Protein AF-A0A7S4KWH0-F1 (afdb_monomer)

Mean predicted aligned error: 17.03 Å

Secondary structure (DSSP, 8-state):
--PPPPPPPPPPPPP--------------PPPPPPPPPPPPPP--------PPPPPP----TT--B--HHHHHHHHHHHHHHHHHSTTSSSSS-----------------------------SSSHHHHHHHHHTT-HHHHHHHHHHHHHHHHHHHHHHHHHH---SSHHHHHHHHHHHHHHHTTSS-HHHHHTT-TT--HHHHHHHHHHHHHHHHHHHHHHTT-TT-TTSS----HHHHHHHHHHHHHHHHHHHHHHHHTHHHHHHHHHHTT----THHHHHHHHHHHHHHHHHHHHHHHHHHHHHHTTT-S-HHHHHHHHHHHHHHHHHHHHHHHHHTSB-HHHHHHHHHHHHHHHHHHHHGGG--

Nearest PDB structures (foldseek):
  8waf-assembly1_A  TM=8.361E-01  e=4.671E-09  Arabidopsis thaliana
  8wag-assembly1_B  TM=8.229E-01  e=4.543E-08  Arabidopsis thaliana
  4h3h-assembly1_A  TM=3.584E-01  e=2.644E+00  Homo sapiens

Sequence (368 aa):
LHSFPPPPPPPPLLLSASSPHNKGTPHPASPLPPPPPPPPPQGLSGEASKVSPAGRAATSSSSGIAKSWEVIKKYQDLTRNIERVDKPLQKVVRKKVSSSQSEANTEEGNKENESSSGSADVGNAQKGVKEELEGRSSYMKQVMSDRSIFEPMILDLIPQIQSFAPQDLTQVEIFVAEVDRRLALLSDERMVLKGFAAWPEKKLEVLREVTGRKQELERLVASMDPEDDRWIAKSAIHEELQQAVDKFESVKPTVEWYIRSEEEIMRNYKTHSIPFDFKLVKNVQIATVGLAKYAMQMSLTAFGRLEEAGGGESLFARQQVQNLLNSALKFSFRVHQFAGGFDAEATGLFDQVHDALSQFLSQDKLTD

Structure (mmCIF, N/CA/C/O backbone):
data_AF-A0A7S4KWH0-F1
#
_entry.id   AF-A0A7S4KWH0-F1
#
loop_
_atom_site.group_PDB
_atom_site.id
_atom_site.type_symbol
_atom_site.label_atom_id
_atom_site.label_alt_id
_atom_site.label_comp_id
_atom_site.label_asym_id
_atom_site.label_entity_id
_atom_site.label_seq_id
_atom_site.pdbx_PDB_ins_code
_atom_site.Cartn_x
_atom_site.Cartn_y
_atom_site.Cartn_z
_atom_site.occupancy
_atom_site.B_iso_or_equiv
_atom_site.auth_seq_id
_atom_site.auth_comp_id
_atom_site.auth_asym_id
_atom_site.auth_atom_id
_atom_site.pdbx_PDB_model_num
ATOM 1 N N . LEU A 1 1 ? 46.710 18.390 -0.881 1.00 40.06 1 LEU A N 1
ATOM 2 C CA . LEU A 1 1 ? 45.276 18.171 -1.168 1.00 40.06 1 LEU A CA 1
ATOM 3 C C . LEU A 1 1 ? 44.560 19.455 -0.786 1.00 40.06 1 LEU A C 1
ATOM 5 O O . LEU A 1 1 ? 44.300 19.663 0.388 1.00 40.0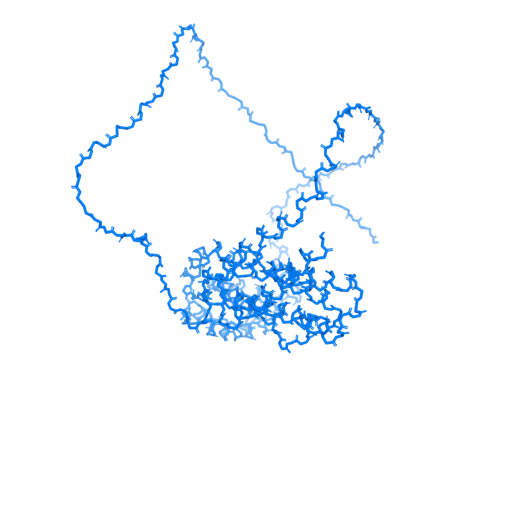6 1 LEU A O 1
ATOM 9 N N . HIS A 1 2 ? 44.407 20.368 -1.743 1.00 39.50 2 HIS A N 1
ATOM 10 C CA . HIS A 1 2 ? 43.858 21.705 -1.510 1.00 39.50 2 HIS A CA 1
ATOM 11 C C . HIS A 1 2 ? 42.482 21.770 -2.180 1.00 39.50 2 HIS A C 1
ATOM 13 O O . HIS A 1 2 ? 42.395 21.693 -3.403 1.00 39.50 2 HIS A O 1
ATOM 19 N N . SER A 1 3 ? 41.427 21.816 -1.362 1.00 43.97 3 SER A N 1
ATOM 20 C CA . SER A 1 3 ? 40.026 21.896 -1.791 1.00 43.97 3 SER A CA 1
ATOM 21 C C . SER A 1 3 ? 39.615 23.341 -2.061 1.00 43.97 3 SER A C 1
ATOM 23 O O . SER A 1 3 ? 39.825 24.208 -1.216 1.00 43.97 3 SER A O 1
ATOM 25 N N . PHE A 1 4 ? 38.978 23.566 -3.210 1.00 39.75 4 PHE A N 1
ATOM 26 C CA . PHE A 1 4 ? 38.274 24.801 -3.559 1.00 39.75 4 PHE A CA 1
ATOM 27 C C . PHE A 1 4 ? 36.777 24.721 -3.171 1.00 39.75 4 PHE A C 1
ATOM 29 O O . PHE A 1 4 ? 36.162 23.677 -3.399 1.00 39.75 4 PHE A O 1
ATOM 36 N N . PRO A 1 5 ? 36.186 25.802 -2.625 1.00 50.97 5 PRO A N 1
ATOM 37 C CA . PRO A 1 5 ? 34.740 25.984 -2.416 1.00 50.97 5 PRO A CA 1
ATOM 38 C C . PRO A 1 5 ? 34.016 26.691 -3.608 1.00 50.97 5 PRO A C 1
ATOM 40 O O . PRO A 1 5 ? 34.684 27.120 -4.550 1.00 50.97 5 PRO A O 1
ATOM 43 N N . PRO A 1 6 ? 32.658 26.766 -3.604 1.00 49.81 6 PRO A N 1
ATOM 44 C CA . PRO A 1 6 ? 31.790 26.969 -4.788 1.00 49.81 6 PRO A CA 1
ATOM 45 C C . PRO A 1 6 ? 31.425 28.442 -5.140 1.00 49.81 6 PRO A C 1
ATOM 47 O O . PRO A 1 6 ? 31.660 29.333 -4.325 1.00 49.81 6 PRO A O 1
ATOM 50 N N . PRO A 1 7 ? 30.814 28.709 -6.327 1.00 46.38 7 PRO A N 1
ATOM 51 C CA . PRO A 1 7 ? 30.488 30.062 -6.824 1.00 46.38 7 PRO A CA 1
ATOM 52 C C . PRO A 1 7 ? 29.063 30.605 -6.483 1.00 46.38 7 PRO A C 1
ATOM 54 O O . PRO A 1 7 ? 28.164 29.812 -6.196 1.00 46.38 7 PRO A O 1
ATOM 57 N N . PRO A 1 8 ? 28.836 31.945 -6.559 1.00 52.31 8 PRO A N 1
ATOM 58 C CA . PRO A 1 8 ? 27.580 32.648 -6.208 1.00 52.31 8 PRO A CA 1
ATOM 59 C C . PRO A 1 8 ? 26.556 32.886 -7.363 1.00 52.31 8 PRO A C 1
ATOM 61 O O . PRO A 1 8 ? 26.895 32.714 -8.535 1.00 52.31 8 PRO A O 1
ATOM 64 N N . PRO A 1 9 ? 25.303 33.307 -7.038 1.00 52.12 9 PRO A N 1
ATOM 65 C CA . PRO A 1 9 ? 24.169 33.487 -7.973 1.00 52.12 9 PRO A CA 1
ATOM 66 C C . PRO A 1 9 ? 24.097 34.849 -8.727 1.00 52.12 9 PRO A C 1
ATOM 68 O O . PRO A 1 9 ? 24.739 35.815 -8.315 1.00 52.12 9 PRO A O 1
ATOM 71 N N . PRO A 1 10 ? 23.286 34.950 -9.813 1.00 46.75 10 PRO A N 1
ATOM 72 C CA . PRO A 1 10 ? 23.178 36.133 -10.690 1.00 46.75 10 PRO A CA 1
ATOM 73 C C . PRO A 1 10 ? 22.150 37.219 -10.253 1.00 46.75 10 PRO A C 1
ATOM 75 O O . PRO A 1 10 ? 21.227 36.917 -9.494 1.00 46.75 10 PRO A O 1
ATOM 78 N N . PRO A 1 11 ? 22.264 38.474 -10.761 1.00 49.94 11 PRO A N 1
ATOM 79 C CA . PRO A 1 11 ? 21.408 39.623 -10.407 1.00 49.94 11 PRO A CA 1
ATOM 80 C C . PRO A 1 11 ? 20.103 39.776 -11.240 1.00 49.94 11 PRO A C 1
ATOM 82 O O . PRO A 1 11 ? 19.994 39.207 -12.328 1.00 49.94 11 PRO A O 1
ATOM 85 N N . PRO A 1 12 ? 19.120 40.581 -10.764 1.00 43.25 12 PRO A N 1
ATOM 86 C CA . PRO A 1 12 ? 17.806 40.774 -11.397 1.00 43.25 12 PRO A CA 1
ATOM 87 C C . PRO A 1 12 ? 17.789 41.826 -12.528 1.00 43.25 12 PRO A C 1
ATOM 89 O O . PRO A 1 12 ? 18.501 42.828 -12.486 1.00 43.25 12 PRO A O 1
ATOM 92 N N . LEU A 1 13 ? 16.916 41.616 -13.523 1.00 39.78 13 LEU A N 1
ATOM 93 C CA . LEU A 1 13 ? 16.704 42.500 -14.678 1.00 39.78 13 LEU A CA 1
ATOM 94 C C . LEU A 1 13 ? 15.703 43.630 -14.365 1.00 39.78 13 LEU A C 1
ATOM 96 O O . LEU A 1 13 ? 14.577 43.373 -13.943 1.00 39.78 13 LEU A O 1
ATOM 100 N N . LEU A 1 14 ? 16.104 44.877 -14.635 1.00 34.94 14 LEU A N 1
ATOM 101 C CA . LEU A 1 14 ? 15.257 46.076 -14.615 1.00 34.94 14 LEU A CA 1
ATOM 102 C C . LEU A 1 14 ? 14.649 46.324 -16.009 1.00 34.94 14 LEU A C 1
ATOM 104 O O . LEU A 1 14 ? 15.379 46.393 -16.998 1.00 34.94 14 LEU A O 1
ATOM 108 N N . LEU A 1 15 ? 13.324 46.504 -16.086 1.00 34.25 15 LEU A N 1
ATOM 109 C CA . LEU A 1 15 ? 12.634 47.012 -17.279 1.00 34.25 15 LEU A CA 1
ATOM 110 C C . LEU A 1 15 ? 12.815 48.533 -17.389 1.00 34.25 15 LEU A C 1
ATOM 112 O O . LEU A 1 15 ? 12.552 49.261 -16.433 1.00 34.25 15 LEU A O 1
ATOM 116 N N . SER A 1 16 ? 13.195 49.004 -18.580 1.00 30.25 16 SER A N 1
ATOM 117 C CA . SER A 1 16 ? 13.245 50.426 -18.935 1.00 30.25 16 SER A CA 1
ATOM 118 C C . SER A 1 16 ? 12.117 50.802 -19.904 1.00 30.25 16 SER A C 1
ATOM 120 O O . SER A 1 16 ? 11.654 49.985 -20.699 1.00 30.25 16 SER A O 1
ATOM 122 N N . ALA A 1 17 ? 11.663 52.047 -19.773 1.00 31.53 17 ALA A N 1
ATOM 123 C CA . ALA A 1 17 ? 10.404 52.617 -20.250 1.00 31.53 17 ALA A CA 1
ATOM 124 C C . ALA A 1 17 ? 10.458 53.229 -21.665 1.00 31.53 17 ALA A C 1
ATOM 126 O O . ALA A 1 17 ? 11.536 53.520 -22.176 1.00 31.53 17 ALA A O 1
ATOM 127 N N . SER A 1 18 ? 9.285 53.544 -22.241 1.00 30.53 18 SER A N 1
ATOM 128 C CA . SER A 1 18 ? 9.084 54.665 -23.187 1.00 30.53 18 SER A CA 1
ATOM 129 C C . SER A 1 18 ? 7.605 55.121 -23.251 1.00 30.53 18 SER A C 1
ATOM 131 O O . SER A 1 18 ? 6.702 54.301 -23.380 1.00 30.53 18 SER A O 1
ATOM 133 N N . SER A 1 19 ? 7.407 56.440 -23.107 1.00 31.94 19 SER A N 1
ATOM 134 C CA . SER A 1 19 ? 6.182 57.273 -22.932 1.00 31.94 19 SER A CA 1
ATOM 135 C C . SER A 1 19 ? 5.476 57.651 -24.279 1.00 31.94 19 SER A C 1
ATOM 137 O O . SER A 1 19 ? 5.867 57.043 -25.274 1.00 31.94 19 SER A O 1
ATOM 139 N N . PRO A 1 20 ? 4.569 58.677 -24.439 1.00 45.12 20 PRO A N 1
ATOM 140 C CA . PRO A 1 20 ? 3.926 59.628 -23.487 1.00 45.12 20 PRO A CA 1
ATOM 141 C C . PRO A 1 20 ? 2.439 60.083 -23.767 1.00 45.12 20 PRO A C 1
ATOM 143 O O . PRO A 1 20 ? 1.849 59.742 -24.783 1.00 45.12 20 PRO A O 1
ATOM 146 N N . HIS A 1 21 ? 1.920 60.985 -22.893 1.00 30.39 21 HIS A N 1
ATOM 147 C CA . HIS A 1 21 ? 0.803 61.975 -23.059 1.00 30.39 21 HIS A CA 1
ATOM 148 C C . HIS A 1 21 ? -0.660 61.457 -22.968 1.00 30.39 21 HIS A C 1
ATOM 150 O O . HIS A 1 21 ? -0.962 60.391 -23.469 1.00 30.39 21 HIS A O 1
ATOM 156 N N . ASN A 1 22 ? -1.671 62.122 -22.381 1.00 31.97 22 ASN A N 1
ATOM 157 C CA . ASN A 1 22 ? -1.855 63.437 -21.744 1.00 31.97 22 ASN A CA 1
ATOM 158 C C . ASN A 1 22 ? -3.081 63.368 -20.785 1.00 31.97 22 ASN A C 1
ATOM 160 O O . ASN A 1 22 ? -3.942 62.504 -20.937 1.00 31.97 22 ASN A O 1
ATOM 164 N N . LYS A 1 23 ? -3.155 64.276 -19.805 1.00 32.62 23 LYS A N 1
ATOM 165 C CA . LYS A 1 23 ? -4.167 64.351 -18.733 1.00 32.62 23 LYS A CA 1
ATOM 166 C C . LYS A 1 23 ? -5.503 64.944 -19.201 1.00 32.62 23 LYS A C 1
ATOM 168 O O . LYS A 1 23 ? -5.517 65.925 -19.936 1.00 32.62 23 LYS A O 1
ATOM 173 N N . GLY A 1 24 ? -6.600 64.446 -18.630 1.00 30.30 24 GLY A N 1
ATOM 174 C CA . GLY A 1 24 ? -7.895 65.126 -18.597 1.00 30.30 24 GLY A CA 1
ATOM 175 C C . GLY A 1 24 ? -8.853 64.462 -17.605 1.00 30.30 24 GLY A C 1
ATOM 176 O O . GLY A 1 24 ? -9.355 63.377 -17.866 1.00 30.30 24 GLY A O 1
ATOM 177 N N . THR A 1 25 ? -9.104 65.110 -16.468 1.00 36.56 25 THR A N 1
ATOM 178 C CA . THR A 1 25 ? -10.304 64.904 -15.637 1.00 36.56 25 THR A CA 1
ATOM 179 C C . THR A 1 25 ? -11.093 66.216 -15.641 1.00 36.56 25 THR A C 1
ATOM 181 O O . THR A 1 25 ? -10.485 67.287 -15.729 1.00 36.56 25 THR A O 1
ATOM 184 N N . PRO A 1 26 ? -12.437 66.155 -15.613 1.00 38.50 26 PRO A N 1
ATOM 185 C CA . PRO A 1 26 ? -13.120 66.312 -14.325 1.00 38.50 26 PRO A CA 1
ATOM 186 C C . PRO A 1 26 ? -14.346 65.383 -14.106 1.00 38.50 26 PRO A C 1
ATOM 188 O O . PRO A 1 26 ? -14.925 64.852 -15.043 1.00 38.50 26 PRO A O 1
ATOM 191 N N . HIS A 1 27 ? -14.664 65.216 -12.813 1.00 38.59 27 HIS A N 1
ATOM 192 C CA . HIS A 1 27 ? -15.779 64.585 -12.056 1.00 38.59 27 HIS A CA 1
ATOM 193 C C . HIS A 1 27 ? -17.209 64.500 -12.677 1.00 38.59 27 HIS A C 1
ATOM 195 O O . HIS A 1 27 ? -17.472 65.158 -13.675 1.00 38.59 27 HIS A O 1
ATOM 201 N N . PRO A 1 28 ? -18.238 63.970 -11.958 1.00 44.41 28 PRO A N 1
ATOM 202 C CA . PRO A 1 28 ? -18.407 62.676 -11.266 1.00 44.41 28 PRO A CA 1
ATOM 203 C C . PRO A 1 28 ? -19.749 61.985 -11.663 1.00 44.41 28 PRO A C 1
ATOM 205 O O . PRO A 1 28 ? -20.712 62.658 -12.021 1.00 44.41 28 PRO A O 1
ATOM 208 N N . ALA A 1 29 ? -19.891 60.660 -11.534 1.00 35.78 29 ALA A N 1
ATOM 209 C CA . ALA A 1 29 ? -21.213 60.016 -11.609 1.00 35.78 29 ALA A CA 1
ATOM 210 C C . ALA A 1 29 ? -21.330 58.828 -10.643 1.00 35.78 29 ALA A C 1
ATOM 212 O O . ALA A 1 29 ? -20.452 57.973 -10.561 1.00 35.78 29 ALA A O 1
ATOM 213 N N . SER A 1 30 ? -22.420 58.855 -9.884 1.00 46.53 30 SER A N 1
ATOM 214 C CA . SER A 1 30 ? -22.798 58.003 -8.757 1.00 46.53 30 SER A CA 1
ATOM 215 C C . SER A 1 30 ? -22.919 56.503 -9.088 1.00 46.53 30 SER A C 1
ATOM 217 O O . SER A 1 30 ? -23.175 56.146 -10.239 1.00 46.53 30 SER A O 1
ATOM 219 N N . PRO A 1 31 ? -22.793 55.610 -8.085 1.00 40.94 31 PRO A N 1
ATOM 220 C CA . PRO A 1 31 ? -22.869 54.163 -8.282 1.00 40.94 31 PRO A CA 1
ATOM 221 C C . PRO A 1 31 ? -24.299 53.688 -8.596 1.00 40.94 31 PRO A C 1
ATOM 223 O O . PRO A 1 31 ? -25.254 54.056 -7.913 1.00 40.94 31 PRO A O 1
ATOM 226 N N . LEU A 1 32 ? -24.431 52.844 -9.625 1.00 44.00 32 LEU A N 1
ATOM 227 C CA . LEU A 1 32 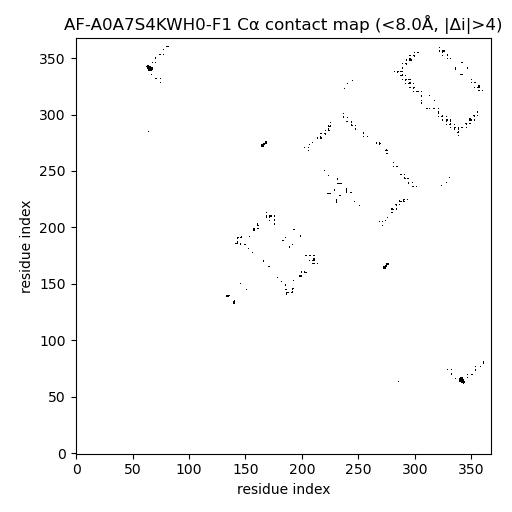? -25.671 52.151 -9.992 1.00 44.00 32 LEU A CA 1
ATOM 228 C C . LEU A 1 32 ? -25.996 51.015 -8.991 1.00 44.00 32 LEU A C 1
ATOM 230 O O . LEU A 1 32 ? -25.074 50.340 -8.526 1.00 44.00 32 LEU A O 1
ATOM 234 N N . PRO A 1 33 ? -27.282 50.781 -8.662 1.00 54.34 33 PRO A N 1
ATOM 235 C CA . PRO A 1 33 ? -27.711 49.764 -7.697 1.00 54.34 33 PRO A CA 1
ATOM 236 C C . PRO A 1 33 ? -27.705 48.326 -8.267 1.00 54.34 33 PRO A C 1
ATOM 238 O O . PRO A 1 33 ? -27.802 48.145 -9.483 1.00 54.34 33 PRO A O 1
ATOM 241 N N . PRO A 1 34 ? -27.624 47.292 -7.402 1.00 57.84 34 PRO A N 1
ATOM 242 C CA . PRO A 1 34 ? -27.636 45.883 -7.809 1.00 57.84 34 PRO A CA 1
ATOM 243 C C . PRO A 1 34 ? -29.015 45.414 -8.328 1.00 57.84 34 PRO A C 1
ATOM 245 O O . PRO A 1 34 ? -30.042 45.974 -7.935 1.00 57.84 34 PRO A O 1
ATOM 248 N N . PRO A 1 35 ? -29.062 44.379 -9.193 1.00 51.69 35 PRO A N 1
ATOM 249 C CA . PRO A 1 35 ? -30.296 43.902 -9.826 1.00 51.69 35 PRO A CA 1
ATOM 250 C C . PRO A 1 35 ? -31.258 43.194 -8.844 1.00 51.69 35 PRO A C 1
ATOM 252 O O . PRO A 1 35 ? -30.804 42.602 -7.861 1.00 51.69 35 PRO A O 1
ATOM 255 N N . PRO A 1 36 ? -32.584 43.227 -9.103 1.00 54.44 36 PRO A N 1
ATOM 256 C CA . PRO A 1 36 ? -33.603 42.704 -8.191 1.00 54.44 36 PRO A CA 1
ATOM 257 C C . PRO A 1 36 ? -33.724 41.164 -8.200 1.00 54.44 36 PRO A C 1
ATOM 259 O O . PRO A 1 36 ? -33.418 40.523 -9.208 1.00 54.44 36 PRO A O 1
ATOM 262 N N . PRO A 1 37 ? -34.213 40.561 -7.096 1.00 51.56 37 PRO A N 1
ATOM 263 C CA . PRO A 1 37 ? -34.447 39.121 -6.986 1.00 51.56 37 PRO A CA 1
ATOM 264 C C . PRO A 1 37 ? -35.678 38.649 -7.793 1.00 51.56 37 PRO A C 1
ATOM 266 O O . PRO A 1 37 ? -36.615 39.425 -7.995 1.00 51.56 37 PRO A O 1
ATOM 269 N N . PRO A 1 38 ? -35.712 37.374 -8.234 1.00 54.78 38 PRO A N 1
ATOM 270 C CA . PRO A 1 38 ? -36.833 36.812 -8.990 1.00 54.78 38 PRO A CA 1
ATOM 271 C C . PRO A 1 38 ? -38.108 36.627 -8.133 1.00 54.78 38 PRO A C 1
ATOM 273 O O . PRO A 1 38 ? -38.009 36.428 -6.919 1.00 54.78 38 PRO A O 1
ATOM 276 N N . PRO A 1 39 ? -39.309 36.683 -8.748 1.00 49.34 39 PRO A N 1
ATOM 277 C CA . PRO A 1 39 ? -40.592 36.700 -8.039 1.00 49.34 39 PRO A CA 1
ATOM 278 C C . PRO A 1 39 ? -41.012 35.328 -7.467 1.00 49.34 39 PRO A C 1
ATOM 280 O O . PRO A 1 39 ? -40.590 34.288 -7.979 1.00 49.34 39 PRO A O 1
ATOM 283 N N . PRO A 1 40 ? -41.881 35.304 -6.433 1.00 42.72 40 PRO A N 1
ATOM 284 C CA . PRO A 1 40 ? -42.375 34.074 -5.815 1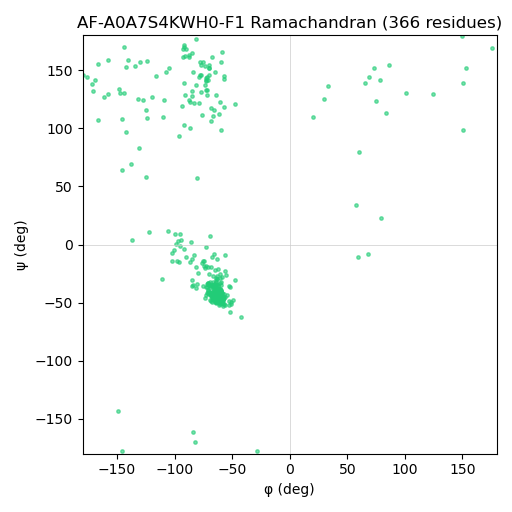.00 42.72 40 PRO A CA 1
ATOM 285 C C . PRO A 1 40 ? -43.498 33.422 -6.648 1.00 42.72 40 PRO A C 1
ATOM 287 O O . PRO A 1 40 ? -44.345 34.135 -7.191 1.00 42.72 40 PRO A O 1
ATOM 290 N N . PRO A 1 41 ? -43.581 32.081 -6.719 1.00 44.53 41 PRO A N 1
ATOM 291 C CA . PRO A 1 41 ? -44.697 31.411 -7.377 1.00 44.53 41 PRO A CA 1
ATOM 292 C C . PRO A 1 41 ? -45.945 31.388 -6.476 1.00 44.53 41 PRO A C 1
ATOM 294 O O . PRO A 1 41 ? -45.925 30.845 -5.371 1.00 44.53 41 PRO A O 1
ATOM 297 N N . GLN A 1 42 ? -47.048 31.960 -6.969 1.00 34.56 42 GLN A N 1
ATOM 298 C CA . GLN A 1 42 ? -48.401 31.714 -6.458 1.00 34.56 42 GLN A CA 1
ATOM 299 C C . GLN A 1 42 ? -48.860 30.312 -6.888 1.00 34.56 42 GLN A C 1
ATOM 301 O O . GLN A 1 42 ? -48.667 29.913 -8.035 1.00 34.56 42 GLN A O 1
ATOM 306 N N . GLY A 1 43 ? -49.418 29.551 -5.945 1.00 29.86 43 GLY A N 1
ATOM 307 C CA . GLY A 1 43 ? -49.718 28.129 -6.108 1.00 29.86 43 GLY A CA 1
ATOM 308 C C . GLY A 1 43 ? -51.110 27.806 -6.642 1.00 29.86 43 GLY A C 1
ATOM 309 O O . GLY A 1 43 ? -52.027 28.609 -6.519 1.00 29.86 43 GLY A O 1
ATOM 310 N N . LEU A 1 44 ? -51.259 26.571 -7.130 1.00 29.50 44 LEU A N 1
ATOM 311 C CA . LEU A 1 44 ? -52.507 25.806 -7.161 1.00 29.50 44 LEU A CA 1
ATOM 312 C C . LEU A 1 44 ? -52.180 24.311 -6.957 1.00 29.50 44 LEU A C 1
ATOM 314 O O . LEU A 1 44 ? -51.572 23.677 -7.809 1.00 29.50 44 LEU A O 1
ATOM 318 N N . SER A 1 45 ? -52.538 23.818 -5.766 1.00 28.72 45 SER A N 1
ATOM 319 C CA . SER A 1 45 ? -53.123 22.501 -5.439 1.00 28.72 45 SER A CA 1
ATOM 320 C C . SER A 1 45 ? -52.808 21.263 -6.299 1.00 28.72 45 SER A C 1
ATOM 322 O O . SER A 1 45 ? -53.201 21.204 -7.459 1.00 28.72 45 SER A O 1
ATOM 324 N N . GLY A 1 46 ? -52.324 20.196 -5.642 1.00 28.34 46 GLY A N 1
ATOM 325 C CA . GLY A 1 46 ? -52.616 18.817 -6.060 1.00 28.34 46 GLY A CA 1
ATOM 326 C C . GLY A 1 46 ? -51.545 17.769 -5.745 1.00 28.34 46 GLY A C 1
ATOM 327 O O . GLY A 1 46 ? -50.623 17.596 -6.525 1.00 28.34 46 GLY A O 1
ATOM 328 N N . GLU A 1 47 ? -51.765 17.035 -4.654 1.00 27.39 47 GLU A N 1
ATOM 329 C CA . GLU A 1 47 ? -51.367 15.637 -4.408 1.00 27.39 47 GLU A CA 1
ATOM 330 C C . GLU A 1 47 ? -49.879 15.222 -4.303 1.00 27.39 47 GLU A C 1
ATOM 332 O O . GLU A 1 47 ? -48.979 15.638 -5.024 1.00 27.39 47 GLU A O 1
ATOM 337 N N . ALA A 1 48 ? -49.635 14.334 -3.340 1.00 37.53 48 ALA A N 1
ATOM 338 C CA . ALA A 1 48 ? -48.337 13.861 -2.886 1.00 37.53 48 ALA A CA 1
ATOM 339 C C . ALA A 1 48 ? -47.627 12.915 -3.870 1.00 37.53 48 ALA A C 1
ATOM 341 O O . ALA A 1 48 ? -48.227 11.968 -4.371 1.00 37.53 48 ALA A O 1
ATOM 342 N N . SER A 1 49 ? -46.305 13.064 -4.014 1.00 30.14 49 SER A N 1
ATOM 343 C CA . SER A 1 49 ? -45.377 11.947 -4.257 1.00 30.14 49 SER A CA 1
ATOM 344 C C . SER A 1 49 ? -43.936 12.334 -3.917 1.00 30.14 49 SER A C 1
ATOM 346 O O . SER A 1 49 ? -43.408 13.344 -4.374 1.00 30.14 49 SER A O 1
ATOM 348 N N . LYS A 1 50 ? -43.307 11.511 -3.070 1.00 33.41 50 LYS A N 1
ATOM 349 C CA . LYS A 1 50 ? -41.889 11.575 -2.694 1.00 33.41 50 LYS A CA 1
ATOM 350 C C . LYS A 1 50 ? -41.019 11.308 -3.927 1.00 33.41 50 LYS A C 1
ATOM 352 O O . LYS A 1 50 ? -41.177 10.264 -4.552 1.00 33.41 50 LYS A O 1
ATOM 357 N N . VAL A 1 51 ? -40.055 12.183 -4.211 1.00 30.61 51 VAL A N 1
ATOM 358 C CA . VAL A 1 51 ? -38.984 11.927 -5.187 1.00 30.61 51 VAL A CA 1
ATOM 359 C C . VAL A 1 51 ? -37.635 12.129 -4.499 1.00 30.61 51 VAL A C 1
ATOM 361 O O . VAL A 1 51 ? -37.311 13.219 -4.031 1.00 30.61 51 VAL A O 1
ATOM 364 N N . SER A 1 52 ? -36.879 11.037 -4.398 1.00 35.19 52 SER A N 1
ATOM 365 C CA . SER A 1 52 ? -35.478 10.984 -3.967 1.00 35.19 52 SER A CA 1
ATOM 366 C C . SER A 1 52 ? -34.566 11.728 -4.956 1.00 35.19 52 SER A C 1
ATOM 368 O O . SER A 1 52 ? -34.835 11.681 -6.157 1.00 35.19 52 SER A O 1
ATOM 370 N N . PRO A 1 53 ? -33.454 12.351 -4.523 1.00 32.84 53 PRO A N 1
ATOM 371 C CA . PRO A 1 53 ? -32.480 12.891 -5.461 1.00 32.84 53 PRO A CA 1
ATOM 372 C C . PRO A 1 53 ? -31.672 11.769 -6.128 1.00 32.84 53 PRO A C 1
ATOM 374 O O . PRO A 1 53 ? -31.261 10.795 -5.495 1.00 32.84 53 PRO A O 1
ATOM 377 N N . ALA A 1 54 ? -31.496 11.940 -7.436 1.00 30.72 54 ALA A N 1
ATOM 378 C CA . ALA A 1 54 ? -30.960 10.992 -8.396 1.00 30.72 54 ALA A CA 1
ATOM 379 C C . ALA A 1 54 ? -29.549 10.474 -8.070 1.00 30.72 54 ALA A C 1
ATOM 381 O O . ALA A 1 54 ? -28.671 11.190 -7.588 1.00 30.72 54 ALA A O 1
ATOM 382 N N . GLY A 1 55 ? -29.373 9.187 -8.373 1.00 26.88 55 GL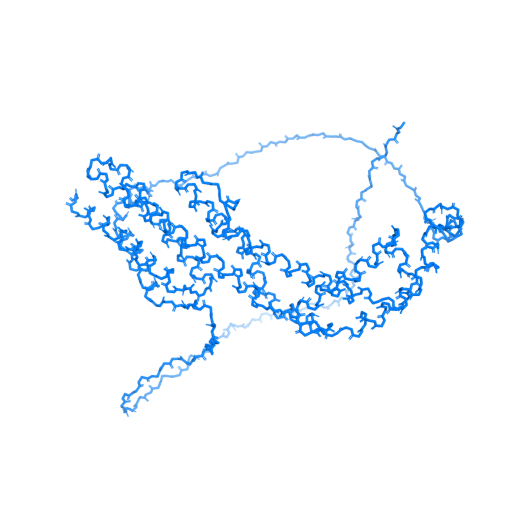Y A N 1
ATOM 383 C CA . GLY A 1 55 ? -28.209 8.378 -8.063 1.00 26.88 55 GLY A CA 1
ATOM 384 C C . GLY A 1 55 ? -26.970 8.699 -8.893 1.00 26.88 55 GLY A C 1
ATOM 385 O O . GLY A 1 55 ? -27.016 8.880 -10.108 1.00 26.88 55 GLY A O 1
ATOM 386 N N . ARG A 1 56 ? -25.830 8.651 -8.206 1.00 34.22 56 ARG A N 1
ATOM 387 C CA . ARG A 1 56 ? -24.538 8.323 -8.801 1.00 34.22 56 ARG A CA 1
ATOM 388 C C . ARG A 1 56 ? -24.435 6.797 -8.772 1.00 34.22 56 ARG A C 1
ATOM 390 O O . ARG A 1 56 ? -24.619 6.200 -7.714 1.00 34.22 56 ARG A O 1
ATOM 397 N N . ALA A 1 57 ? -24.243 6.191 -9.940 1.00 29.81 57 ALA A N 1
ATOM 398 C CA . ALA A 1 57 ? -24.271 4.749 -10.152 1.00 29.81 57 ALA A CA 1
ATOM 399 C C . ALA A 1 57 ? -23.428 3.994 -9.110 1.00 29.81 57 ALA A C 1
ATOM 401 O O . ALA A 1 57 ? -22.223 4.218 -8.988 1.00 29.81 57 ALA A O 1
ATOM 402 N N . ALA A 1 58 ? -24.082 3.102 -8.365 1.00 39.22 58 ALA A N 1
ATOM 403 C CA . ALA A 1 58 ? -23.417 2.095 -7.562 1.00 39.22 58 ALA A CA 1
ATOM 404 C C . ALA A 1 58 ? -22.767 1.098 -8.524 1.00 39.22 58 ALA A C 1
ATOM 406 O O . ALA A 1 58 ? -23.450 0.305 -9.170 1.00 39.22 58 ALA A O 1
ATOM 407 N N . THR A 1 59 ? -21.445 1.154 -8.643 1.00 35.38 59 THR A N 1
ATOM 408 C CA . THR A 1 59 ? -20.692 0.018 -9.156 1.00 35.38 59 THR A CA 1
ATOM 409 C C . THR A 1 59 ? -20.792 -1.077 -8.099 1.00 35.38 59 THR A C 1
ATOM 411 O O . THR A 1 59 ? -20.399 -0.897 -6.947 1.00 35.38 59 THR A O 1
ATOM 414 N N . SER A 1 60 ? -21.403 -2.201 -8.463 1.00 36.72 60 SER A N 1
ATOM 415 C CA . SER A 1 60 ? -21.433 -3.407 -7.644 1.00 36.72 60 SER A CA 1
ATOM 416 C C . SER A 1 60 ? -19.993 -3.859 -7.397 1.00 36.72 60 SER A C 1
ATOM 418 O O . SER A 1 60 ? -19.366 -4.454 -8.274 1.00 36.72 60 SER A O 1
ATOM 420 N N . SER A 1 61 ? -19.443 -3.520 -6.231 1.00 38.50 61 SER A N 1
ATOM 421 C CA . SER A 1 61 ? -18.122 -3.984 -5.818 1.00 38.50 61 SER A CA 1
ATOM 422 C C . SER A 1 61 ? -18.271 -5.331 -5.118 1.00 38.50 61 SER A C 1
ATOM 424 O O . SER A 1 61 ? -19.020 -5.465 -4.153 1.00 38.50 61 SER A O 1
ATOM 426 N N . SER A 1 62 ? -17.552 -6.338 -5.604 1.00 47.31 62 SER A N 1
ATOM 427 C CA . SER A 1 62 ? -17.451 -7.673 -5.003 1.00 47.31 62 SER A CA 1
ATOM 428 C C . SER A 1 62 ? -16.675 -7.684 -3.676 1.00 47.31 62 SER A C 1
ATOM 430 O O . SER A 1 62 ? -16.376 -8.748 -3.152 1.00 47.31 62 SER A O 1
ATOM 432 N N . SER A 1 63 ? -16.321 -6.511 -3.143 1.00 57.19 63 SER A N 1
ATOM 433 C CA . SER A 1 63 ? -15.447 -6.333 -1.980 1.00 57.19 63 SER A CA 1
ATOM 434 C C . SER A 1 63 ? -16.206 -6.131 -0.664 1.00 57.19 63 SER A C 1
ATOM 436 O O . SER A 1 63 ? -15.581 -5.858 0.352 1.00 57.19 63 SER A O 1
ATOM 438 N N . GLY A 1 64 ? -17.544 -6.193 -0.668 1.00 71.31 64 GLY A N 1
ATOM 439 C CA . GLY A 1 64 ? -18.380 -6.134 0.543 1.00 71.31 64 GLY A CA 1
ATOM 440 C C . GLY A 1 64 ? -18.401 -4.795 1.298 1.00 71.31 64 GLY A C 1
ATOM 441 O O . GLY A 1 64 ? -19.215 -4.637 2.200 1.00 71.31 64 GLY A O 1
ATOM 442 N N . ILE A 1 65 ? -17.555 -3.826 0.932 1.00 81.94 65 ILE A N 1
ATOM 443 C CA . ILE A 1 65 ? -17.460 -2.516 1.587 1.00 81.94 65 ILE A CA 1
ATOM 444 C C . ILE A 1 65 ? -18.523 -1.556 1.055 1.00 81.94 65 ILE A C 1
ATOM 446 O O . ILE A 1 65 ? -18.551 -1.237 -0.136 1.00 81.94 65 ILE A O 1
ATOM 450 N N . ALA A 1 66 ? -19.365 -1.043 1.952 1.00 82.00 66 ALA A N 1
ATOM 451 C CA . ALA A 1 66 ? -20.423 -0.095 1.623 1.00 82.00 66 ALA A CA 1
ATOM 452 C C . ALA A 1 66 ? -20.597 0.976 2.707 1.00 82.00 66 ALA A C 1
ATOM 454 O O . ALA A 1 66 ? -20.315 0.757 3.887 1.00 82.00 66 ALA A O 1
ATOM 455 N N . LYS A 1 67 ? -21.084 2.159 2.308 1.00 84.75 67 LYS A N 1
ATOM 456 C CA . LYS A 1 67 ? -21.466 3.204 3.266 1.00 84.75 67 LYS A CA 1
ATOM 457 C C . LYS A 1 67 ? -22.662 2.719 4.076 1.00 84.75 67 LYS A C 1
ATOM 459 O O . LYS A 1 67 ? -23.748 2.562 3.520 1.00 84.75 67 LYS A O 1
ATOM 464 N N . SER A 1 68 ? -22.479 2.555 5.382 1.00 85.56 68 SER A N 1
ATOM 465 C CA . SER A 1 68 ? -23.578 2.234 6.290 1.00 85.56 68 SER A CA 1
ATOM 466 C C . SER A 1 68 ? -24.146 3.513 6.900 1.00 85.56 68 SER A C 1
ATOM 468 O O . SER A 1 68 ? -23.453 4.263 7.592 1.00 85.56 68 SER A O 1
ATOM 470 N N . TRP A 1 69 ? -25.431 3.777 6.648 1.00 81.25 69 TRP A N 1
ATOM 471 C CA . TRP A 1 69 ? -26.140 4.885 7.295 1.00 81.25 69 TRP A CA 1
ATOM 472 C C . TRP A 1 69 ? -26.251 4.679 8.811 1.00 81.25 69 TRP A C 1
ATOM 474 O O . TRP A 1 69 ? -26.260 5.645 9.574 1.00 81.25 69 TRP A O 1
ATOM 484 N N . GLU A 1 70 ? -26.280 3.423 9.254 1.00 82.31 70 GLU A N 1
ATOM 485 C CA . GLU A 1 70 ? -26.347 3.054 10.666 1.00 82.31 70 GLU A CA 1
ATOM 486 C C . GLU A 1 70 ? -25.058 3.428 11.397 1.00 82.31 70 GLU A C 1
ATOM 488 O O . GLU A 1 70 ? -25.130 4.085 12.434 1.00 82.31 70 GLU A O 1
ATOM 493 N N . VAL A 1 71 ? -23.893 3.131 10.807 1.00 85.44 71 VAL A N 1
ATOM 494 C CA . VAL A 1 71 ? -22.578 3.542 11.336 1.00 85.44 71 VAL A CA 1
ATOM 495 C C . VAL A 1 71 ? -22.512 5.063 11.494 1.00 85.44 71 VAL A C 1
ATOM 497 O O . VAL A 1 71 ? -22.118 5.571 12.544 1.00 85.44 71 VAL A O 1
ATOM 500 N N . ILE A 1 72 ? -22.962 5.811 10.478 1.00 88.88 72 ILE A N 1
ATOM 501 C CA . ILE A 1 72 ? -22.986 7.282 10.513 1.00 88.88 72 ILE A CA 1
ATOM 502 C C . ILE A 1 72 ? -23.897 7.790 11.635 1.00 88.88 72 ILE A C 1
ATOM 504 O O . ILE A 1 72 ? -23.502 8.679 12.394 1.00 88.88 72 ILE A O 1
ATOM 508 N N . LYS A 1 73 ? -25.107 7.235 11.752 1.00 87.00 73 LYS A N 1
ATOM 509 C CA . LYS A 1 73 ? -26.082 7.643 12.765 1.00 87.00 73 LYS A CA 1
ATOM 510 C C . LYS A 1 73 ? -25.570 7.361 14.180 1.00 87.00 73 LYS A C 1
ATOM 512 O O . LYS A 1 73 ? -25.564 8.273 15.004 1.00 87.00 73 LYS A O 1
ATOM 517 N N . LYS A 1 74 ? -25.087 6.141 14.436 1.00 85.06 74 LYS A N 1
ATOM 518 C CA . LYS A 1 74 ? -24.533 5.723 15.734 1.00 85.06 74 LYS A CA 1
ATOM 519 C C . LYS A 1 74 ? -23.361 6.607 16.156 1.00 85.06 74 LYS A C 1
ATOM 521 O O . LYS A 1 74 ? -23.344 7.115 17.274 1.00 85.06 74 LYS A O 1
ATOM 526 N N . TYR A 1 75 ? -22.433 6.890 15.239 1.00 87.44 75 TYR A N 1
ATOM 527 C CA . TYR A 1 75 ? -21.312 7.788 15.524 1.00 87.44 75 TYR A CA 1
ATOM 528 C C . TYR A 1 75 ? -21.770 9.197 15.937 1.00 87.44 75 TYR A C 1
ATOM 530 O O . TYR A 1 75 ? -21.282 9.755 16.923 1.00 87.44 75 TYR A O 1
ATOM 538 N N . GLN A 1 76 ? -22.724 9.780 15.202 1.00 86.75 76 GLN A N 1
ATOM 539 C CA . GLN A 1 76 ? -23.245 11.118 15.499 1.00 86.75 76 GLN A CA 1
ATOM 540 C C . GLN A 1 76 ? -24.002 11.171 16.829 1.00 86.75 76 GLN A C 1
ATOM 542 O O . GLN A 1 76 ? -23.823 12.120 17.597 1.00 86.75 76 GLN A O 1
ATOM 547 N N . ASP A 1 77 ? -24.846 10.178 17.103 1.00 83.50 77 ASP A N 1
ATOM 548 C CA . ASP A 1 77 ? -25.634 10.119 18.333 1.00 83.50 77 ASP A CA 1
ATOM 549 C C . ASP A 1 77 ? -24.727 9.967 19.562 1.00 83.50 77 ASP A C 1
ATOM 551 O O . ASP A 1 77 ? -24.902 10.691 20.548 1.00 83.50 77 ASP A O 1
ATOM 555 N N . LEU A 1 78 ? -23.693 9.126 19.474 1.00 82.00 78 LEU A N 1
ATOM 556 C CA . LEU A 1 78 ? -22.738 8.940 20.561 1.00 82.00 78 LEU A CA 1
ATOM 557 C C . LEU A 1 78 ? -21.857 10.173 20.786 1.00 82.00 78 LEU A C 1
ATOM 559 O O . LEU A 1 78 ? -21.679 10.594 21.928 1.00 82.00 78 LEU A O 1
ATOM 563 N N . THR A 1 79 ? -21.383 10.815 19.713 1.00 83.12 79 THR A N 1
ATOM 564 C CA . THR A 1 79 ? -20.610 12.065 19.812 1.00 83.12 79 THR A CA 1
ATOM 565 C C . THR A 1 79 ? -21.422 13.153 20.521 1.00 83.12 79 THR A C 1
ATOM 567 O O . THR A 1 79 ? -20.916 13.802 21.435 1.00 83.12 79 THR A O 1
ATOM 570 N N . ARG A 1 80 ? -22.720 13.291 20.201 1.00 81.69 80 ARG A N 1
ATOM 571 C CA . ARG A 1 80 ? -23.610 14.221 20.919 1.00 81.69 80 ARG A CA 1
ATOM 572 C C . ARG A 1 80 ? -23.794 13.858 22.395 1.00 81.69 80 ARG A C 1
ATOM 574 O O . ARG A 1 80 ? -24.002 14.763 23.198 1.00 81.69 80 ARG A O 1
ATOM 581 N N . ASN A 1 81 ? -23.793 12.575 22.760 1.00 75.75 81 ASN A N 1
ATOM 582 C CA . ASN A 1 81 ? -23.943 12.146 24.155 1.00 75.75 81 ASN A CA 1
ATOM 583 C C . ASN A 1 81 ? -22.667 12.436 24.962 1.00 75.75 81 ASN A C 1
ATOM 585 O O . ASN A 1 81 ? -22.762 13.010 26.043 1.00 75.75 81 ASN A O 1
ATOM 589 N N . ILE A 1 82 ? -21.488 12.152 24.397 1.00 76.19 82 ILE A N 1
ATOM 590 C CA . ILE A 1 82 ? -20.185 12.487 24.995 1.00 76.19 82 ILE A CA 1
ATOM 591 C C . ILE A 1 82 ? -20.075 14.004 25.215 1.00 76.19 82 ILE A C 1
ATOM 593 O O . ILE A 1 82 ? -19.823 14.449 26.330 1.00 76.19 82 ILE A O 1
ATOM 597 N N . GLU A 1 83 ? -20.386 14.819 24.201 1.00 72.81 83 GLU A N 1
ATOM 598 C CA . GLU A 1 83 ? -20.372 16.289 24.314 1.00 72.81 83 GLU A CA 1
ATOM 599 C C . GLU A 1 83 ? -21.376 16.856 25.334 1.00 72.81 83 GLU A C 1
ATOM 601 O O . GLU A 1 83 ? -21.244 18.004 25.763 1.00 72.81 83 GLU A O 1
ATOM 606 N N . ARG A 1 84 ? -22.427 16.109 25.692 1.00 64.88 84 ARG A N 1
ATOM 607 C CA . ARG A 1 84 ? -23.380 16.513 26.739 1.00 64.88 84 ARG A CA 1
ATOM 608 C C . ARG A 1 84 ? -22.852 16.202 28.136 1.00 64.88 84 ARG A C 1
ATOM 610 O O . ARG A 1 84 ? -23.079 17.017 29.024 1.00 64.88 84 ARG A O 1
ATOM 617 N N . VAL A 1 85 ? -22.159 15.077 28.306 1.00 58.53 85 VAL A N 1
ATOM 618 C CA . VAL A 1 85 ? -21.530 14.676 29.575 1.00 58.53 85 VAL A CA 1
ATOM 619 C C . VAL A 1 85 ? -20.334 15.581 29.907 1.00 58.53 85 VAL A C 1
ATOM 621 O O . VAL A 1 85 ? -20.163 15.953 31.057 1.00 58.53 85 VAL A O 1
ATOM 624 N N . ASP A 1 86 ? -19.585 16.051 28.903 1.00 54.38 86 ASP A N 1
ATOM 625 C CA . ASP A 1 86 ? -18.374 16.879 29.090 1.00 54.38 86 ASP A CA 1
ATOM 626 C C . ASP A 1 86 ? -18.650 18.392 29.305 1.00 54.38 86 ASP A C 1
ATOM 628 O O . ASP A 1 86 ? -17.765 19.194 29.624 1.00 54.38 86 ASP A O 1
ATOM 632 N N . LYS A 1 87 ? -19.904 18.838 29.124 1.00 50.38 87 LYS A N 1
ATOM 633 C CA . LYS A 1 87 ? -20.293 20.260 29.223 1.00 50.38 87 LYS A CA 1
ATOM 634 C C . LYS A 1 87 ? -20.238 20.904 30.622 1.00 50.38 87 LYS A C 1
ATOM 636 O O . LYS A 1 87 ? -20.160 22.140 30.637 1.00 50.38 87 LYS A O 1
ATOM 641 N N . PRO A 1 88 ? -20.233 20.201 31.775 1.00 47.53 88 PRO A N 1
ATOM 642 C CA . PRO A 1 88 ? -20.085 20.875 33.065 1.00 47.53 88 PRO A CA 1
ATOM 643 C C . PRO A 1 88 ? -18.667 21.407 33.342 1.00 47.53 88 PRO A C 1
ATOM 645 O O . PRO A 1 88 ? -18.531 22.309 34.164 1.00 47.53 88 PRO A O 1
ATOM 648 N N . LEU A 1 89 ? -17.612 20.940 32.654 1.00 48.22 89 LEU A N 1
ATOM 649 C CA . LEU A 1 89 ? -16.222 21.220 33.067 1.00 48.22 89 LEU A CA 1
ATOM 650 C C . LEU A 1 89 ? -15.472 22.307 32.272 1.00 48.22 89 LEU A C 1
ATOM 652 O O . LEU A 1 89 ? -14.404 22.741 32.697 1.00 48.22 89 LEU A O 1
ATOM 656 N N . GLN A 1 90 ? -16.022 22.848 31.177 1.00 43.38 90 GLN A N 1
ATOM 657 C CA . GLN A 1 90 ? -15.326 23.871 30.363 1.00 43.38 90 GLN A CA 1
ATOM 658 C C . GLN A 1 90 ? -15.845 25.314 30.504 1.00 43.38 90 GLN A C 1
ATOM 660 O O . GLN A 1 90 ? -15.454 26.194 29.733 1.00 43.38 90 GLN A O 1
ATOM 665 N N . LYS A 1 91 ? -16.698 25.611 31.494 1.00 37.81 91 LYS A N 1
ATOM 666 C CA . LYS A 1 91 ? -17.224 26.978 31.708 1.00 37.81 91 LYS A CA 1
ATOM 667 C C . LYS A 1 91 ? -16.474 27.835 32.735 1.00 37.81 91 LYS A C 1
ATOM 669 O O . LYS A 1 91 ? -16.831 29.000 32.885 1.00 37.81 91 LYS A O 1
ATOM 674 N N . VAL A 1 92 ? -15.424 27.328 33.390 1.00 42.75 92 VAL A N 1
ATOM 675 C CA . VAL A 1 92 ? -14.728 28.074 34.466 1.00 42.75 92 VAL A CA 1
ATOM 676 C C . VAL A 1 92 ? -13.393 28.712 34.044 1.00 42.75 92 VAL A C 1
ATOM 678 O O . VAL A 1 92 ? -12.943 29.640 34.706 1.00 42.75 92 VAL A O 1
ATOM 681 N N . VAL A 1 93 ? -12.788 28.360 32.902 1.00 42.91 93 VAL A N 1
ATOM 682 C CA . VAL A 1 93 ? -11.467 28.912 32.510 1.00 42.91 93 VAL A CA 1
ATOM 683 C C . VAL A 1 93 ? -11.495 29.569 31.128 1.00 42.91 93 VAL A C 1
ATOM 685 O O . VAL A 1 93 ? -10.767 29.188 30.223 1.00 42.91 93 VAL A O 1
ATOM 688 N N . ARG A 1 94 ? -12.351 30.579 30.937 1.00 37.53 94 ARG A N 1
ATOM 689 C CA . ARG A 1 94 ? -12.194 31.578 29.856 1.00 37.53 94 ARG A CA 1
ATOM 690 C C . ARG A 1 94 ? -12.689 32.949 30.309 1.00 37.53 94 ARG A C 1
ATOM 692 O O . ARG A 1 94 ? -13.658 33.493 29.786 1.00 37.53 94 ARG A O 1
ATOM 699 N N . LYS A 1 95 ? -12.024 33.528 31.306 1.00 36.44 95 LYS A N 1
ATOM 700 C CA . LYS A 1 95 ? -12.086 34.973 31.552 1.00 36.44 95 LYS A CA 1
ATOM 701 C C . LYS A 1 95 ? -10.743 35.421 32.122 1.00 36.44 95 LYS A C 1
ATOM 703 O O . LYS A 1 95 ? -10.293 34.814 33.084 1.00 36.44 95 LYS A O 1
ATOM 708 N N . LYS A 1 96 ? -10.178 36.491 31.538 1.00 35.25 96 LYS A N 1
ATOM 709 C CA . LYS A 1 96 ? -8.802 37.032 31.691 1.00 35.25 96 LYS A CA 1
ATOM 710 C C . LYS A 1 96 ? -7.755 36.180 30.955 1.00 35.25 96 LYS A C 1
ATOM 712 O O . LYS A 1 96 ? -7.684 34.990 31.184 1.00 35.25 96 LYS A O 1
ATOM 717 N N . VAL A 1 97 ? -6.946 36.693 30.029 1.00 31.39 97 VAL A N 1
ATOM 718 C CA . VAL A 1 97 ? -6.299 38.011 29.936 1.00 31.39 97 VAL A CA 1
ATOM 719 C C . VAL A 1 97 ? -6.154 38.404 28.459 1.00 31.39 97 VAL A C 1
ATOM 721 O O . VAL A 1 97 ? -5.703 37.605 27.648 1.00 31.39 97 VAL A O 1
ATOM 724 N N . SER A 1 98 ? -6.506 39.645 28.127 1.00 34.41 98 SER A N 1
ATOM 725 C CA . SER A 1 98 ? -6.043 40.347 26.928 1.00 34.41 98 SER A CA 1
ATOM 726 C C . SER A 1 98 ? -5.402 41.633 27.422 1.00 34.41 98 SER A C 1
ATOM 728 O O . SER A 1 98 ? -6.127 42.489 27.922 1.00 34.41 98 SER A O 1
ATOM 730 N N . SER A 1 99 ? -4.075 41.743 27.346 1.00 28.25 99 SER A N 1
ATOM 731 C CA . SER A 1 99 ? -3.374 43.029 27.380 1.00 28.25 99 SER A CA 1
ATOM 732 C C . SER A 1 99 ? -1.887 42.872 27.055 1.00 28.25 99 SER A C 1
ATOM 734 O O . SER A 1 99 ? -1.197 42.088 27.699 1.00 28.25 99 SER A O 1
ATOM 736 N N . SER A 1 100 ? -1.439 43.743 26.148 1.00 31.77 100 SER A N 1
ATOM 737 C CA . SER A 1 100 ? -0.102 44.344 26.047 1.00 31.77 100 SER A CA 1
ATOM 738 C C . SER A 1 100 ? 1.010 43.566 25.337 1.00 31.77 100 SER A C 1
ATOM 740 O O . SER A 1 100 ? 1.550 42.593 25.849 1.00 31.77 100 SER A O 1
ATOM 742 N N . GLN A 1 101 ? 1.430 44.120 24.197 1.00 29.70 101 GLN A N 1
ATOM 743 C CA . GLN A 1 101 ? 2.720 43.879 23.559 1.00 29.70 101 GLN A CA 1
ATOM 744 C C . GLN A 1 101 ? 3.451 45.230 23.481 1.00 29.70 101 GLN A C 1
ATOM 746 O O . GLN A 1 101 ? 2.877 46.210 23.007 1.00 29.70 101 GLN A O 1
ATOM 751 N N . SER A 1 102 ? 4.685 45.278 23.982 1.00 31.78 102 SER A N 1
ATOM 752 C CA . SER A 1 102 ? 5.626 46.394 23.848 1.00 31.78 102 SER A CA 1
ATOM 753 C C . SER A 1 102 ? 7.010 45.865 23.464 1.00 31.78 102 SER A C 1
ATOM 755 O O . SER A 1 102 ? 7.346 44.714 23.736 1.00 31.78 102 SER A O 1
ATOM 757 N N . GLU A 1 103 ? 7.746 46.741 22.793 1.00 30.30 103 GLU A N 1
ATOM 758 C CA . GLU A 1 103 ? 8.974 46.587 22.010 1.00 30.30 103 GLU A CA 1
ATOM 759 C C . GLU A 1 103 ? 10.232 46.211 22.817 1.00 30.30 103 GLU A C 1
ATOM 761 O O . GLU A 1 103 ? 10.295 46.493 24.012 1.00 30.30 103 GLU A O 1
ATOM 766 N N . ALA A 1 104 ? 11.266 45.686 22.135 1.00 28.88 104 ALA A N 1
ATOM 767 C CA . ALA A 1 104 ? 12.671 46.101 22.305 1.00 28.88 104 ALA A CA 1
ATOM 768 C C . ALA A 1 104 ? 13.620 45.470 21.255 1.00 28.88 104 ALA A C 1
ATOM 770 O O . ALA A 1 104 ? 13.535 44.283 20.949 1.00 28.88 104 ALA A O 1
ATOM 771 N N . ASN A 1 105 ? 14.530 46.317 20.756 1.00 28.56 105 ASN A N 1
ATOM 772 C CA . ASN A 1 105 ? 15.706 46.089 19.897 1.00 28.56 105 ASN A CA 1
ATOM 773 C C . ASN A 1 105 ? 16.751 45.117 20.479 1.00 28.56 105 ASN A C 1
ATOM 775 O O . ASN A 1 105 ? 16.792 44.944 21.693 1.00 28.56 105 ASN A O 1
ATOM 779 N N . THR A 1 106 ? 17.688 44.636 19.640 1.00 28.66 106 THR A N 1
ATOM 780 C CA . THR A 1 106 ? 19.162 44.789 19.814 1.00 28.66 106 THR A CA 1
ATOM 781 C C . THR A 1 106 ? 19.920 44.352 18.541 1.00 28.66 106 THR A C 1
ATOM 783 O O . THR A 1 106 ? 19.514 43.417 17.856 1.00 28.66 106 THR A O 1
ATOM 786 N N . GLU A 1 107 ? 20.982 45.106 18.238 1.00 31.22 107 GLU A N 1
ATOM 787 C CA . GLU A 1 107 ? 21.943 45.046 17.122 1.00 31.22 107 GLU A CA 1
ATOM 788 C C . GLU A 1 107 ? 23.095 44.023 17.317 1.00 31.22 107 GLU A C 1
ATOM 790 O O . GLU A 1 107 ? 23.113 43.271 18.283 1.00 31.22 107 GLU A O 1
ATOM 795 N N . GLU A 1 108 ? 24.081 44.123 16.407 1.00 30.34 108 GLU A N 1
ATOM 796 C CA . GLU A 1 108 ? 25.426 43.515 16.292 1.00 30.34 108 GLU A CA 1
ATOM 797 C C . GLU A 1 108 ? 25.514 42.329 15.314 1.00 30.34 108 GLU A C 1
ATOM 799 O O . GLU A 1 108 ? 24.716 41.405 15.358 1.00 30.34 108 GLU A O 1
ATOM 804 N N . GLY A 1 109 ? 26.461 42.253 14.374 1.00 27.28 109 GLY A N 1
ATOM 805 C CA . GLY A 1 109 ? 27.636 43.073 14.064 1.00 27.28 109 GLY A CA 1
ATOM 806 C C . GLY A 1 109 ? 28.696 42.204 13.350 1.00 27.28 109 GLY A C 1
ATOM 807 O O . GLY A 1 109 ? 28.781 41.014 13.630 1.00 27.28 109 GLY A O 1
ATOM 808 N N . ASN A 1 110 ? 29.533 42.824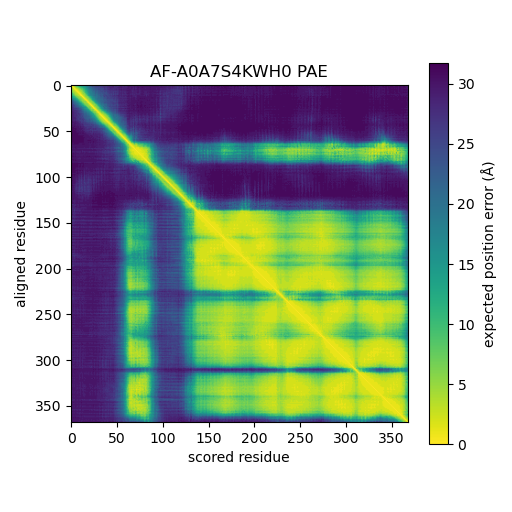 12.496 1.00 28.95 110 ASN A N 1
ATOM 809 C CA . ASN A 1 110 ? 30.801 42.318 11.900 1.00 28.95 110 ASN A CA 1
ATOM 810 C C . ASN A 1 110 ? 30.759 41.243 10.779 1.00 28.95 110 ASN A C 1
ATOM 812 O O . ASN A 1 110 ? 29.953 40.330 10.834 1.00 28.95 110 ASN A O 1
ATOM 816 N N . LYS A 1 111 ? 31.720 41.124 9.841 1.00 31.30 111 LYS A N 1
ATOM 817 C CA . LYS A 1 111 ? 32.592 42.007 9.017 1.00 31.30 111 LYS A CA 1
ATOM 818 C C . LYS A 1 111 ? 33.459 41.078 8.125 1.00 31.30 111 LYS A C 1
ATOM 820 O O . LYS A 1 111 ? 33.901 40.057 8.635 1.00 31.30 111 LYS A O 1
ATOM 825 N N . GLU A 1 112 ? 33.766 41.529 6.894 1.00 28.52 112 GLU A N 1
ATOM 826 C CA . GLU A 1 112 ? 34.991 41.244 6.077 1.00 28.52 112 GLU A CA 1
ATOM 827 C C . GLU A 1 112 ? 35.166 39.783 5.526 1.00 28.52 112 GLU A C 1
ATOM 829 O O . GLU A 1 112 ? 34.780 38.832 6.186 1.00 28.52 112 GLU A O 1
ATOM 834 N N . ASN A 1 113 ? 35.708 39.441 4.336 1.00 29.84 113 ASN A N 1
ATOM 835 C CA . ASN A 1 113 ? 36.515 40.126 3.310 1.00 29.84 113 ASN A CA 1
ATOM 836 C C . ASN A 1 113 ? 36.579 39.320 1.958 1.00 29.84 113 ASN A C 1
ATOM 838 O O . ASN A 1 113 ? 36.440 38.102 1.979 1.00 29.84 113 ASN A O 1
ATOM 842 N N . GLU A 1 114 ? 36.823 40.029 0.835 1.00 31.31 114 GLU A N 1
ATOM 843 C CA . GLU A 1 114 ? 37.535 39.729 -0.457 1.00 31.31 114 GLU A CA 1
ATOM 844 C C . GLU A 1 114 ? 37.541 38.309 -1.114 1.00 31.31 114 GLU A C 1
ATOM 846 O O . GLU A 1 114 ? 37.831 37.304 -0.483 1.00 31.31 114 GLU A O 1
ATOM 851 N N . SER A 1 115 ? 37.362 38.109 -2.436 1.00 30.53 115 SER A N 1
ATOM 852 C CA . SER A 1 115 ? 38.251 38.534 -3.545 1.00 30.53 115 SER A CA 1
ATOM 853 C C . SER A 1 115 ? 37.750 38.027 -4.928 1.00 30.53 115 SER A C 1
ATOM 855 O O . SER A 1 115 ? 36.829 37.222 -5.031 1.00 30.53 115 SER A O 1
ATOM 857 N N . SER A 1 116 ? 38.365 38.549 -5.995 1.00 35.22 116 SER A N 1
ATOM 858 C CA . SER A 1 116 ? 37.946 38.609 -7.407 1.00 35.22 116 SER A CA 1
ATOM 859 C C . SER A 1 116 ? 38.674 37.621 -8.346 1.00 35.22 116 SER A C 1
ATOM 861 O O . SER A 1 116 ? 39.835 37.296 -8.115 1.00 35.22 116 SER A O 1
ATOM 863 N N . SER A 1 117 ? 37.999 37.211 -9.434 1.00 32.38 117 SER A N 1
ATOM 864 C CA . SER A 1 117 ? 38.473 36.916 -10.820 1.00 32.38 117 SER A CA 1
ATOM 865 C C . SER A 1 117 ? 37.561 35.833 -11.437 1.00 32.38 117 SER A C 1
ATOM 867 O O . SER A 1 117 ? 37.137 34.929 -10.734 1.00 32.38 117 SER A O 1
ATOM 869 N N . GLY A 1 118 ? 37.113 35.829 -12.693 1.00 36.62 118 GLY A N 1
ATOM 870 C CA . GLY A 1 118 ? 37.522 36.514 -13.915 1.00 36.62 118 GLY A CA 1
ATOM 871 C C . GLY A 1 118 ? 37.792 35.455 -15.001 1.00 36.62 118 GLY A C 1
ATOM 872 O O . GLY A 1 118 ? 38.583 34.553 -14.755 1.00 36.62 118 GLY A O 1
ATOM 873 N N . SER A 1 119 ? 37.206 35.624 -16.199 1.00 33.28 119 SER A N 1
ATOM 874 C CA . SER A 1 119 ? 37.447 34.858 -17.451 1.00 33.28 119 SER A CA 1
ATOM 875 C C . SER A 1 119 ? 36.645 33.557 -17.647 1.00 33.28 119 SER A C 1
ATOM 877 O O . SER A 1 119 ? 36.371 32.853 -16.687 1.00 33.28 119 SER A O 1
ATOM 879 N N . ALA A 1 120 ? 36.362 33.045 -18.845 1.00 40.09 120 ALA A N 1
ATOM 880 C CA . ALA A 1 120 ? 35.908 33.528 -20.156 1.00 40.09 120 ALA A CA 1
ATOM 881 C C . ALA A 1 120 ? 35.734 32.248 -21.011 1.00 40.09 120 ALA A C 1
ATOM 883 O O . ALA A 1 120 ? 36.483 31.290 -20.840 1.00 40.09 120 ALA A O 1
ATOM 884 N N . ASP A 1 121 ? 34.725 32.250 -21.882 1.00 47.09 121 ASP A N 1
ATOM 885 C CA . ASP A 1 121 ? 34.602 31.526 -23.160 1.00 47.09 121 ASP A CA 1
ATOM 886 C C . ASP A 1 121 ? 35.501 30.287 -23.429 1.00 47.09 121 ASP A C 1
ATOM 888 O O . ASP A 1 121 ? 36.690 30.408 -23.715 1.00 47.09 121 ASP A O 1
ATOM 892 N N . VAL A 1 122 ? 34.904 29.084 -23.454 1.00 44.25 122 VAL A N 1
ATOM 893 C CA . VAL A 1 122 ? 35.499 27.868 -24.056 1.00 44.25 122 VAL A CA 1
ATOM 894 C C . VAL A 1 122 ? 34.421 27.112 -24.842 1.00 44.25 122 VAL A C 1
ATOM 896 O O . VAL A 1 122 ? 33.970 26.035 -24.460 1.00 44.25 122 VAL A O 1
ATOM 899 N N . GLY A 1 123 ? 33.971 27.694 -25.955 1.00 49.53 123 GLY A N 1
ATOM 900 C CA . GLY A 1 123 ? 32.935 27.100 -26.808 1.00 49.53 123 GLY A CA 1
ATOM 901 C C . GLY A 1 123 ? 33.416 26.083 -27.853 1.00 49.53 123 GLY A C 1
ATOM 902 O O . GLY A 1 123 ? 32.583 25.396 -28.434 1.00 49.53 123 GLY A O 1
ATOM 903 N N . ASN A 1 124 ? 34.724 25.950 -28.126 1.00 48.22 124 ASN A N 1
ATOM 904 C CA . ASN A 1 124 ? 35.166 25.213 -29.327 1.00 48.22 124 ASN A CA 1
ATOM 905 C C . ASN A 1 124 ? 36.366 24.254 -29.158 1.00 48.22 124 ASN A C 1
ATOM 907 O O . ASN A 1 124 ? 36.781 23.628 -30.128 1.00 48.22 124 ASN A O 1
ATOM 911 N N . ALA A 1 125 ? 36.897 24.069 -27.942 1.00 47.56 125 ALA A N 1
ATOM 912 C CA . ALA A 1 125 ? 37.984 23.111 -27.663 1.00 47.56 125 ALA A CA 1
ATOM 913 C C . ALA A 1 125 ? 37.498 21.757 -27.095 1.00 47.56 125 ALA A C 1
ATOM 915 O O . ALA A 1 125 ? 38.239 20.777 -27.095 1.00 47.56 125 ALA A O 1
ATOM 916 N N . GLN A 1 126 ? 36.240 21.659 -26.646 1.00 54.16 126 GLN A N 1
ATOM 917 C CA . GLN A 1 126 ? 35.713 20.432 -26.031 1.00 54.16 126 GLN A CA 1
ATOM 918 C C . GLN A 1 126 ? 35.437 19.298 -27.028 1.00 54.16 126 GLN A C 1
ATOM 920 O O . GLN A 1 126 ? 35.377 18.147 -26.609 1.00 54.16 126 GLN A O 1
ATOM 925 N N . LYS A 1 127 ? 35.277 19.578 -28.329 1.00 53.91 127 LYS A N 1
ATOM 926 C CA . LYS A 1 127 ? 34.909 18.543 -29.309 1.00 53.91 127 LYS A CA 1
ATOM 927 C C . LYS A 1 127 ? 36.082 17.604 -29.628 1.00 53.91 127 LYS A C 1
ATOM 929 O O . LYS A 1 127 ? 35.914 16.397 -29.536 1.00 53.91 127 LYS A O 1
ATOM 934 N N . GLY A 1 128 ? 37.275 18.155 -29.876 1.00 53.97 128 GLY A N 1
ATOM 935 C CA . GLY A 1 128 ? 38.488 17.368 -30.151 1.00 53.97 128 GLY A CA 1
ATOM 936 C C . GLY A 1 128 ? 39.056 16.653 -28.920 1.00 53.97 128 GLY A C 1
ATOM 937 O O . GLY A 1 128 ? 39.483 15.509 -29.017 1.00 53.97 128 GLY A O 1
ATOM 938 N N . VAL A 1 129 ? 38.981 17.278 -27.738 1.00 59.34 129 VAL A N 1
ATOM 939 C CA . VAL A 1 129 ? 39.413 16.651 -26.474 1.00 59.34 129 VAL A CA 1
ATOM 940 C C . VAL A 1 129 ? 38.472 15.513 -26.069 1.00 59.34 129 VAL A C 1
ATOM 942 O O . VAL A 1 129 ? 38.929 14.485 -25.576 1.00 59.34 129 VAL A O 1
ATOM 945 N N . LYS A 1 130 ? 37.160 15.654 -26.304 1.00 56.75 130 LYS A N 1
ATOM 946 C CA . LYS A 1 130 ? 36.188 14.593 -26.025 1.00 56.75 130 LYS A CA 1
ATOM 947 C C . LYS A 1 130 ? 36.416 13.377 -26.917 1.00 56.75 130 LYS A C 1
ATOM 949 O O . LYS A 1 130 ? 36.447 12.279 -26.386 1.00 56.75 130 LYS A O 1
ATOM 954 N N . GLU A 1 131 ? 36.663 13.585 -28.206 1.00 58.78 131 GLU A N 1
ATOM 955 C CA . GLU A 1 131 ? 36.942 12.522 -29.181 1.00 58.78 131 GLU A CA 1
ATOM 956 C C . GLU A 1 131 ? 38.287 11.815 -28.883 1.00 58.78 131 GLU A C 1
ATOM 958 O O . GLU A 1 131 ? 38.377 10.586 -28.939 1.00 58.78 131 GLU A O 1
ATOM 963 N N . GLU A 1 132 ? 39.312 12.556 -28.427 1.00 54.03 132 GLU A N 1
ATOM 964 C CA . GLU A 1 132 ? 40.585 11.985 -27.947 1.00 54.03 132 GLU A CA 1
ATOM 965 C C . GLU A 1 132 ? 40.476 11.215 -26.618 1.00 54.03 132 GLU A C 1
ATOM 967 O O . GLU A 1 132 ? 41.231 10.257 -26.412 1.00 54.03 132 GLU A O 1
ATOM 972 N N . LEU A 1 133 ? 39.582 11.618 -25.705 1.00 55.88 133 LEU A N 1
ATOM 973 C CA . LEU A 1 133 ? 39.313 10.906 -24.448 1.00 55.88 133 LEU A CA 1
ATOM 974 C C . LEU A 1 133 ? 38.370 9.708 -24.645 1.00 55.88 133 LEU A C 1
ATOM 976 O O . LEU A 1 133 ? 38.559 8.682 -23.985 1.00 55.88 133 LEU A O 1
ATOM 980 N N . GLU A 1 134 ? 37.409 9.800 -25.571 1.00 54.56 134 GLU A N 1
ATOM 981 C CA . GLU A 1 134 ? 36.501 8.712 -25.964 1.00 54.56 134 GLU A CA 1
ATOM 982 C C . GLU A 1 134 ? 37.294 7.518 -26.527 1.00 54.56 134 GLU A C 1
ATOM 984 O O . GLU A 1 134 ? 37.013 6.370 -26.191 1.00 54.56 134 GLU A O 1
ATOM 989 N N . GLY A 1 135 ? 38.362 7.772 -27.291 1.00 55.62 135 GLY A N 1
ATOM 990 C CA . GLY A 1 135 ? 39.255 6.723 -27.800 1.00 55.62 135 GLY A CA 1
ATOM 991 C C . GLY A 1 135 ? 40.242 6.137 -26.774 1.00 55.62 135 GLY A C 1
ATOM 992 O O . GLY A 1 135 ? 40.827 5.075 -27.016 1.00 55.62 135 GLY A O 1
ATOM 993 N N . ARG A 1 136 ? 40.459 6.795 -25.624 1.00 59.22 136 ARG A N 1
ATOM 994 C CA . ARG A 1 136 ? 41.515 6.422 -24.658 1.00 59.22 136 ARG A CA 1
ATOM 995 C C . ARG A 1 136 ? 41.008 5.859 -23.335 1.00 59.22 136 ARG A C 1
ATOM 997 O O . ARG A 1 136 ? 41.704 5.031 -22.748 1.00 59.22 136 ARG A O 1
ATOM 1004 N N . SER A 1 137 ? 39.824 6.251 -22.872 1.00 77.25 137 SER A N 1
ATOM 1005 C CA . SER A 1 137 ? 39.292 5.763 -21.598 1.00 77.25 137 SER A CA 1
ATOM 1006 C C . SER A 1 137 ? 38.856 4.300 -21.695 1.00 77.25 137 SER A C 1
ATOM 1008 O O . SER A 1 137 ? 38.067 3.935 -22.567 1.00 77.25 137 SER A O 1
ATOM 1010 N N . SER A 1 138 ? 39.332 3.463 -20.767 1.00 83.75 138 SER A N 1
ATOM 1011 C CA . SER A 1 138 ? 38.894 2.064 -20.637 1.00 83.75 138 SER A CA 1
ATOM 1012 C C . SER A 1 138 ? 37.371 1.952 -20.538 1.00 83.75 138 SER A C 1
ATOM 1014 O O . SER A 1 138 ? 36.787 1.034 -21.101 1.00 83.75 138 SER A O 1
ATOM 1016 N N . TYR A 1 139 ? 36.730 2.917 -19.873 1.00 89.25 139 TYR A N 1
ATOM 1017 C CA . TYR A 1 139 ? 35.276 2.988 -19.754 1.00 89.25 139 TYR A CA 1
ATOM 1018 C C . TYR A 1 139 ? 34.594 3.176 -21.114 1.00 89.25 139 TYR A C 1
ATOM 1020 O O . TYR A 1 139 ? 33.676 2.439 -21.452 1.00 89.25 139 TYR A O 1
ATOM 1028 N N . MET A 1 140 ? 35.070 4.113 -21.936 1.00 87.88 140 MET A N 1
ATOM 1029 C CA . MET A 1 140 ? 34.446 4.355 -23.236 1.00 87.88 140 MET A CA 1
ATOM 1030 C C . MET A 1 140 ? 34.698 3.211 -24.221 1.00 87.88 140 MET A C 1
ATOM 1032 O O . MET A 1 140 ? 33.821 2.872 -25.008 1.00 87.88 140 MET A O 1
ATOM 1036 N N . LYS A 1 141 ? 35.864 2.560 -24.140 1.00 87.69 141 LYS A N 1
ATOM 1037 C CA . LYS A 1 141 ? 36.119 1.317 -24.880 1.00 87.69 141 LYS A CA 1
ATOM 1038 C C . LYS A 1 141 ? 35.150 0.210 -24.468 1.00 87.69 141 LYS A C 1
ATOM 1040 O O . LYS A 1 141 ? 34.685 -0.513 -25.342 1.00 87.69 141 LYS A O 1
ATOM 1045 N N . GLN A 1 142 ? 34.810 0.115 -23.180 1.00 91.81 142 GLN A N 1
ATOM 1046 C CA . GLN A 1 142 ? 33.810 -0.834 -22.692 1.00 91.81 142 GLN A CA 1
ATOM 1047 C C . GLN A 1 142 ? 32.415 -0.516 -23.243 1.00 91.81 142 GLN A C 1
ATOM 1049 O O . GLN A 1 142 ? 31.786 -1.399 -23.804 1.00 91.81 142 GLN A O 1
ATOM 1054 N N . VAL A 1 143 ? 31.964 0.743 -23.187 1.00 91.88 143 VAL A N 1
ATOM 1055 C CA . VAL A 1 143 ? 30.687 1.174 -23.800 1.00 91.88 143 VAL A CA 1
ATOM 1056 C C . VAL A 1 143 ? 30.675 0.899 -25.313 1.00 91.88 143 VAL A C 1
ATOM 1058 O O . VAL A 1 143 ? 29.689 0.406 -25.859 1.00 91.88 143 VAL A O 1
ATOM 1061 N N . MET A 1 144 ? 31.807 1.180 -25.966 1.00 90.25 144 MET A N 1
ATOM 1062 C CA . MET A 1 144 ? 32.204 0.776 -27.320 1.00 90.25 144 MET A CA 1
ATOM 1063 C C . MET A 1 144 ? 31.866 -0.678 -27.639 1.00 90.25 144 MET A C 1
ATOM 1065 O O . MET A 1 144 ? 31.102 -1.016 -28.546 1.00 90.25 144 MET A O 1
ATOM 1069 N N . SER A 1 145 ? 32.502 -1.534 -26.849 1.00 92.88 145 SER A N 1
ATOM 1070 C CA . SER A 1 145 ? 32.430 -2.980 -26.948 1.00 92.88 145 SER A CA 1
ATOM 1071 C C . SER A 1 145 ? 31.015 -3.482 -26.687 1.00 92.88 145 SER A C 1
ATOM 1073 O O . SER A 1 145 ? 30.495 -4.250 -27.489 1.00 92.88 145 SER A O 1
ATOM 1075 N N . ASP A 1 146 ? 30.369 -3.009 -25.622 1.00 93.81 146 ASP A N 1
ATOM 1076 C CA . ASP A 1 146 ? 29.007 -3.392 -25.260 1.00 93.81 146 ASP A CA 1
ATOM 1077 C C . ASP A 1 146 ? 28.023 -3.022 -26.375 1.00 93.81 146 ASP A C 1
ATOM 1079 O O . ASP A 1 146 ? 27.181 -3.843 -26.733 1.00 93.81 146 ASP A O 1
ATOM 1083 N N . ARG A 1 147 ? 28.161 -1.843 -27.006 1.00 94.25 147 ARG A N 1
ATOM 1084 C CA . ARG A 1 147 ? 27.326 -1.490 -28.165 1.00 94.25 147 ARG A CA 1
ATOM 1085 C C . ARG A 1 147 ? 27.471 -2.513 -29.288 1.00 94.25 147 ARG A C 1
ATOM 1087 O O . ARG A 1 147 ? 26.457 -2.931 -29.823 1.00 94.25 147 ARG A O 1
ATOM 1094 N N . SER A 1 148 ? 28.694 -2.908 -29.633 1.00 93.06 148 SER A N 1
ATOM 1095 C CA . SER A 1 148 ? 28.945 -3.864 -30.720 1.00 93.06 148 SER A CA 1
ATOM 1096 C C . SER A 1 148 ? 28.451 -5.278 -30.383 1.00 93.06 148 SER A C 1
ATOM 1098 O O . SER A 1 148 ? 27.786 -5.924 -31.187 1.00 93.06 148 SER A O 1
ATOM 1100 N N . ILE A 1 149 ? 28.728 -5.756 -29.166 1.00 95.62 149 ILE A N 1
ATOM 1101 C CA . ILE A 1 149 ? 28.369 -7.111 -28.719 1.00 95.62 149 ILE A CA 1
ATOM 1102 C C . ILE A 1 149 ? 26.850 -7.261 -28.576 1.00 95.62 149 ILE A C 1
ATOM 1104 O O . ILE A 1 149 ? 26.285 -8.279 -28.977 1.00 95.62 149 ILE A O 1
ATOM 1108 N N . PHE A 1 150 ? 26.187 -6.259 -27.997 1.00 95.88 150 PHE A N 1
ATOM 1109 C CA . PHE A 1 150 ? 24.771 -6.324 -27.644 1.00 95.88 150 PHE A CA 1
ATOM 1110 C C . PHE A 1 150 ? 23.842 -5.654 -28.664 1.00 95.88 150 PHE A C 1
ATOM 1112 O O . PHE A 1 150 ? 22.626 -5.691 -28.474 1.00 95.88 150 PHE A O 1
ATOM 1119 N N . GLU A 1 151 ? 24.365 -5.099 -29.763 1.00 95.12 151 GLU A N 1
ATOM 1120 C CA . GLU A 1 151 ? 23.565 -4.503 -30.843 1.00 95.12 151 GLU A CA 1
ATOM 1121 C C . GLU A 1 151 ? 22.423 -5.415 -31.323 1.00 95.12 151 GLU A C 1
ATOM 1123 O O . GLU A 1 151 ? 21.289 -4.936 -31.350 1.00 95.12 151 GLU A O 1
ATOM 1128 N N . PRO A 1 152 ? 22.627 -6.720 -31.604 1.00 96.00 152 PRO A N 1
ATOM 1129 C CA . PRO A 1 152 ? 21.530 -7.590 -32.030 1.00 96.00 152 PRO A CA 1
ATOM 1130 C C . PRO A 1 152 ? 20.403 -7.695 -30.994 1.00 96.00 152 PRO A C 1
ATOM 1132 O O . PRO A 1 152 ? 19.229 -7.680 -31.353 1.00 96.00 152 PRO A O 1
ATOM 1135 N N . MET A 1 153 ? 20.752 -7.760 -29.704 1.00 96.94 153 MET A N 1
ATOM 1136 C CA . MET A 1 153 ? 19.783 -7.819 -28.605 1.00 96.94 153 MET A CA 1
ATOM 1137 C C . MET A 1 153 ? 19.016 -6.498 -28.462 1.00 96.94 153 MET A C 1
ATOM 1139 O O . MET A 1 153 ? 17.801 -6.505 -28.279 1.00 96.94 153 MET A O 1
ATOM 1143 N N . ILE A 1 154 ? 19.704 -5.361 -28.590 1.00 96.62 154 ILE A N 1
ATOM 1144 C CA . ILE A 1 154 ? 19.086 -4.033 -28.488 1.00 96.62 154 ILE A CA 1
ATOM 1145 C C . ILE A 1 154 ? 18.163 -3.777 -29.688 1.00 96.62 154 ILE A C 1
ATOM 1147 O O . ILE A 1 154 ? 17.040 -3.306 -29.504 1.00 96.62 154 ILE A O 1
ATOM 1151 N N . LEU A 1 155 ? 18.593 -4.127 -30.904 1.00 96.19 155 LEU A N 1
ATOM 1152 C CA . LEU A 1 155 ? 17.777 -4.011 -32.116 1.00 96.19 155 LEU A CA 1
ATOM 1153 C C . LEU A 1 155 ? 16.537 -4.918 -32.076 1.00 96.19 155 LEU A C 1
ATOM 1155 O O . LEU A 1 155 ? 15.498 -4.521 -32.598 1.00 96.19 155 LEU A O 1
ATOM 1159 N N . ASP A 1 156 ? 16.617 -6.083 -31.424 1.00 96.56 156 ASP A N 1
ATOM 1160 C CA . ASP A 1 156 ? 15.470 -6.963 -31.149 1.00 96.56 156 ASP A CA 1
ATOM 1161 C C . ASP A 1 156 ? 14.483 -6.334 -30.144 1.00 96.56 156 ASP A C 1
ATOM 1163 O O . ASP A 1 156 ? 13.265 -6.395 -30.334 1.00 96.56 156 ASP A O 1
ATOM 1167 N N . LEU A 1 157 ? 14.987 -5.674 -29.094 1.00 97.31 157 LEU A N 1
ATOM 1168 C CA . LEU A 1 157 ? 14.159 -5.053 -28.053 1.00 97.31 157 LEU A CA 1
ATOM 1169 C C . LEU A 1 157 ? 13.387 -3.813 -28.522 1.00 97.31 157 LEU A C 1
ATOM 1171 O O . LEU A 1 157 ? 12.266 -3.589 -28.062 1.00 97.31 157 LEU A O 1
ATOM 1175 N N . ILE A 1 158 ? 13.947 -3.003 -29.424 1.00 96.94 158 ILE A N 1
ATOM 1176 C CA . ILE A 1 158 ? 13.312 -1.764 -29.913 1.00 96.94 158 ILE A CA 1
ATOM 1177 C C . ILE A 1 158 ? 11.871 -1.991 -30.414 1.00 96.94 158 ILE A C 1
ATOM 1179 O O . ILE A 1 158 ? 10.956 -1.367 -29.863 1.00 96.94 158 ILE A O 1
ATOM 1183 N N . PRO A 1 159 ? 11.614 -2.863 -31.411 1.00 96.50 159 PRO A N 1
ATOM 1184 C CA . PRO A 1 159 ? 10.263 -3.083 -31.919 1.00 96.50 159 PRO A CA 1
ATOM 1185 C C . PRO A 1 159 ? 9.353 -3.744 -30.880 1.00 96.50 159 PRO A C 1
ATOM 1187 O O . PRO A 1 159 ? 8.159 -3.438 -30.846 1.00 96.50 159 PRO A O 1
ATOM 1190 N N . GLN A 1 160 ? 9.893 -4.596 -30.001 1.00 96.50 160 GLN A N 1
ATOM 1191 C CA . GLN A 1 160 ? 9.129 -5.202 -28.907 1.00 96.50 160 GLN A CA 1
ATOM 1192 C C . GLN A 1 160 ? 8.601 -4.128 -27.958 1.00 96.50 160 GLN A C 1
ATOM 1194 O O . GLN A 1 160 ? 7.395 -4.045 -27.747 1.00 96.50 160 GLN A O 1
ATOM 1199 N N . ILE A 1 161 ? 9.465 -3.239 -27.460 1.00 96.50 161 ILE A N 1
ATOM 1200 C CA . ILE A 1 161 ? 9.051 -2.154 -26.562 1.00 96.50 161 ILE A CA 1
ATOM 1201 C C . ILE A 1 161 ? 8.081 -1.211 -27.286 1.00 96.50 161 ILE A C 1
ATOM 1203 O O . ILE A 1 161 ? 7.035 -0.872 -26.733 1.00 96.50 161 ILE A O 1
ATOM 1207 N N . GLN A 1 162 ? 8.362 -0.813 -28.532 1.00 94.69 162 GLN A N 1
ATOM 1208 C CA . GLN A 1 162 ? 7.506 0.103 -29.302 1.00 94.69 162 GLN A CA 1
ATOM 1209 C C . GLN A 1 162 ? 6.095 -0.446 -29.549 1.00 94.69 162 GLN A C 1
ATOM 1211 O O . GLN A 1 162 ? 5.125 0.299 -29.398 1.00 94.69 162 GLN A O 1
ATOM 1216 N N . SER A 1 163 ? 5.966 -1.736 -29.863 1.00 93.81 163 SER A N 1
ATOM 1217 C CA . SER A 1 163 ? 4.680 -2.381 -30.169 1.00 93.81 163 SER A CA 1
ATOM 1218 C C . SER A 1 163 ? 3.965 -2.971 -28.951 1.00 93.81 163 SER A C 1
ATOM 1220 O O . SER A 1 163 ? 2.787 -3.306 -29.052 1.00 93.81 163 SER A O 1
ATOM 1222 N N . PHE A 1 164 ? 4.632 -3.057 -27.794 1.00 95.31 164 PHE A N 1
ATOM 1223 C CA . PHE A 1 164 ? 4.051 -3.634 -26.583 1.00 95.31 164 PHE A CA 1
ATOM 1224 C C . PHE A 1 164 ? 2.749 -2.926 -26.175 1.00 95.31 164 PHE A C 1
ATOM 1226 O O . PHE A 1 164 ? 2.752 -1.724 -25.892 1.00 95.31 164 PHE A O 1
ATOM 1233 N N . ALA A 1 165 ? 1.647 -3.672 -26.159 1.00 92.19 165 ALA A N 1
ATOM 1234 C CA . ALA A 1 165 ? 0.307 -3.207 -25.811 1.00 92.19 165 ALA A CA 1
ATOM 1235 C C . ALA A 1 165 ? -0.304 -4.189 -24.789 1.00 92.19 165 ALA A C 1
ATOM 1237 O O . ALA A 1 165 ? -0.995 -5.134 -25.178 1.00 92.19 165 ALA A O 1
ATOM 1238 N N . PRO A 1 166 ? 0.020 -4.027 -23.496 1.00 92.44 166 PRO A N 1
ATOM 1239 C CA . PRO A 1 166 ? -0.387 -4.950 -22.440 1.00 92.44 166 PRO A CA 1
ATOM 1240 C C . PRO A 1 166 ? -1.893 -4.881 -22.166 1.00 92.44 166 PRO A C 1
ATOM 1242 O O . PRO A 1 166 ? -2.498 -3.810 -22.218 1.00 92.44 166 PRO A O 1
ATOM 1245 N N . GLN A 1 167 ? -2.494 -6.021 -21.821 1.00 89.69 167 GLN A N 1
ATOM 1246 C CA . GLN A 1 167 ? -3.902 -6.088 -21.397 1.00 89.69 167 GLN A CA 1
ATOM 1247 C C . GLN A 1 167 ? -4.083 -5.793 -19.905 1.00 89.69 167 GLN A C 1
ATOM 1249 O O . GLN A 1 167 ? -5.111 -5.253 -19.497 1.00 89.69 167 GLN A O 1
ATOM 1254 N N . ASP A 1 168 ? -3.081 -6.133 -19.097 1.00 89.56 168 ASP A N 1
ATOM 1255 C CA . ASP A 1 168 ? -3.074 -5.948 -17.652 1.00 89.56 168 ASP A CA 1
ATOM 1256 C C . ASP A 1 168 ? -1.670 -5.580 -17.145 1.00 89.56 168 ASP A C 1
ATOM 1258 O O . ASP A 1 168 ? -0.677 -5.625 -17.877 1.00 89.56 168 ASP A O 1
ATOM 1262 N N . LEU A 1 169 ? -1.593 -5.194 -15.871 1.00 91.69 169 LEU A N 1
ATOM 1263 C CA . LEU A 1 169 ? -0.338 -4.799 -15.231 1.00 91.69 169 LEU A CA 1
ATOM 1264 C C . LEU A 1 169 ? 0.617 -5.977 -14.977 1.00 91.69 169 LEU A C 1
ATOM 1266 O O . LEU A 1 169 ? 1.813 -5.756 -14.819 1.00 91.69 169 LEU A O 1
ATOM 1270 N N . THR A 1 170 ? 0.128 -7.216 -14.962 1.00 91.75 170 THR A N 1
ATOM 1271 C CA . THR A 1 170 ? 0.969 -8.411 -14.793 1.00 91.75 170 THR A CA 1
ATOM 1272 C C . THR A 1 170 ? 1.825 -8.641 -16.036 1.00 91.75 170 THR A C 1
ATOM 1274 O O . THR A 1 170 ? 3.016 -8.926 -15.932 1.00 91.75 170 THR A O 1
ATOM 1277 N N . GLN A 1 171 ? 1.257 -8.440 -17.228 1.00 94.19 171 GLN A N 1
ATOM 1278 C CA . GLN A 1 171 ? 2.019 -8.466 -18.476 1.00 94.19 171 GLN A CA 1
ATOM 1279 C C . GLN A 1 171 ? 3.095 -7.377 -18.502 1.00 94.19 171 GLN A C 1
ATOM 1281 O O . GLN A 1 171 ? 4.207 -7.643 -18.957 1.00 94.19 171 GLN A O 1
ATOM 1286 N N . VAL A 1 172 ? 2.788 -6.173 -17.996 1.00 94.94 172 VAL A N 1
ATOM 1287 C CA . VAL A 1 172 ? 3.767 -5.077 -17.883 1.00 94.94 172 VAL A CA 1
ATOM 1288 C C . VAL A 1 172 ? 4.949 -5.503 -17.023 1.00 94.94 172 VAL A C 1
ATOM 1290 O O . VAL A 1 172 ? 6.085 -5.363 -17.457 1.00 94.94 172 VAL A O 1
ATOM 1293 N N . GLU A 1 173 ? 4.699 -6.064 -15.841 1.00 94.81 173 GLU A N 1
ATOM 1294 C CA . GLU A 1 173 ? 5.757 -6.516 -14.933 1.00 94.81 173 GLU A CA 1
ATOM 1295 C C . GLU A 1 173 ? 6.649 -7.592 -15.536 1.00 94.81 173 GLU A C 1
ATOM 1297 O O . GLU A 1 173 ? 7.870 -7.472 -15.470 1.00 94.81 173 GLU A O 1
ATOM 1302 N N . ILE A 1 174 ? 6.056 -8.623 -16.144 1.00 96.06 174 ILE A N 1
ATOM 1303 C CA . ILE A 1 174 ? 6.815 -9.707 -16.780 1.00 96.06 174 ILE A CA 1
ATOM 1304 C C . ILE A 1 174 ? 7.683 -9.144 -17.909 1.00 96.06 174 ILE A C 1
ATOM 1306 O O . ILE A 1 174 ? 8.858 -9.493 -18.026 1.00 96.06 174 ILE A O 1
ATOM 1310 N N . PHE A 1 175 ? 7.117 -8.252 -18.726 1.00 97.12 175 PHE A N 1
ATOM 1311 C CA . PHE A 1 175 ? 7.833 -7.634 -19.833 1.00 97.12 175 PHE A CA 1
ATOM 1312 C C . PHE A 1 175 ? 8.977 -6.736 -19.350 1.00 97.12 175 PHE A C 1
ATOM 1314 O O . PHE A 1 175 ? 10.099 -6.873 -19.830 1.00 97.12 175 PHE A O 1
ATOM 1321 N N . VAL A 1 176 ? 8.721 -5.858 -18.375 1.00 96.88 176 VAL A N 1
ATOM 1322 C CA . VAL A 1 176 ? 9.743 -4.982 -17.780 1.00 96.88 176 VAL A CA 1
ATOM 1323 C C . VAL A 1 176 ? 10.858 -5.809 -17.149 1.00 96.88 176 VAL A C 1
ATOM 1325 O O . VAL A 1 176 ? 12.021 -5.537 -17.420 1.00 96.88 176 VAL A O 1
ATOM 1328 N N . ALA A 1 177 ? 10.529 -6.860 -16.394 1.00 97.12 177 ALA A N 1
ATOM 1329 C CA . ALA A 1 177 ? 11.526 -7.734 -15.783 1.00 97.12 177 ALA A CA 1
ATOM 1330 C C . ALA A 1 177 ? 12.425 -8.412 -16.829 1.00 97.12 177 ALA A C 1
ATOM 1332 O O . ALA A 1 177 ? 13.637 -8.495 -16.635 1.00 97.12 177 ALA A O 1
ATOM 1333 N N . GLU A 1 178 ? 11.865 -8.869 -17.952 1.00 97.44 178 GLU A N 1
ATOM 1334 C CA . GLU A 1 178 ? 12.652 -9.473 -19.031 1.00 97.44 178 GLU A CA 1
ATOM 1335 C C . GLU A 1 178 ? 13.532 -8.445 -19.758 1.00 97.44 178 GLU A C 1
ATOM 1337 O O . GLU A 1 178 ? 14.699 -8.729 -20.040 1.00 97.44 178 GLU A O 1
ATOM 1342 N N . VAL A 1 179 ? 13.010 -7.243 -20.029 1.00 97.50 179 VAL A N 1
ATOM 1343 C CA . VAL A 1 179 ? 13.795 -6.144 -20.614 1.00 97.50 179 VAL A CA 1
ATOM 1344 C C . VAL A 1 179 ? 14.942 -5.759 -19.681 1.00 97.50 179 VAL A C 1
ATOM 1346 O O . VAL A 1 179 ? 16.093 -5.736 -20.112 1.00 97.50 179 VAL A O 1
ATOM 1349 N N . ASP A 1 180 ? 14.659 -5.537 -18.399 1.00 97.25 180 ASP A N 1
ATOM 1350 C CA . ASP A 1 180 ? 15.653 -5.155 -17.394 1.00 97.25 180 ASP A CA 1
ATOM 1351 C C . ASP A 1 180 ? 16.708 -6.248 -17.207 1.00 97.25 180 ASP A C 1
ATOM 1353 O O . ASP A 1 180 ? 17.898 -5.951 -17.131 1.00 97.25 180 ASP A O 1
ATOM 1357 N N . ARG A 1 181 ? 16.314 -7.527 -17.233 1.00 97.12 181 ARG A N 1
ATOM 1358 C CA . ARG A 1 181 ? 17.247 -8.661 -17.181 1.00 97.12 181 ARG A CA 1
ATOM 1359 C C . ARG A 1 181 ? 18.204 -8.680 -18.375 1.00 97.12 181 ARG A C 1
ATOM 1361 O O . ARG A 1 181 ? 19.374 -9.020 -18.208 1.00 97.12 181 ARG A O 1
ATOM 1368 N N . ARG A 1 182 ? 17.730 -8.348 -19.581 1.00 95.88 182 ARG A N 1
ATOM 1369 C CA . ARG A 1 182 ? 18.585 -8.256 -20.779 1.00 95.88 182 ARG A CA 1
ATOM 1370 C C . ARG A 1 182 ? 19.492 -7.028 -20.733 1.00 95.88 182 ARG A C 1
ATOM 1372 O O . ARG A 1 182 ? 20.668 -7.140 -21.071 1.00 95.88 182 ARG A O 1
ATOM 1379 N N . LEU A 1 183 ? 18.970 -5.883 -20.296 1.00 96.19 183 LEU A N 1
ATOM 1380 C CA . LEU A 1 183 ? 19.733 -4.636 -20.179 1.00 96.19 183 LEU A CA 1
ATOM 1381 C C . LEU A 1 183 ? 20.767 -4.676 -19.046 1.00 96.19 183 LEU A C 1
ATOM 1383 O O . LEU A 1 183 ? 21.805 -4.034 -19.164 1.00 96.19 183 LEU A O 1
ATOM 1387 N N . ALA A 1 184 ? 20.558 -5.496 -18.013 1.00 95.19 184 ALA A N 1
ATOM 1388 C CA . ALA A 1 184 ? 21.524 -5.726 -16.937 1.00 95.19 184 ALA A CA 1
ATOM 1389 C C . ALA A 1 184 ? 22.849 -6.365 -17.406 1.00 95.19 184 ALA A C 1
ATOM 1391 O O . ALA A 1 184 ? 23.811 -6.400 -16.643 1.00 95.19 184 ALA A O 1
ATOM 1392 N N . LEU A 1 185 ? 22.915 -6.872 -18.644 1.00 93.56 185 LEU A N 1
ATOM 1393 C CA . LEU A 1 185 ? 24.159 -7.345 -19.262 1.00 93.56 185 LEU A CA 1
ATOM 1394 C C . LEU A 1 185 ? 25.082 -6.195 -19.697 1.00 93.56 185 LEU A C 1
ATOM 1396 O O . LEU A 1 185 ? 26.265 -6.425 -19.938 1.00 93.56 185 LEU A O 1
ATOM 1400 N N . LEU A 1 186 ? 24.544 -4.979 -19.829 1.00 94.62 186 LEU A N 1
ATOM 1401 C CA . LEU A 1 186 ? 25.289 -3.793 -20.235 1.00 94.62 186 LEU A CA 1
ATOM 1402 C C . LEU A 1 186 ? 26.039 -3.209 -19.035 1.00 94.62 186 LEU A C 1
ATOM 1404 O O . LEU A 1 186 ? 25.474 -3.054 -17.955 1.00 94.62 186 LEU A O 1
ATOM 1408 N N . SER A 1 187 ? 27.291 -2.801 -19.240 1.00 90.12 187 SER A N 1
ATOM 1409 C CA . SER A 1 187 ? 28.095 -2.162 -18.189 1.00 90.12 187 SER A CA 1
ATOM 1410 C C . SER A 1 187 ? 27.550 -0.779 -17.812 1.00 90.12 187 SER A C 1
ATOM 1412 O O . SER A 1 187 ? 27.616 -0.370 -16.656 1.00 90.12 187 SER A O 1
ATOM 1414 N N . ASP A 1 188 ? 27.018 -0.052 -18.799 1.00 92.50 188 ASP A N 1
ATOM 1415 C CA . ASP A 1 188 ? 26.333 1.229 -18.620 1.00 92.50 188 ASP A CA 1
ATOM 1416 C C . ASP A 1 188 ? 25.143 1.311 -19.583 1.00 92.50 188 ASP A C 1
ATOM 1418 O O . ASP A 1 188 ? 25.294 1.651 -20.760 1.00 92.50 188 ASP A O 1
ATOM 1422 N N . GLU A 1 189 ? 23.951 0.987 -19.072 1.00 93.88 189 GLU A N 1
ATOM 1423 C CA . GLU A 1 189 ? 22.698 1.000 -19.836 1.00 93.88 189 GLU A CA 1
ATOM 1424 C C . GLU A 1 189 ? 22.510 2.335 -20.579 1.00 93.88 189 GLU A C 1
ATOM 1426 O O . GLU A 1 189 ? 22.273 2.360 -21.787 1.00 93.88 189 GLU A O 1
ATOM 1431 N N . ARG A 1 190 ? 22.676 3.467 -19.886 1.00 93.00 190 ARG A N 1
ATOM 1432 C CA . ARG A 1 190 ? 22.365 4.790 -20.445 1.00 93.00 190 ARG A CA 1
ATOM 1433 C C . ARG A 1 190 ? 23.305 5.159 -21.586 1.00 93.00 190 ARG A C 1
ATOM 1435 O O . ARG A 1 190 ? 22.851 5.652 -22.619 1.00 93.00 190 ARG A O 1
ATOM 1442 N N . MET A 1 191 ? 24.609 4.938 -21.422 1.00 94.19 191 MET A N 1
ATOM 1443 C CA . MET A 1 191 ? 25.585 5.323 -22.448 1.00 94.19 191 MET A CA 1
ATOM 1444 C C . MET A 1 191 ? 25.580 4.390 -23.655 1.00 94.19 191 MET A C 1
ATOM 1446 O O . MET A 1 191 ? 25.720 4.864 -24.788 1.00 94.19 191 MET A O 1
ATOM 1450 N N . VAL A 1 192 ? 25.363 3.089 -23.445 1.00 94.56 192 VAL A N 1
ATOM 1451 C CA . VAL A 1 192 ? 25.256 2.128 -24.549 1.00 94.56 192 VAL A CA 1
ATOM 1452 C C . VAL A 1 192 ? 24.026 2.445 -25.402 1.00 94.56 192 VAL A C 1
ATOM 1454 O O . VAL A 1 192 ? 24.162 2.620 -26.621 1.00 94.56 192 VAL A O 1
ATOM 1457 N N . LEU A 1 193 ? 22.860 2.623 -24.768 1.00 95.31 193 LEU A N 1
ATOM 1458 C CA . LEU A 1 193 ? 21.588 2.871 -25.454 1.00 95.31 193 LEU A CA 1
ATOM 1459 C C . LEU A 1 193 ? 21.538 4.225 -26.178 1.00 95.31 193 LEU A C 1
ATOM 1461 O O . LEU A 1 193 ? 20.891 4.336 -27.216 1.00 95.31 193 LEU A O 1
ATOM 1465 N N . LYS A 1 194 ? 22.293 5.233 -25.721 1.00 93.38 194 LYS A N 1
ATOM 1466 C CA . LYS A 1 194 ? 22.310 6.588 -26.308 1.00 93.38 194 LYS A CA 1
ATOM 1467 C C . LYS A 1 194 ? 22.636 6.655 -27.807 1.00 93.38 194 LYS A C 1
ATOM 1469 O O . LYS A 1 194 ? 22.267 7.620 -28.468 1.00 93.38 194 LYS A O 1
ATOM 1474 N N . GLY A 1 195 ? 23.358 5.685 -28.361 1.00 89.81 195 GLY A N 1
ATOM 1475 C CA . GLY A 1 195 ? 23.671 5.673 -29.801 1.00 89.81 195 GLY A CA 1
ATOM 1476 C C . GLY A 1 195 ? 22.709 4.861 -30.648 1.00 89.81 195 GLY A C 1
ATOM 1477 O O . GLY A 1 195 ? 22.917 4.772 -31.852 1.00 89.81 195 GLY A O 1
ATOM 1478 N N . PHE A 1 196 ? 21.653 4.317 -30.051 1.00 94.12 196 PHE A N 1
ATOM 1479 C CA . PHE A 1 196 ? 20.526 3.760 -30.778 1.00 94.12 196 PHE A CA 1
ATOM 1480 C C . PHE A 1 196 ? 19.434 4.831 -30.851 1.00 94.12 196 PHE A C 1
ATOM 1482 O O . PHE A 1 196 ? 18.611 4.960 -29.953 1.00 94.12 196 PHE A O 1
ATOM 1489 N N . ALA A 1 197 ? 19.416 5.620 -31.929 1.00 90.88 197 ALA A N 1
ATOM 1490 C CA . ALA A 1 197 ? 18.479 6.744 -32.076 1.00 90.88 197 ALA A CA 1
ATOM 1491 C C . ALA A 1 197 ? 16.993 6.326 -32.050 1.00 90.88 197 ALA A C 1
ATOM 1493 O O . ALA A 1 197 ? 16.132 7.126 -31.699 1.00 90.88 197 ALA A O 1
ATOM 1494 N N . ALA A 1 198 ? 16.693 5.076 -32.414 1.00 94.00 198 ALA A N 1
ATOM 1495 C CA . ALA A 1 198 ? 15.345 4.510 -32.379 1.00 94.00 198 ALA A CA 1
ATOM 1496 C C . ALA A 1 198 ? 14.957 3.919 -31.008 1.00 94.00 198 ALA A C 1
ATOM 1498 O O . ALA A 1 198 ? 13.866 3.357 -30.881 1.00 94.00 198 ALA A O 1
ATOM 1499 N N . TRP A 1 199 ? 15.828 4.015 -29.995 1.00 96.94 199 TRP A N 1
ATOM 1500 C CA . TRP A 1 199 ? 15.563 3.468 -28.670 1.00 96.94 199 TRP A CA 1
ATOM 1501 C C . TRP A 1 199 ? 14.320 4.121 -28.039 1.00 96.94 199 TRP A C 1
ATOM 1503 O O . TRP A 1 199 ? 14.281 5.344 -27.879 1.00 96.94 199 TRP A O 1
ATOM 1513 N N . PRO A 1 200 ? 13.289 3.343 -27.661 1.00 95.06 200 PRO A N 1
ATOM 1514 C CA . PRO A 1 200 ? 12.035 3.869 -27.127 1.00 95.06 200 PRO A CA 1
ATOM 1515 C C . PRO A 1 200 ? 12.146 4.238 -25.637 1.00 95.06 200 PRO A C 1
ATOM 1517 O O . PRO A 1 200 ? 11.369 3.758 -24.811 1.00 95.06 200 PRO A O 1
ATOM 1520 N N . GLU A 1 201 ? 13.089 5.124 -25.302 1.00 94.44 201 GLU A N 1
ATOM 1521 C CA . GLU A 1 201 ? 13.430 5.526 -23.929 1.00 94.44 201 GLU A CA 1
ATOM 1522 C C . GLU A 1 201 ? 12.194 5.941 -23.129 1.00 94.44 201 GLU A C 1
ATOM 1524 O O . GLU A 1 201 ? 11.925 5.392 -22.062 1.00 94.44 201 GLU A O 1
ATOM 1529 N N . LYS A 1 202 ? 11.377 6.840 -23.693 1.00 93.00 202 LYS A N 1
ATOM 1530 C CA . LYS A 1 202 ? 10.192 7.357 -23.004 1.00 93.00 202 LYS A CA 1
ATOM 1531 C C . LYS A 1 202 ? 9.165 6.268 -22.705 1.00 93.00 202 LYS A C 1
ATOM 1533 O O . LYS A 1 202 ? 8.550 6.282 -21.646 1.00 93.00 202 LYS A O 1
ATOM 1538 N 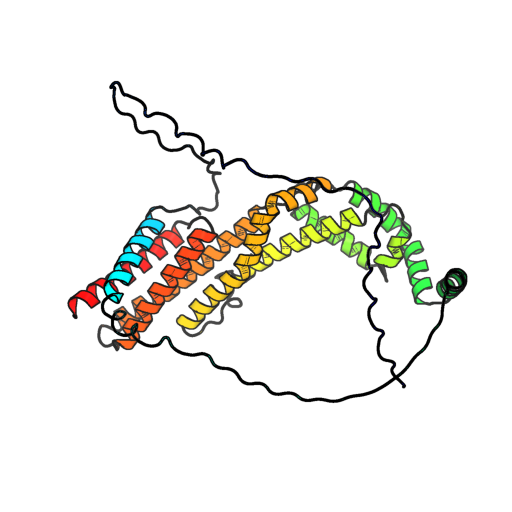N . LYS A 1 203 ? 8.963 5.323 -23.627 1.00 94.00 203 LYS A N 1
ATOM 1539 C CA . LYS A 1 203 ? 7.988 4.247 -23.421 1.00 94.00 203 LYS A CA 1
ATOM 1540 C C . LYS A 1 203 ? 8.483 3.259 -22.368 1.00 94.00 203 LYS A C 1
ATOM 1542 O O . LYS A 1 203 ? 7.695 2.857 -21.519 1.00 94.00 203 LYS A O 1
ATOM 1547 N N . LEU A 1 204 ? 9.770 2.906 -22.393 1.00 95.88 204 LEU A N 1
ATOM 1548 C CA . LEU A 1 204 ? 10.359 2.041 -21.372 1.00 95.88 204 LEU A CA 1
ATOM 1549 C C . LEU A 1 204 ? 10.326 2.690 -19.982 1.00 95.88 204 LEU A C 1
ATOM 1551 O O . LEU A 1 204 ? 10.001 2.016 -19.009 1.00 95.88 204 LEU A O 1
ATOM 1555 N N . GLU A 1 205 ? 10.597 3.994 -19.889 1.00 95.31 205 GLU A N 1
ATOM 1556 C CA . GLU A 1 205 ? 10.489 4.748 -18.635 1.00 95.31 205 GLU A CA 1
ATOM 1557 C C . GLU A 1 205 ? 9.073 4.656 -18.053 1.00 95.31 205 GLU A C 1
ATOM 1559 O O . GLU A 1 205 ? 8.919 4.321 -16.882 1.00 95.31 205 GLU A O 1
ATOM 1564 N N . VAL A 1 206 ? 8.039 4.857 -18.877 1.00 94.81 206 VAL A N 1
ATOM 1565 C CA . VAL A 1 206 ? 6.641 4.752 -18.428 1.00 94.81 206 VAL A CA 1
ATOM 1566 C C . VAL A 1 206 ? 6.282 3.319 -18.019 1.00 94.81 206 VAL A C 1
ATOM 1568 O O . VAL A 1 206 ? 5.577 3.133 -17.031 1.00 94.81 206 VAL A O 1
ATOM 1571 N N . LEU A 1 207 ? 6.774 2.295 -18.724 1.00 95.44 207 LEU A N 1
ATOM 1572 C CA . LEU A 1 207 ? 6.560 0.895 -18.332 1.00 95.44 207 LEU A CA 1
ATOM 1573 C C . LEU A 1 207 ? 7.173 0.599 -16.953 1.00 95.44 207 LEU A C 1
ATOM 1575 O O . LEU A 1 207 ? 6.487 0.060 -16.084 1.00 95.44 207 LEU A O 1
ATOM 1579 N N . ARG A 1 208 ? 8.425 1.016 -16.726 1.00 96.38 208 ARG A N 1
ATOM 1580 C CA . ARG A 1 208 ? 9.107 0.888 -15.427 1.00 96.38 208 ARG A CA 1
ATOM 1581 C C . ARG A 1 208 ? 8.384 1.671 -14.328 1.00 96.38 208 ARG A C 1
ATOM 1583 O O . ARG A 1 208 ? 8.198 1.158 -13.227 1.00 96.38 208 ARG A O 1
ATOM 1590 N N . GLU A 1 209 ? 7.937 2.889 -14.626 1.00 95.00 209 GLU A N 1
ATOM 1591 C CA . GLU A 1 209 ? 7.184 3.742 -13.702 1.00 95.00 209 GLU A CA 1
ATOM 1592 C C . GLU A 1 209 ? 5.863 3.084 -13.274 1.00 95.00 209 GLU A C 1
ATOM 1594 O O . GLU A 1 209 ? 5.538 3.051 -12.087 1.00 95.00 209 GLU A O 1
ATOM 1599 N N . VAL A 1 210 ? 5.119 2.509 -14.221 1.00 94.00 210 VAL A N 1
ATOM 1600 C CA . VAL A 1 210 ? 3.862 1.798 -13.957 1.00 94.00 210 VAL A CA 1
ATOM 1601 C C . VAL A 1 210 ? 4.091 0.576 -13.066 1.00 94.00 210 VAL A C 1
ATOM 1603 O O . VAL A 1 210 ? 3.366 0.402 -12.083 1.00 94.00 210 VAL A O 1
ATOM 1606 N N . THR A 1 211 ? 5.112 -0.234 -13.361 1.00 94.81 211 THR A N 1
ATOM 1607 C CA . THR A 1 211 ? 5.508 -1.369 -12.514 1.00 94.81 211 THR A CA 1
ATOM 1608 C C . THR A 1 211 ? 5.879 -0.913 -11.105 1.00 94.81 211 THR A C 1
ATOM 1610 O O . THR A 1 211 ? 5.373 -1.467 -10.131 1.00 94.81 211 THR A O 1
ATOM 1613 N N . GLY A 1 212 ? 6.689 0.142 -10.978 1.00 94.44 212 GLY A N 1
ATOM 1614 C CA . GLY A 1 212 ? 7.069 0.698 -9.679 1.00 94.44 212 GLY A CA 1
ATOM 1615 C C . GLY A 1 212 ? 5.865 1.176 -8.864 1.00 94.44 212 GLY A C 1
ATOM 1616 O O . GLY A 1 212 ? 5.773 0.882 -7.674 1.00 94.44 212 GLY A O 1
ATOM 1617 N N . ARG A 1 213 ? 4.894 1.844 -9.502 1.00 93.38 213 ARG A N 1
ATOM 1618 C CA . ARG A 1 213 ? 3.656 2.281 -8.832 1.00 93.38 213 ARG A CA 1
ATOM 1619 C C . ARG A 1 213 ? 2.780 1.120 -8.379 1.00 93.38 213 ARG A C 1
ATOM 1621 O O . ARG A 1 213 ? 2.215 1.180 -7.290 1.00 93.38 213 ARG A O 1
ATOM 1628 N N . LYS A 1 214 ? 2.662 0.060 -9.184 1.00 94.00 214 LYS A N 1
ATOM 1629 C CA . LYS A 1 214 ? 1.941 -1.149 -8.767 1.00 94.00 214 LYS A CA 1
ATOM 1630 C C . LYS A 1 214 ? 2.595 -1.763 -7.524 1.00 94.00 214 LYS A C 1
ATOM 1632 O O . LYS A 1 214 ? 1.909 -1.960 -6.523 1.00 94.00 214 LYS A O 1
ATOM 1637 N N . GLN A 1 215 ? 3.910 -1.971 -7.562 1.00 94.88 215 GLN A N 1
ATOM 1638 C CA . GLN A 1 215 ? 4.670 -2.529 -6.439 1.00 94.88 215 GLN A CA 1
ATOM 1639 C C . GLN A 1 215 ? 4.584 -1.655 -5.184 1.00 94.88 215 GLN A C 1
ATOM 1641 O O . GLN A 1 215 ? 4.484 -2.173 -4.075 1.00 94.88 215 GLN A O 1
ATOM 1646 N N . GLU A 1 216 ? 4.591 -0.327 -5.334 1.00 95.00 216 GLU A N 1
ATOM 1647 C CA . GLU A 1 216 ? 4.387 0.602 -4.222 1.00 95.00 216 GLU A CA 1
ATOM 1648 C C . GLU A 1 216 ? 3.030 0.368 -3.542 1.00 95.00 216 GLU A C 1
ATOM 1650 O O . GLU A 1 216 ? 2.979 0.207 -2.322 1.00 95.00 216 GLU A O 1
ATOM 1655 N N . LEU A 1 217 ? 1.943 0.309 -4.318 1.00 95.69 217 LEU A N 1
ATOM 1656 C CA . LEU A 1 217 ? 0.591 0.089 -3.796 1.00 95.69 217 LEU A CA 1
ATOM 1657 C C . LEU A 1 217 ? 0.451 -1.286 -3.128 1.00 95.69 217 LEU A C 1
ATOM 1659 O O . LEU A 1 217 ? -0.118 -1.385 -2.041 1.00 95.69 217 LEU A O 1
ATOM 1663 N N . GLU A 1 218 ? 1.009 -2.337 -3.729 1.00 94.56 218 GLU A N 1
ATOM 1664 C CA . GLU A 1 218 ? 1.024 -3.684 -3.143 1.00 94.56 218 GLU A CA 1
ATOM 1665 C C . GLU A 1 218 ? 1.829 -3.729 -1.841 1.00 94.56 218 GLU A C 1
ATOM 1667 O O . GLU A 1 218 ? 1.381 -4.309 -0.851 1.00 94.56 218 GLU A O 1
ATOM 1672 N N . ARG A 1 219 ? 2.975 -3.040 -1.792 1.00 94.19 219 ARG A N 1
ATOM 1673 C CA . ARG A 1 219 ? 3.774 -2.913 -0.569 1.00 94.19 219 ARG A CA 1
ATOM 1674 C C . ARG A 1 219 ? 3.007 -2.187 0.533 1.00 94.19 219 ARG A C 1
ATOM 1676 O O . ARG A 1 219 ? 3.132 -2.563 1.695 1.00 94.19 219 ARG A O 1
ATOM 1683 N N . LEU A 1 220 ? 2.221 -1.160 0.199 1.00 94.69 220 LEU A N 1
ATOM 1684 C CA . LEU A 1 220 ? 1.377 -0.475 1.182 1.00 94.69 220 LEU A CA 1
ATOM 1685 C C . LEU A 1 220 ? 0.343 -1.431 1.780 1.00 94.69 220 LEU A C 1
ATOM 1687 O O . LEU A 1 220 ? 0.226 -1.467 3.005 1.00 94.69 220 LEU A O 1
ATOM 1691 N N . VAL A 1 221 ? -0.343 -2.224 0.946 1.00 94.38 221 VAL A N 1
ATOM 1692 C CA . VAL A 1 221 ? -1.290 -3.259 1.399 1.00 94.38 221 VAL A CA 1
ATOM 1693 C C . VAL A 1 221 ? -0.601 -4.259 2.323 1.00 94.38 221 VAL A C 1
ATOM 1695 O O . VAL A 1 221 ? -1.049 -4.437 3.451 1.00 94.38 221 VAL A O 1
ATOM 1698 N N . ALA A 1 222 ? 0.517 -4.847 1.889 1.00 92.12 222 ALA A N 1
ATOM 1699 C CA . ALA A 1 222 ? 1.265 -5.821 2.686 1.00 92.12 222 ALA A CA 1
ATOM 1700 C C . ALA A 1 222 ? 1.747 -5.236 4.024 1.00 92.12 222 ALA A C 1
ATOM 1702 O O . ALA A 1 222 ? 1.787 -5.920 5.038 1.00 92.12 222 ALA A O 1
ATOM 1703 N N . SER A 1 223 ? 2.063 -3.938 4.065 1.00 90.69 223 SER A N 1
ATOM 1704 C CA . SER A 1 223 ? 2.491 -3.263 5.294 1.00 90.69 223 SER A CA 1
ATOM 1705 C C . SER A 1 223 ? 1.372 -3.016 6.318 1.00 90.69 223 SER A C 1
ATOM 1707 O O . SER A 1 223 ? 1.647 -2.407 7.352 1.00 90.69 223 SER A O 1
ATOM 1709 N N . MET A 1 224 ? 0.131 -3.391 6.003 1.00 91.75 224 MET A N 1
ATOM 1710 C CA . MET A 1 224 ? -1.051 -3.302 6.869 1.00 91.75 224 MET A CA 1
ATOM 1711 C C . MET A 1 224 ? -1.709 -4.675 7.069 1.00 91.75 224 MET A C 1
ATOM 1713 O O . MET A 1 224 ? -2.845 -4.733 7.535 1.00 91.75 224 MET A O 1
ATOM 1717 N N . ASP A 1 225 ? -1.040 -5.756 6.658 1.00 84.25 225 ASP A N 1
ATOM 1718 C CA . ASP A 1 225 ? -1.579 -7.112 6.718 1.00 84.25 225 ASP A CA 1
ATOM 1719 C C . ASP A 1 225 ? -1.762 -7.561 8.175 1.00 84.25 225 ASP A C 1
ATOM 1721 O O . ASP A 1 225 ? -0.760 -7.805 8.840 1.00 84.25 225 ASP A O 1
ATOM 1725 N N . PRO A 1 226 ? -2.998 -7.724 8.681 1.00 68.50 226 PRO A N 1
ATOM 1726 C CA . PRO A 1 226 ? -3.252 -8.079 10.076 1.00 68.50 226 PRO A CA 1
ATOM 1727 C C . PRO A 1 226 ? -2.559 -9.367 10.543 1.00 68.50 226 PRO A C 1
ATOM 1729 O O . PRO A 1 226 ? -2.356 -9.523 11.744 1.00 68.50 226 PRO A O 1
ATOM 1732 N N . GLU A 1 227 ? -2.204 -10.271 9.624 1.00 71.31 227 GLU A N 1
ATOM 1733 C CA . GLU A 1 227 ? -1.527 -11.537 9.929 1.00 71.31 227 GLU A CA 1
ATOM 1734 C C . GLU A 1 227 ? 0.005 -11.407 10.005 1.00 71.31 227 GLU A C 1
ATOM 1736 O O . GLU A 1 227 ? 0.679 -12.294 10.536 1.00 71.31 227 GLU A O 1
ATOM 1741 N N . ASP A 1 228 ? 0.579 -10.310 9.502 1.00 75.12 228 ASP A N 1
ATOM 1742 C CA . ASP A 1 228 ? 2.019 -10.072 9.552 1.00 75.12 228 ASP A CA 1
ATOM 1743 C C . ASP A 1 228 ? 2.420 -9.404 10.874 1.00 75.12 228 ASP A C 1
ATOM 1745 O O . ASP A 1 228 ? 2.362 -8.189 11.038 1.00 75.12 228 ASP A O 1
ATOM 1749 N N . ASP A 1 229 ? 2.941 -10.188 11.814 1.00 67.00 229 ASP A N 1
ATOM 1750 C CA . ASP A 1 229 ? 3.454 -9.686 13.097 1.00 67.00 229 ASP A CA 1
ATOM 1751 C C . ASP A 1 229 ? 4.557 -8.604 12.966 1.00 67.00 229 ASP A C 1
ATOM 1753 O O . ASP A 1 229 ? 4.952 -8.004 13.965 1.00 67.00 229 ASP A O 1
ATOM 1757 N N . ARG A 1 230 ? 5.088 -8.332 11.762 1.00 71.38 230 ARG A N 1
ATOM 1758 C CA . ARG A 1 230 ? 6.086 -7.275 11.528 1.00 71.38 230 ARG A CA 1
ATOM 1759 C C . ARG A 1 230 ? 5.515 -5.865 11.424 1.00 71.38 230 ARG A C 1
ATOM 1761 O O . ARG A 1 230 ? 6.285 -4.922 11.613 1.00 71.38 230 ARG A O 1
ATOM 1768 N N . TRP A 1 231 ? 4.241 -5.672 11.063 1.00 76.94 231 TRP A N 1
ATOM 1769 C CA . TRP A 1 231 ? 3.726 -4.303 10.882 1.00 76.94 231 TRP A CA 1
ATOM 1770 C C . TRP A 1 231 ? 3.339 -3.627 12.199 1.00 76.94 231 TRP A C 1
ATOM 1772 O O . TRP A 1 231 ? 3.271 -2.396 12.229 1.00 76.94 231 TRP A O 1
ATOM 1782 N N . ILE A 1 232 ? 3.124 -4.407 13.263 1.00 77.94 232 ILE A N 1
ATOM 1783 C CA . ILE A 1 232 ? 2.756 -3.918 14.589 1.00 77.94 232 ILE A CA 1
ATOM 1784 C C . ILE A 1 232 ? 3.628 -4.548 15.674 1.00 77.94 232 ILE A C 1
ATOM 1786 O O . ILE A 1 232 ? 3.724 -5.766 15.806 1.00 77.94 232 ILE A O 1
ATOM 1790 N N . ALA A 1 233 ? 4.263 -3.710 16.489 1.00 79.62 233 ALA A N 1
ATOM 1791 C CA . ALA A 1 233 ? 4.949 -4.185 17.679 1.00 79.62 233 ALA A CA 1
ATOM 1792 C C . ALA A 1 233 ? 3.902 -4.507 18.751 1.00 79.62 233 ALA A C 1
ATOM 1794 O O . ALA A 1 233 ? 3.263 -3.593 19.273 1.00 79.62 233 ALA A O 1
ATOM 1795 N N . LYS A 1 234 ? 3.739 -5.800 19.069 1.00 79.56 234 LYS A N 1
ATOM 1796 C CA . LYS A 1 234 ? 2.865 -6.278 20.152 1.00 79.56 234 LYS A CA 1
ATOM 1797 C C . LYS A 1 234 ? 3.364 -5.720 21.486 1.00 79.56 234 LYS A C 1
ATOM 1799 O O . LYS A 1 234 ? 4.460 -6.068 21.931 1.00 79.56 234 LYS A O 1
ATOM 1804 N N . SER A 1 235 ? 2.589 -4.834 22.098 1.00 82.81 235 SER A N 1
ATOM 1805 C CA . SER A 1 235 ? 2.969 -4.099 23.303 1.00 82.81 235 SER A CA 1
ATOM 1806 C C . SER A 1 235 ? 1.735 -3.784 24.158 1.00 82.81 235 SER A C 1
ATOM 1808 O O . SER A 1 235 ? 0.849 -4.623 24.321 1.00 82.81 235 SER A O 1
ATOM 1810 N N . ALA A 1 236 ? 1.679 -2.618 24.802 1.00 86.69 236 ALA A N 1
ATOM 1811 C CA . ALA A 1 236 ? 0.472 -2.215 25.502 1.00 86.69 236 ALA A CA 1
ATOM 1812 C C . ALA A 1 236 ? -0.632 -1.868 24.488 1.00 86.69 236 ALA A C 1
ATOM 1814 O O . ALA A 1 236 ? -0.385 -1.200 23.489 1.00 86.69 236 ALA A O 1
ATOM 1815 N N . ILE A 1 237 ? -1.880 -2.236 24.792 1.00 87.00 237 ILE A N 1
ATOM 1816 C CA . ILE A 1 237 ? -3.030 -2.070 23.881 1.00 87.00 237 ILE A CA 1
ATOM 1817 C C . ILE A 1 237 ? -3.161 -0.632 23.336 1.00 87.00 237 ILE A C 1
ATOM 1819 O O . ILE A 1 237 ? -3.527 -0.423 22.181 1.00 87.00 237 ILE A O 1
ATOM 1823 N N . HIS A 1 238 ? -2.852 0.373 24.157 1.00 86.88 238 HIS A N 1
ATOM 1824 C CA . HIS A 1 238 ? -2.906 1.775 23.742 1.00 86.88 238 HIS A CA 1
ATOM 1825 C C . HIS A 1 238 ? -1.811 2.150 22.726 1.00 86.88 238 HIS A C 1
ATOM 1827 O O . HIS A 1 238 ? -2.072 2.943 21.825 1.00 86.88 238 HIS A O 1
ATOM 1833 N N . GLU A 1 239 ? -0.610 1.578 22.842 1.00 89.38 239 GLU A N 1
ATOM 1834 C CA . GLU A 1 239 ? 0.487 1.783 21.890 1.00 89.38 239 GLU A CA 1
ATOM 1835 C C . GLU A 1 239 ? 0.188 1.080 20.569 1.00 89.38 239 GLU A C 1
ATOM 1837 O O . GLU A 1 239 ? 0.425 1.641 19.504 1.00 89.38 239 GLU A O 1
ATOM 1842 N N . GLU A 1 240 ? -0.381 -0.122 20.625 1.00 89.50 240 GLU A N 1
ATOM 1843 C CA . GLU A 1 240 ? -0.832 -0.853 19.441 1.00 89.50 240 GLU A CA 1
ATOM 1844 C C . GLU A 1 240 ? -1.922 -0.088 18.677 1.00 89.50 240 GLU A C 1
ATOM 1846 O O . GLU A 1 240 ? -1.861 0.044 17.452 1.00 89.50 240 GLU A O 1
ATOM 1851 N N . LEU A 1 241 ? -2.890 0.491 19.397 1.00 90.00 241 LEU A N 1
ATOM 1852 C CA . LEU A 1 241 ? -3.893 1.366 18.793 1.00 90.00 241 LEU A CA 1
ATOM 1853 C C . LEU A 1 241 ? -3.239 2.588 18.133 1.00 90.00 241 LEU A C 1
ATOM 1855 O O . LEU A 1 241 ? -3.609 2.950 17.015 1.00 90.00 241 LEU A O 1
ATOM 1859 N N . GLN A 1 242 ? -2.267 3.215 18.801 1.00 91.25 242 GLN A N 1
ATOM 1860 C CA . GLN A 1 242 ? -1.562 4.371 18.252 1.00 91.25 242 GLN A CA 1
ATOM 1861 C C . GLN A 1 242 ? -0.767 4.006 16.991 1.00 91.25 242 GLN A C 1
ATOM 1863 O O . GLN A 1 242 ? -0.849 4.727 16.002 1.00 91.25 242 GLN A O 1
ATOM 1868 N N . GLN A 1 243 ? -0.095 2.852 16.965 1.00 91.50 243 GLN A N 1
ATOM 1869 C CA . GLN A 1 243 ? 0.607 2.353 15.777 1.00 91.50 243 GLN A CA 1
ATOM 1870 C C . GLN A 1 243 ? -0.344 2.149 14.585 1.00 91.50 243 GLN A C 1
ATOM 1872 O O . GLN A 1 243 ? -0.002 2.508 13.456 1.00 91.50 243 GLN A O 1
ATOM 1877 N N . ALA A 1 244 ? -1.556 1.630 14.817 1.00 92.62 244 ALA A N 1
ATOM 1878 C CA . ALA A 1 244 ? -2.569 1.494 13.767 1.00 92.62 244 ALA A CA 1
ATOM 1879 C C . ALA A 1 244 ? -3.031 2.861 13.222 1.00 92.62 244 ALA A C 1
ATOM 1881 O O . ALA A 1 244 ? -3.202 3.024 12.009 1.00 92.62 244 ALA A O 1
ATOM 1882 N N . VAL A 1 245 ? -3.188 3.857 14.101 1.00 93.69 245 VAL A N 1
ATOM 1883 C CA . VAL A 1 245 ? -3.504 5.241 13.713 1.00 93.69 245 VAL A CA 1
ATOM 1884 C C . VAL A 1 245 ? -2.364 5.848 12.894 1.00 93.69 245 VAL A C 1
ATOM 1886 O O . VAL A 1 245 ? -2.607 6.366 11.806 1.00 93.69 245 VAL A O 1
ATOM 1889 N N . ASP A 1 246 ? -1.126 5.743 13.368 1.00 94.06 246 ASP A N 1
ATOM 1890 C CA . ASP A 1 246 ? 0.051 6.310 12.703 1.00 94.06 246 ASP A CA 1
ATOM 1891 C C . ASP A 1 246 ? 0.267 5.677 11.322 1.00 94.06 246 ASP A C 1
ATOM 1893 O O . ASP A 1 246 ? 0.534 6.372 10.336 1.00 94.06 246 ASP A O 1
ATOM 1897 N N . LYS A 1 247 ? 0.063 4.357 11.213 1.00 94.56 247 LYS A N 1
ATOM 1898 C CA . LYS A 1 247 ? 0.085 3.648 9.931 1.00 94.56 247 LYS A CA 1
ATOM 1899 C C . LYS A 1 247 ? -0.966 4.212 8.977 1.00 94.56 247 LYS A C 1
ATOM 1901 O O . LYS A 1 247 ? -0.629 4.524 7.834 1.00 94.56 247 LYS A O 1
ATOM 1906 N N . PHE A 1 248 ? -2.205 4.397 9.428 1.00 95.81 248 PHE A N 1
ATOM 1907 C CA . PHE A 1 248 ? -3.253 5.003 8.607 1.00 95.81 248 PHE A CA 1
ATOM 1908 C C . PHE A 1 248 ? -2.878 6.416 8.129 1.00 95.81 248 PHE A C 1
ATOM 1910 O O . PHE A 1 248 ? -3.012 6.709 6.938 1.00 95.81 248 PHE A O 1
ATOM 1917 N N . GLU A 1 249 ? -2.360 7.273 9.014 1.00 95.75 249 GLU A N 1
ATOM 1918 C CA . GLU A 1 249 ? -1.927 8.629 8.642 1.00 95.75 249 GLU A CA 1
ATOM 1919 C C . GLU A 1 249 ? -0.758 8.619 7.648 1.00 95.75 249 GLU A C 1
ATOM 1921 O O . GLU A 1 249 ? -0.671 9.509 6.806 1.00 95.75 249 GLU A O 1
ATOM 1926 N N . SER A 1 250 ? 0.112 7.604 7.692 1.00 95.31 250 SER A N 1
ATOM 1927 C CA . SER A 1 250 ? 1.210 7.461 6.727 1.00 95.31 250 SER A CA 1
ATOM 1928 C C . SER A 1 250 ? 0.735 7.062 5.321 1.00 95.31 250 SER A C 1
ATOM 1930 O O . SER A 1 250 ? 1.304 7.505 4.326 1.00 95.31 250 SER A O 1
ATOM 1932 N N . VAL A 1 251 ? -0.326 6.251 5.223 1.00 95.50 251 VAL A N 1
ATOM 1933 C CA . VAL A 1 251 ? -0.851 5.717 3.950 1.00 95.50 251 VAL A CA 1
ATOM 1934 C C . VAL A 1 251 ? -1.802 6.704 3.272 1.00 95.50 251 VAL A C 1
ATOM 1936 O O . VAL A 1 251 ? -1.846 6.805 2.041 1.00 95.50 251 VAL A O 1
ATOM 1939 N N . LYS A 1 252 ? -2.572 7.444 4.073 1.00 94.81 252 LYS A N 1
ATOM 1940 C CA . LYS A 1 252 ? -3.632 8.340 3.607 1.00 94.81 252 LYS A CA 1
ATOM 1941 C C . LYS A 1 252 ? -3.172 9.352 2.534 1.00 94.81 252 LYS A C 1
ATOM 1943 O O . LYS A 1 252 ? -3.851 9.416 1.506 1.00 94.81 252 LYS A O 1
ATOM 1948 N N . PRO A 1 253 ? -2.056 10.099 2.684 1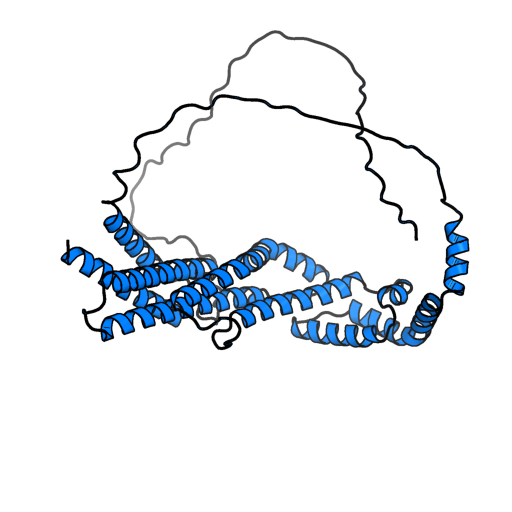.00 96.12 253 PRO A N 1
ATOM 1949 C CA . PRO A 1 253 ? -1.633 11.096 1.696 1.00 96.12 253 PRO A CA 1
ATOM 1950 C C . PRO A 1 253 ? -1.366 10.501 0.313 1.00 96.12 253 PRO A C 1
ATOM 1952 O O . PRO A 1 253 ? -1.735 11.098 -0.700 1.00 96.12 253 PRO A O 1
ATOM 1955 N N . THR A 1 254 ? -0.764 9.309 0.267 1.00 95.12 254 THR A N 1
ATOM 1956 C CA . THR A 1 254 ? -0.467 8.608 -0.986 1.00 95.12 254 THR A CA 1
ATOM 1957 C C . THR A 1 254 ? -1.756 8.253 -1.716 1.00 95.12 254 THR A C 1
ATOM 1959 O O . THR A 1 254 ? -1.916 8.578 -2.890 1.00 95.12 254 THR A O 1
ATOM 1962 N N . VAL A 1 255 ? -2.729 7.665 -1.017 1.00 95.50 255 VAL A N 1
ATOM 1963 C CA . VAL A 1 255 ? -4.033 7.320 -1.607 1.00 95.50 255 VAL A CA 1
ATOM 1964 C C . VAL A 1 255 ? -4.795 8.567 -2.065 1.00 95.50 255 VAL A C 1
ATOM 1966 O O . VAL A 1 255 ? -5.350 8.580 -3.162 1.00 95.50 255 VAL A O 1
ATOM 1969 N N . GLU A 1 256 ? -4.801 9.637 -1.266 1.00 94.56 256 GLU A N 1
ATOM 1970 C CA . GLU A 1 256 ? -5.445 10.903 -1.639 1.00 94.56 256 GLU A CA 1
ATOM 1971 C C . GLU A 1 256 ? -4.802 11.541 -2.876 1.00 94.56 256 GLU A C 1
ATOM 1973 O O . GLU A 1 256 ? -5.502 12.152 -3.685 1.00 94.56 256 GLU A O 1
ATOM 1978 N N . TRP A 1 257 ? -3.486 11.400 -3.055 1.00 95.81 257 TRP A N 1
ATOM 1979 C CA . TRP A 1 257 ? -2.812 11.812 -4.283 1.00 95.81 257 TRP A CA 1
ATOM 1980 C C . TRP A 1 257 ? -3.304 11.007 -5.490 1.00 95.81 257 TRP A C 1
ATOM 1982 O O . TRP A 1 257 ? -3.722 11.615 -6.474 1.00 95.81 257 TRP A O 1
ATOM 1992 N N . TYR A 1 258 ? -3.366 9.673 -5.393 1.00 95.06 258 TYR A N 1
ATOM 1993 C CA . TYR A 1 258 ? -3.869 8.824 -6.482 1.00 95.06 258 TYR A CA 1
ATOM 1994 C C . TYR A 1 258 ? -5.312 9.162 -6.875 1.00 95.06 258 TYR A C 1
ATOM 1996 O O . TYR A 1 258 ? -5.615 9.233 -8.062 1.00 95.06 258 TYR A O 1
ATOM 2004 N N . ILE A 1 259 ? -6.190 9.417 -5.899 1.00 91.94 259 ILE A N 1
ATOM 2005 C CA . ILE A 1 259 ? -7.587 9.802 -6.157 1.00 91.94 259 ILE A CA 1
ATOM 2006 C C . ILE A 1 259 ? -7.661 11.158 -6.872 1.00 91.94 259 ILE A C 1
ATOM 2008 O O . ILE A 1 259 ? -8.438 11.327 -7.807 1.00 91.94 259 ILE A O 1
ATOM 2012 N N . ARG A 1 260 ? -6.857 12.144 -6.454 1.00 95.00 260 ARG A N 1
ATOM 2013 C CA . ARG A 1 260 ? -6.852 13.476 -7.087 1.00 95.00 260 ARG A CA 1
ATOM 2014 C C . ARG A 1 260 ? -6.239 13.465 -8.486 1.00 95.00 260 ARG A C 1
ATOM 2016 O O . ARG A 1 260 ? -6.668 14.245 -9.330 1.00 95.00 260 ARG A O 1
ATOM 2023 N N . SER A 1 261 ? -5.248 12.611 -8.716 1.00 93.44 261 SER A N 1
ATOM 2024 C CA . SER A 1 261 ? -4.510 12.517 -9.979 1.00 93.44 261 SER A CA 1
ATOM 2025 C C . SER A 1 261 ? -5.049 11.435 -10.920 1.00 93.44 261 SER A C 1
ATOM 2027 O O . SER A 1 261 ? -4.432 11.174 -11.950 1.00 93.44 261 SER A O 1
ATOM 2029 N N . GLU A 1 262 ? -6.202 10.827 -10.621 1.00 91.62 262 GLU A N 1
ATOM 2030 C CA . GLU A 1 262 ? -6.759 9.699 -11.380 1.00 91.62 262 GLU A CA 1
ATOM 2031 C C . GLU A 1 262 ? -6.865 9.991 -12.886 1.00 91.62 262 GLU A C 1
ATOM 2033 O O . GLU A 1 262 ? -6.321 9.256 -13.713 1.00 91.62 262 GLU A O 1
ATOM 2038 N N . GLU A 1 263 ? -7.493 11.109 -13.256 1.00 90.81 263 GLU A N 1
ATOM 2039 C CA . GLU A 1 263 ? -7.679 11.492 -14.661 1.00 90.81 263 GLU A CA 1
ATOM 2040 C C . GLU A 1 263 ? -6.357 11.773 -15.388 1.00 90.81 263 GLU A C 1
ATOM 2042 O O . GLU A 1 263 ? -6.215 11.462 -16.573 1.00 90.81 263 GLU A O 1
ATOM 2047 N N . GLU A 1 264 ? -5.389 12.368 -14.690 1.00 91.12 264 GLU A N 1
ATOM 2048 C CA . GLU A 1 264 ? -4.069 12.682 -15.236 1.00 91.12 264 GLU A CA 1
ATOM 2049 C C . GLU A 1 264 ? -3.265 11.405 -15.491 1.00 91.12 264 GLU A C 1
ATOM 2051 O O . GLU A 1 264 ? -2.754 11.211 -16.596 1.00 91.12 264 GLU A O 1
ATOM 2056 N N . ILE A 1 265 ? -3.230 10.505 -14.507 1.00 89.94 265 ILE A N 1
ATOM 2057 C CA . ILE A 1 265 ? -2.555 9.206 -14.582 1.00 89.94 265 ILE A CA 1
ATOM 2058 C C . ILE A 1 265 ? -3.144 8.375 -15.727 1.00 89.94 265 ILE A C 1
ATOM 2060 O O . ILE A 1 265 ? -2.402 7.891 -16.586 1.00 89.94 265 ILE A O 1
ATOM 2064 N N . MET A 1 266 ? -4.476 8.265 -15.802 1.00 89.06 266 MET A N 1
ATOM 2065 C CA . MET A 1 266 ? -5.140 7.539 -16.888 1.00 89.06 266 MET A CA 1
ATOM 2066 C C . MET A 1 266 ? -4.810 8.130 -18.260 1.00 89.06 266 MET A C 1
ATOM 2068 O O . MET A 1 266 ? -4.543 7.386 -19.204 1.00 89.06 266 MET A O 1
ATOM 2072 N N . ARG A 1 267 ? -4.817 9.462 -18.395 1.00 90.12 267 ARG A N 1
ATOM 2073 C CA . ARG A 1 267 ? -4.507 10.135 -19.664 1.00 90.12 267 ARG A CA 1
ATOM 2074 C C . ARG A 1 267 ? -3.055 9.896 -20.084 1.00 90.12 267 ARG A C 1
ATOM 2076 O O . ARG A 1 267 ? -2.806 9.584 -21.251 1.00 90.12 267 ARG A O 1
ATOM 2083 N N . ASN A 1 268 ? -2.117 10.012 -19.147 1.00 88.88 268 ASN A N 1
ATOM 2084 C CA . ASN A 1 268 ? -0.695 9.812 -19.401 1.00 88.88 268 ASN A CA 1
ATOM 2085 C C . ASN A 1 268 ? -0.415 8.378 -19.877 1.00 88.88 268 ASN A C 1
ATOM 2087 O O . ASN A 1 268 ? 0.158 8.173 -20.944 1.00 88.88 268 ASN A O 1
ATOM 2091 N N . TYR A 1 269 ? -0.911 7.372 -19.160 1.00 90.06 269 TYR A N 1
ATOM 2092 C CA . TYR A 1 269 ? -0.655 5.973 -19.512 1.00 90.06 269 TYR A CA 1
ATOM 2093 C C . TYR A 1 269 ? -1.390 5.511 -20.766 1.00 90.06 269 TYR A C 1
ATOM 2095 O O . TYR A 1 269 ? -0.827 4.767 -21.574 1.00 90.06 269 TYR A O 1
ATOM 2103 N N . LYS A 1 270 ? -2.598 6.032 -21.009 1.00 88.38 270 LYS A N 1
ATOM 2104 C CA . LYS A 1 270 ? -3.326 5.785 -22.257 1.00 88.38 270 LYS A CA 1
ATOM 2105 C C . LYS A 1 270 ? -2.551 6.278 -23.481 1.00 88.38 270 LYS A C 1
ATOM 2107 O O . LYS A 1 270 ? -2.603 5.624 -24.518 1.00 88.38 270 LYS A O 1
ATOM 2112 N N . THR A 1 271 ? -1.789 7.367 -23.356 1.00 89.44 271 THR A N 1
ATOM 2113 C CA . THR A 1 271 ? -0.914 7.872 -24.435 1.00 89.44 271 THR A CA 1
ATOM 2114 C C . THR A 1 271 ? 0.147 6.840 -24.840 1.00 89.44 271 THR A C 1
ATOM 2116 O O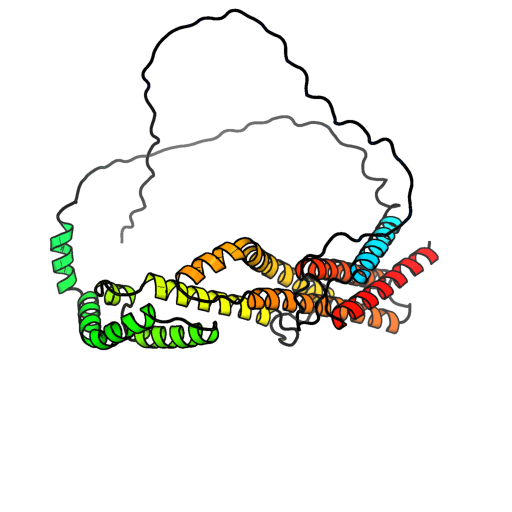 . THR A 1 271 ? 0.531 6.771 -26.004 1.00 89.44 271 THR A O 1
ATOM 2119 N N . HIS A 1 272 ? 0.558 5.975 -23.911 1.00 88.44 272 HIS A N 1
ATOM 2120 C CA . HIS A 1 272 ? 1.524 4.900 -24.143 1.00 88.44 272 HIS A CA 1
ATOM 2121 C C . HIS A 1 272 ? 0.881 3.518 -24.351 1.00 88.44 272 HIS A C 1
ATOM 2123 O O . HIS A 1 272 ? 1.603 2.527 -24.437 1.00 88.44 272 HIS A O 1
ATOM 2129 N N . SER A 1 273 ? -0.452 3.446 -24.484 1.00 89.31 273 SER A N 1
ATOM 2130 C CA . SER A 1 273 ? -1.224 2.193 -24.577 1.00 89.31 273 SER A CA 1
ATOM 2131 C C . SER A 1 273 ? -1.033 1.254 -23.379 1.00 89.31 273 SER A C 1
ATOM 2133 O O . SER A 1 273 ? -1.047 0.037 -23.538 1.00 89.31 273 SER A O 1
ATOM 2135 N N . ILE A 1 274 ? -0.846 1.815 -22.179 1.00 89.88 274 ILE A N 1
ATOM 2136 C CA . ILE A 1 274 ? -0.668 1.050 -20.940 1.00 89.88 274 ILE A CA 1
ATOM 2137 C C . ILE A 1 274 ? -1.928 1.210 -20.074 1.00 89.88 274 ILE A C 1
ATOM 2139 O O . ILE A 1 274 ? -2.320 2.345 -19.779 1.00 89.88 274 ILE A O 1
ATOM 2143 N N . PRO A 1 275 ? -2.588 0.114 -19.663 1.00 86.94 275 PRO A N 1
ATOM 2144 C CA . PRO A 1 275 ? -3.687 0.175 -18.714 1.00 86.94 275 PRO A CA 1
ATOM 2145 C C . PRO A 1 275 ? -3.141 0.377 -17.297 1.00 86.94 275 PRO A C 1
ATOM 2147 O O . PRO A 1 275 ? -2.098 -0.166 -16.944 1.00 86.94 275 PRO A O 1
ATOM 2150 N N . PHE A 1 276 ? -3.867 1.118 -16.460 1.00 88.31 276 PHE A N 1
ATOM 2151 C CA . PHE A 1 276 ? -3.592 1.193 -15.025 1.00 88.31 276 PHE A CA 1
ATOM 2152 C C . PHE A 1 276 ? -4.858 0.881 -14.242 1.00 88.31 276 PHE A C 1
ATOM 2154 O O . PHE A 1 276 ? -5.900 1.503 -14.457 1.00 88.31 276 PHE A O 1
ATOM 2161 N N . ASP A 1 277 ? -4.766 -0.106 -13.354 1.00 88.12 277 ASP A N 1
ATOM 2162 C CA . ASP A 1 277 ? -5.908 -0.591 -12.594 1.00 88.12 277 ASP A CA 1
ATOM 2163 C C . ASP A 1 277 ? -6.037 0.148 -11.254 1.00 88.12 277 ASP A C 1
ATOM 2165 O O . ASP A 1 277 ? -5.341 -0.148 -10.280 1.00 88.12 277 ASP A O 1
ATOM 2169 N N . PHE A 1 278 ? -6.980 1.093 -11.179 1.00 91.00 278 PHE A N 1
ATOM 2170 C CA . PHE A 1 278 ? -7.302 1.816 -9.941 1.00 91.00 278 PHE A CA 1
ATOM 2171 C C . PHE A 1 278 ? -7.902 0.923 -8.846 1.00 91.00 278 PHE A C 1
ATOM 2173 O O . PHE A 1 278 ? -7.989 1.350 -7.691 1.00 91.00 278 PHE A O 1
ATOM 2180 N N . LYS A 1 279 ? -8.236 -0.343 -9.142 1.00 91.69 279 LYS A N 1
ATOM 2181 C CA . LYS A 1 279 ? -8.530 -1.323 -8.090 1.00 91.69 279 LYS A CA 1
ATOM 2182 C C . LYS A 1 279 ? -7.353 -1.504 -7.134 1.00 91.69 279 LYS A C 1
ATOM 2184 O O . LYS A 1 279 ? -7.598 -1.764 -5.965 1.00 91.69 279 LYS A O 1
ATOM 2189 N N . LEU A 1 280 ? -6.107 -1.290 -7.567 1.00 93.38 280 LEU A N 1
ATOM 2190 C CA . LEU A 1 280 ? -4.943 -1.311 -6.671 1.00 93.38 280 LEU A CA 1
ATOM 2191 C C . LEU A 1 280 ? -5.056 -0.247 -5.570 1.00 93.38 280 LEU A C 1
ATOM 2193 O O . LEU A 1 280 ? -4.880 -0.546 -4.392 1.00 93.38 280 LEU A O 1
ATOM 2197 N N . VAL A 1 281 ? -5.441 0.979 -5.936 1.00 95.19 281 VAL A N 1
ATOM 2198 C CA . VAL A 1 281 ? -5.681 2.073 -4.979 1.00 95.19 281 VAL A CA 1
ATOM 2199 C C . VAL A 1 281 ? -6.847 1.718 -4.056 1.00 95.19 281 VAL A C 1
ATOM 2201 O O . VAL A 1 281 ? -6.778 1.933 -2.844 1.00 95.19 281 VAL A O 1
ATOM 2204 N N . LYS A 1 282 ? -7.903 1.107 -4.609 1.00 93.56 282 LYS A N 1
ATOM 2205 C CA . LYS A 1 282 ? -9.028 0.623 -3.808 1.00 93.56 282 LYS A CA 1
ATOM 2206 C C . LYS A 1 282 ? -8.594 -0.456 -2.814 1.00 93.56 282 LYS A C 1
ATOM 2208 O O . LYS A 1 282 ? -9.021 -0.397 -1.669 1.00 93.56 282 LYS A O 1
ATOM 2213 N N . ASN A 1 283 ? -7.719 -1.382 -3.194 1.00 94.75 283 ASN A N 1
ATOM 2214 C CA . ASN A 1 283 ? -7.202 -2.416 -2.296 1.00 94.75 283 ASN A CA 1
ATOM 2215 C C . ASN A 1 283 ? -6.442 -1.809 -1.109 1.00 94.75 283 ASN A C 1
ATOM 2217 O O . ASN A 1 283 ? -6.630 -2.265 0.015 1.00 94.75 283 ASN A O 1
ATOM 2221 N N . VAL A 1 284 ? -5.679 -0.727 -1.317 1.00 96.12 284 VAL A N 1
ATOM 2222 C CA . VAL A 1 284 ? -5.055 0.024 -0.210 1.00 96.12 284 VAL A CA 1
ATOM 2223 C C . VAL A 1 284 ? -6.121 0.600 0.728 1.00 96.12 284 VAL A C 1
ATOM 2225 O O . VAL A 1 284 ? -6.013 0.449 1.943 1.00 96.12 284 VAL A O 1
ATOM 2228 N N . GLN A 1 285 ? -7.194 1.199 0.197 1.00 94.44 285 GLN A N 1
ATOM 2229 C CA . GLN A 1 285 ? -8.310 1.675 1.026 1.00 94.44 285 GLN A CA 1
ATOM 2230 C C . GLN A 1 285 ? -8.980 0.539 1.811 1.00 94.44 285 GLN A C 1
ATOM 2232 O O . GLN A 1 285 ? -9.304 0.719 2.981 1.00 94.44 285 GLN A O 1
ATOM 2237 N N . ILE A 1 286 ? -9.179 -0.626 1.193 1.00 93.50 286 ILE A N 1
ATOM 2238 C CA . ILE A 1 286 ? -9.746 -1.810 1.851 1.00 93.50 286 ILE A CA 1
ATOM 2239 C C . ILE A 1 286 ? -8.821 -2.277 2.981 1.00 93.50 286 ILE A C 1
ATOM 2241 O O . ILE A 1 286 ? -9.293 -2.516 4.088 1.00 93.50 286 ILE A O 1
ATOM 2245 N N . ALA A 1 287 ? -7.509 -2.321 2.751 1.00 94.62 287 ALA A N 1
ATOM 2246 C CA . ALA A 1 287 ? -6.534 -2.691 3.774 1.00 94.62 287 ALA A CA 1
ATOM 2247 C C . ALA A 1 287 ? -6.569 -1.747 4.992 1.00 94.62 287 ALA A C 1
ATOM 2249 O O . ALA A 1 287 ? -6.471 -2.212 6.126 1.00 94.62 287 ALA A O 1
ATOM 2250 N N . THR A 1 288 ? -6.837 -0.445 4.806 1.00 95.62 288 THR A N 1
ATOM 2251 C CA . THR A 1 288 ? -7.031 0.462 5.958 1.00 95.62 288 THR A CA 1
ATOM 2252 C C . THR A 1 288 ? -8.237 0.095 6.828 1.00 95.62 288 THR A C 1
ATOM 2254 O O . THR A 1 288 ? -8.209 0.349 8.031 1.00 95.62 288 THR A O 1
ATOM 2257 N N . VAL A 1 289 ? -9.273 -0.550 6.272 1.00 95.69 289 VAL A N 1
ATOM 2258 C CA . VAL A 1 289 ? -10.398 -1.077 7.066 1.00 95.69 289 VAL A CA 1
ATOM 2259 C C . VAL A 1 289 ? -9.915 -2.185 8.004 1.00 95.69 289 VAL A C 1
ATOM 2261 O O . VAL A 1 289 ? -10.390 -2.259 9.134 1.00 95.69 289 VAL A O 1
ATOM 2264 N N . GLY A 1 290 ? -8.921 -2.979 7.594 1.00 93.81 290 GLY A N 1
ATOM 2265 C CA . GLY A 1 290 ? -8.243 -3.947 8.461 1.00 93.81 290 GLY A CA 1
ATOM 2266 C C . GLY A 1 290 ? -7.635 -3.299 9.709 1.00 93.81 290 GLY A C 1
ATOM 2267 O O . GLY A 1 290 ? -7.855 -3.789 10.815 1.00 93.81 290 GLY A O 1
ATOM 2268 N N . LEU A 1 291 ? -6.989 -2.135 9.565 1.00 94.06 291 LEU A N 1
ATOM 2269 C CA . LEU A 1 291 ? -6.462 -1.369 10.706 1.00 94.06 291 LEU A CA 1
ATOM 2270 C C . LEU A 1 291 ? -7.575 -0.939 11.674 1.00 94.06 291 LEU A C 1
ATOM 2272 O O . LEU A 1 291 ? -7.407 -1.013 12.890 1.00 94.06 291 LEU A O 1
ATOM 2276 N N . ALA A 1 292 ? -8.726 -0.505 11.148 1.00 95.38 292 ALA A N 1
ATOM 2277 C CA . ALA A 1 292 ? -9.880 -0.152 11.975 1.00 95.38 292 ALA A CA 1
ATOM 2278 C C . ALA A 1 292 ? -10.443 -1.371 12.720 1.00 95.38 292 ALA A C 1
ATOM 2280 O O . ALA A 1 292 ? -10.728 -1.276 13.912 1.00 95.38 292 ALA A O 1
ATOM 2281 N N . LYS A 1 293 ? -10.567 -2.525 12.051 1.00 94.94 293 LYS A N 1
ATOM 2282 C CA . LYS A 1 293 ? -10.997 -3.776 12.696 1.00 94.94 293 LYS A CA 1
ATOM 2283 C C . LYS A 1 293 ? -10.074 -4.149 13.849 1.00 94.94 293 LYS A C 1
ATOM 2285 O O . LYS A 1 293 ? -10.564 -4.373 14.952 1.00 94.94 293 LYS A O 1
ATOM 2290 N N . TYR A 1 294 ? -8.764 -4.120 13.609 1.00 93.50 294 TYR A N 1
ATOM 2291 C CA . TYR A 1 294 ? -7.753 -4.389 14.627 1.00 93.50 294 TYR A CA 1
ATOM 2292 C C . TYR A 1 294 ? -7.913 -3.461 15.838 1.00 93.50 294 TYR A C 1
ATOM 2294 O O . TYR A 1 294 ? -8.073 -3.914 16.970 1.00 93.50 294 TYR A O 1
ATOM 2302 N N . ALA A 1 295 ? -7.981 -2.149 15.598 1.00 93.81 295 ALA A N 1
ATOM 2303 C CA . ALA A 1 295 ? -8.191 -1.143 16.636 1.00 93.81 295 ALA A CA 1
ATOM 2304 C C . ALA A 1 295 ? -9.452 -1.401 17.485 1.00 93.81 295 ALA A C 1
ATOM 2306 O O . ALA A 1 295 ? -9.424 -1.275 18.715 1.00 93.81 295 ALA A O 1
ATOM 2307 N N . MET A 1 296 ? -10.563 -1.771 16.841 1.00 96.00 296 MET A N 1
ATOM 2308 C CA . MET A 1 296 ? -11.819 -2.098 17.521 1.00 96.00 296 MET A CA 1
ATOM 2309 C C . MET A 1 296 ? -11.703 -3.382 18.347 1.00 96.00 296 MET A C 1
ATOM 2311 O O . MET A 1 296 ? -12.081 -3.380 19.516 1.00 96.00 296 MET A O 1
ATOM 2315 N N . GLN A 1 297 ? -11.131 -4.450 17.785 1.00 94.50 297 GLN A N 1
ATOM 2316 C CA . GLN A 1 297 ? -10.928 -5.731 18.472 1.00 94.50 297 GLN A CA 1
ATOM 2317 C C . GLN A 1 297 ? -10.045 -5.584 19.714 1.00 94.50 297 GLN A C 1
ATOM 2319 O O . GLN A 1 297 ? -10.380 -6.094 20.784 1.00 94.50 297 GLN A O 1
ATOM 2324 N N . MET A 1 298 ? -8.953 -4.829 19.604 1.00 91.69 298 MET A N 1
ATOM 2325 C CA . MET A 1 298 ? -8.053 -4.561 20.723 1.00 91.69 298 MET A CA 1
ATOM 2326 C C . MET A 1 298 ? -8.748 -3.783 21.847 1.00 91.69 298 MET A C 1
ATOM 2328 O O . MET A 1 298 ? -8.576 -4.089 23.029 1.00 91.69 298 MET A O 1
ATOM 2332 N N . SER A 1 299 ? -9.608 -2.829 21.486 1.00 93.62 299 SER A N 1
ATOM 2333 C CA . SER A 1 299 ? -10.381 -2.049 22.458 1.00 93.62 299 SER A CA 1
ATOM 2334 C C . SER A 1 299 ? -11.474 -2.871 23.142 1.00 93.62 299 SER A C 1
ATOM 2336 O O . SER A 1 299 ? -11.668 -2.749 24.350 1.00 93.62 299 SER A O 1
ATOM 2338 N N . LEU A 1 300 ? -12.150 -3.749 22.397 1.00 94.31 300 LEU A N 1
ATOM 2339 C CA . LEU A 1 300 ? -13.123 -4.698 22.947 1.00 94.31 300 LEU A CA 1
ATOM 2340 C C . LEU A 1 300 ? -12.458 -5.737 23.854 1.00 94.31 300 LEU A C 1
ATOM 2342 O O . LEU A 1 300 ? -13.013 -6.097 24.886 1.00 94.31 300 LEU A O 1
ATOM 2346 N N . THR A 1 301 ? -11.242 -6.172 23.522 1.00 92.56 301 THR A N 1
ATOM 2347 C CA . THR A 1 301 ? -10.460 -7.081 24.373 1.00 92.56 301 THR A CA 1
ATOM 2348 C C . THR A 1 301 ? -10.119 -6.426 25.710 1.00 92.56 301 THR A C 1
ATOM 2350 O O . THR A 1 301 ? -10.251 -7.054 26.759 1.00 92.56 301 THR A O 1
ATOM 2353 N N . ALA A 1 302 ? -9.709 -5.152 25.699 1.00 91.38 302 ALA A N 1
ATOM 2354 C CA . ALA A 1 302 ? -9.484 -4.394 26.929 1.00 91.38 302 ALA A CA 1
ATOM 2355 C C . ALA A 1 302 ? -10.772 -4.252 27.758 1.00 91.38 302 ALA A C 1
ATOM 2357 O O . ALA A 1 302 ? -10.731 -4.380 28.979 1.00 91.38 302 ALA A O 1
ATOM 2358 N N . PHE A 1 303 ? -11.910 -4.033 27.092 1.00 91.62 303 PHE A N 1
ATOM 2359 C CA . PHE A 1 303 ? -13.220 -3.971 27.735 1.00 91.62 303 PHE A CA 1
ATOM 2360 C C . PHE A 1 303 ? -13.613 -5.288 28.411 1.00 91.62 303 PHE A C 1
ATOM 2362 O O . PHE A 1 303 ? -13.921 -5.277 29.598 1.00 91.62 303 PHE A O 1
ATOM 2369 N N . GLY A 1 304 ? -13.508 -6.420 27.710 1.00 90.88 304 GLY A N 1
ATOM 2370 C CA . GLY A 1 304 ? -13.830 -7.731 28.280 1.00 90.88 304 GLY A CA 1
ATOM 2371 C C . GLY A 1 304 ? -12.966 -8.085 29.496 1.00 90.88 304 GLY A C 1
ATOM 2372 O O . GLY A 1 304 ? -13.487 -8.559 30.499 1.00 90.88 304 GLY A O 1
ATOM 2373 N N . ARG A 1 305 ? -11.661 -7.767 29.465 1.00 89.94 305 ARG A N 1
ATOM 2374 C CA . ARG A 1 305 ? -10.759 -7.981 30.618 1.00 89.94 305 ARG A CA 1
ATOM 2375 C C . ARG A 1 305 ? -11.186 -7.190 31.856 1.00 89.94 305 ARG A C 1
ATOM 2377 O O . ARG A 1 305 ? -11.129 -7.717 32.963 1.00 89.94 305 ARG A O 1
ATOM 2384 N N . LEU A 1 306 ? -11.621 -5.945 31.665 1.00 88.88 306 LEU A N 1
ATOM 2385 C CA . LEU A 1 306 ? -12.145 -5.100 32.740 1.00 88.88 306 LEU A CA 1
ATOM 2386 C C . LEU A 1 306 ? -13.464 -5.660 33.306 1.00 88.88 306 LEU A C 1
ATOM 2388 O O . LEU A 1 306 ? -13.678 -5.609 34.517 1.00 88.88 306 LEU A O 1
ATOM 2392 N N . GLU A 1 307 ? -14.343 -6.208 32.460 1.00 86.94 307 GLU A N 1
ATOM 2393 C CA . GLU A 1 307 ? -15.583 -6.853 32.919 1.00 86.94 307 GLU A CA 1
ATOM 2394 C C . GLU A 1 307 ? -15.307 -8.135 33.719 1.00 86.94 307 GLU A C 1
ATOM 2396 O O . GLU A 1 307 ? -15.883 -8.329 34.791 1.00 86.94 307 GLU A O 1
ATOM 2401 N N . GLU A 1 308 ? -14.384 -8.978 33.248 1.00 85.06 308 GLU A N 1
ATOM 2402 C CA . GLU A 1 308 ? -13.965 -10.215 33.923 1.00 85.06 308 GLU A CA 1
ATOM 2403 C C . GLU A 1 308 ? -13.282 -9.955 35.272 1.00 85.06 308 GLU A C 1
ATOM 2405 O O . GLU A 1 308 ? -13.479 -10.713 36.224 1.00 85.06 308 GLU A O 1
ATOM 2410 N N . ALA A 1 309 ? -12.518 -8.863 35.383 1.00 79.81 309 ALA A N 1
ATOM 2411 C CA . ALA A 1 309 ? -11.887 -8.436 36.631 1.00 79.81 309 ALA A CA 1
ATOM 2412 C C . ALA A 1 309 ? -12.903 -7.979 37.702 1.00 79.81 309 ALA A C 1
ATOM 2414 O O . ALA A 1 309 ? -12.534 -7.808 38.865 1.00 79.81 309 ALA A O 1
ATOM 2415 N N . GLY A 1 310 ? -14.179 -7.815 37.328 1.00 63.66 310 GLY A N 1
ATOM 2416 C CA . GLY A 1 310 ? -15.319 -7.740 38.234 1.00 63.66 310 GLY A CA 1
ATOM 2417 C C . GLY A 1 310 ? -15.260 -6.592 39.238 1.00 63.66 310 GLY A C 1
ATOM 2418 O O . GLY A 1 310 ? -14.952 -6.819 40.399 1.00 63.66 310 GLY A O 1
ATOM 2419 N N . GLY A 1 311 ? -15.603 -5.365 38.822 1.00 60.12 311 GLY A N 1
ATOM 2420 C CA . GLY A 1 311 ? -15.950 -4.217 39.689 1.00 60.12 311 GLY A CA 1
ATOM 2421 C C . GLY A 1 311 ? -14.897 -3.715 40.698 1.00 60.12 311 GLY A C 1
ATOM 2422 O O . GLY A 1 311 ? -15.086 -2.647 41.275 1.00 60.12 311 GLY A O 1
ATOM 2423 N N . GLY A 1 312 ? -13.808 -4.453 40.916 1.00 55.47 312 GLY A N 1
ATOM 2424 C CA . GLY A 1 312 ? -12.712 -4.132 41.827 1.00 55.47 312 GLY A CA 1
ATOM 2425 C C . GLY A 1 312 ? -11.569 -3.362 41.168 1.00 55.47 312 GLY A C 1
ATOM 2426 O O . GLY A 1 312 ? -10.625 -2.972 41.855 1.00 55.47 312 GLY A O 1
ATOM 2427 N N . GLU A 1 313 ? -11.633 -3.129 39.854 1.00 65.88 313 GLU A N 1
ATOM 2428 C CA . GLU A 1 313 ? -10.669 -2.273 39.169 1.00 65.88 313 GLU A CA 1
ATOM 2429 C C . GLU A 1 313 ? -10.878 -0.793 39.511 1.00 65.88 313 GLU A C 1
ATOM 2431 O O . GLU A 1 313 ? -11.993 -0.297 39.678 1.00 65.88 313 GLU A O 1
ATOM 2436 N N . SER A 1 314 ? -9.760 -0.069 39.604 1.00 76.81 314 SER A N 1
ATOM 2437 C CA . SER A 1 314 ? -9.747 1.367 39.875 1.00 76.81 314 SER A CA 1
ATOM 2438 C C . SER A 1 314 ? -10.563 2.139 38.832 1.00 76.81 314 SER A C 1
ATOM 2440 O O . SER A 1 314 ? -10.495 1.838 37.637 1.00 76.81 314 SER A O 1
ATOM 2442 N N . LEU A 1 315 ? -11.231 3.220 39.258 1.00 81.38 315 LEU A N 1
ATOM 2443 C CA . LEU A 1 315 ? -11.845 4.208 38.356 1.00 81.38 315 LEU A CA 1
ATOM 2444 C C . LEU A 1 315 ? -10.881 4.654 37.244 1.00 81.38 315 LEU A C 1
ATOM 2446 O O . LEU A 1 315 ? -11.306 4.935 36.128 1.00 81.38 315 LEU A O 1
ATOM 2450 N N . PHE A 1 316 ? -9.577 4.661 37.527 1.00 83.75 316 PHE A N 1
ATOM 2451 C CA . PHE A 1 316 ? -8.542 4.962 36.546 1.00 83.75 316 PHE A CA 1
ATOM 2452 C C . PHE A 1 316 ? -8.463 3.932 35.406 1.00 83.75 316 PHE A C 1
ATOM 2454 O O . PHE A 1 316 ? -8.409 4.325 34.244 1.00 83.75 316 PHE A O 1
ATOM 2461 N N . ALA A 1 317 ? -8.491 2.630 35.710 1.00 84.88 317 ALA A N 1
ATOM 2462 C CA . ALA A 1 317 ? -8.458 1.569 34.697 1.00 84.88 317 ALA A CA 1
ATOM 2463 C C . ALA A 1 317 ? -9.724 1.607 33.830 1.00 84.88 317 ALA A C 1
ATOM 2465 O O . ALA A 1 317 ? -9.662 1.581 32.600 1.00 84.88 317 ALA A O 1
ATOM 2466 N N . ARG A 1 318 ? -10.871 1.822 34.480 1.00 86.56 318 ARG A N 1
ATOM 2467 C CA . ARG A 1 318 ? -12.159 2.027 33.819 1.00 86.56 318 ARG A CA 1
ATOM 2468 C C . ARG A 1 318 ? -12.130 3.216 32.846 1.00 86.56 318 ARG A C 1
ATOM 2470 O O . ARG A 1 318 ? -12.533 3.084 31.691 1.00 86.56 318 ARG A O 1
ATOM 2477 N N . GLN A 1 319 ? -11.583 4.353 33.282 1.00 87.50 319 GLN A N 1
ATOM 2478 C CA . GLN A 1 319 ? -11.413 5.544 32.445 1.00 87.50 319 GLN A CA 1
ATOM 2479 C C . GLN A 1 319 ? -10.464 5.294 31.263 1.00 87.50 319 GLN A C 1
ATOM 2481 O O . GLN A 1 319 ? -10.708 5.786 30.160 1.00 87.50 319 GLN A O 1
ATOM 2486 N N . GLN A 1 320 ? -9.386 4.528 31.462 1.00 88.56 320 GLN A N 1
ATOM 2487 C CA . GLN A 1 320 ? -8.468 4.164 30.381 1.00 88.56 320 GLN A CA 1
ATOM 2488 C C . GLN A 1 320 ? -9.165 3.338 29.295 1.00 88.56 320 GLN A C 1
ATOM 2490 O O . GLN A 1 320 ? -9.028 3.660 28.114 1.00 88.56 320 GLN A O 1
ATOM 2495 N N . VAL A 1 321 ? -9.954 2.330 29.674 1.00 90.81 321 VAL A N 1
ATOM 2496 C CA . VAL A 1 321 ? -10.723 1.510 28.722 1.00 90.81 321 VAL A CA 1
ATOM 2497 C C . VAL A 1 321 ? -11.773 2.346 27.988 1.00 90.81 321 VAL A C 1
ATOM 2499 O O . VAL A 1 321 ? -11.899 2.242 26.768 1.00 90.81 321 VAL A O 1
ATOM 2502 N N . GLN A 1 322 ? -12.477 3.241 28.688 1.00 91.38 322 GLN A N 1
ATOM 2503 C CA . GLN A 1 322 ? -13.427 4.167 28.061 1.00 91.38 322 GLN A CA 1
ATOM 2504 C C . GLN A 1 322 ? -12.736 5.071 27.023 1.00 91.38 322 GLN A C 1
ATOM 2506 O O . GLN A 1 322 ? -13.240 5.248 25.909 1.00 91.38 322 GLN A O 1
ATOM 2511 N N . ASN A 1 323 ? -11.558 5.613 27.352 1.00 91.31 323 ASN A N 1
ATOM 2512 C CA . ASN A 1 323 ? -10.765 6.433 26.434 1.00 91.31 323 ASN A CA 1
ATOM 2513 C C . ASN A 1 323 ? -10.294 5.635 25.215 1.00 91.31 323 ASN A C 1
ATOM 2515 O O . ASN A 1 323 ? -10.306 6.161 24.099 1.00 91.31 323 ASN A O 1
ATOM 2519 N N . LEU A 1 324 ? -9.912 4.375 25.416 1.00 93.31 324 LEU A N 1
ATOM 2520 C CA . LEU A 1 324 ? -9.489 3.474 24.354 1.00 93.31 324 LEU A CA 1
ATOM 2521 C C . LEU A 1 324 ? -10.640 3.185 23.379 1.00 93.31 324 LEU A C 1
ATOM 2523 O O . LEU A 1 324 ? -10.491 3.424 22.182 1.00 93.31 324 LEU A O 1
ATOM 2527 N N . LEU A 1 325 ? -11.817 2.797 23.886 1.00 94.38 325 LEU A N 1
ATOM 2528 C CA . LEU A 1 325 ? -13.024 2.579 23.077 1.00 94.38 325 LEU A CA 1
ATOM 2529 C C . LEU A 1 325 ? -13.423 3.833 22.291 1.00 94.38 325 LEU A C 1
ATOM 2531 O O . LEU A 1 325 ? -13.704 3.760 21.096 1.00 94.38 325 LEU A O 1
ATOM 2535 N N . ASN A 1 326 ? -13.402 5.003 22.935 1.00 93.50 326 ASN A N 1
ATOM 2536 C CA . ASN A 1 326 ? -13.699 6.274 22.273 1.00 93.50 326 ASN A CA 1
ATOM 2537 C C . ASN A 1 326 ? -12.689 6.590 21.159 1.00 93.50 326 ASN A C 1
ATOM 2539 O O . ASN A 1 326 ? -13.067 7.055 20.082 1.00 93.50 326 ASN A O 1
ATOM 2543 N N . SER A 1 327 ? -11.405 6.327 21.404 1.00 93.75 327 SER A N 1
ATOM 2544 C CA . SER A 1 327 ? -10.336 6.547 20.428 1.00 93.75 327 SER A CA 1
ATOM 2545 C C . SER A 1 327 ? -10.473 5.602 19.236 1.00 93.75 327 SER A C 1
ATOM 2547 O O . SER A 1 327 ? -10.454 6.063 18.094 1.00 93.75 327 SER A O 1
ATOM 2549 N N . ALA A 1 328 ? -10.716 4.312 19.480 1.00 96.00 328 ALA A N 1
ATOM 2550 C CA . ALA A 1 328 ? -10.935 3.323 18.431 1.00 96.00 328 ALA A CA 1
ATOM 2551 C C . ALA A 1 328 ? -12.197 3.606 17.612 1.00 96.00 328 ALA A C 1
ATOM 2553 O O . ALA A 1 328 ? -12.160 3.491 16.387 1.00 96.00 328 ALA A O 1
ATOM 2554 N N . LEU A 1 329 ? -13.290 4.050 18.239 1.00 95.75 329 LEU A N 1
ATOM 2555 C CA . LEU A 1 329 ? -14.512 4.423 17.527 1.00 95.75 329 LEU A CA 1
ATOM 2556 C C . LEU A 1 329 ? -14.286 5.632 16.605 1.00 95.75 329 LEU A C 1
ATOM 2558 O O . LEU A 1 329 ? -14.676 5.612 15.436 1.00 95.75 329 LEU A O 1
ATOM 2562 N N . LYS A 1 330 ? -13.624 6.684 17.109 1.00 95.31 330 LYS A N 1
ATOM 2563 C CA . LYS A 1 330 ? -13.265 7.875 16.319 1.00 95.31 330 LYS A CA 1
ATOM 2564 C C . LYS A 1 330 ? -12.349 7.520 15.158 1.00 95.31 330 LYS A C 1
ATOM 2566 O O . LYS A 1 330 ? -12.611 7.941 14.033 1.00 95.31 330 LYS A O 1
ATOM 2571 N N . PHE A 1 331 ? -11.301 6.747 15.423 1.00 97.00 331 PHE A N 1
ATOM 2572 C CA . PHE A 1 331 ? -10.381 6.271 14.400 1.00 97.00 331 PHE A CA 1
ATOM 2573 C C . PHE A 1 331 ? -11.117 5.470 13.319 1.00 97.00 331 PHE A C 1
ATOM 2575 O O . PHE A 1 331 ? -11.043 5.809 12.140 1.00 97.00 331 PHE A O 1
ATOM 2582 N N . SER A 1 332 ? -11.918 4.488 13.724 1.00 96.81 332 SER A N 1
ATOM 2583 C CA . SER A 1 332 ? -12.680 3.636 12.810 1.00 96.81 332 SER A CA 1
ATOM 2584 C C . SER A 1 332 ? -13.644 4.447 11.949 1.00 96.81 332 SER A C 1
ATOM 2586 O O . SER A 1 332 ? -13.720 4.238 10.742 1.00 96.81 332 SER A O 1
ATOM 2588 N N . PHE A 1 333 ? -14.322 5.450 12.511 1.00 96.75 333 PHE A N 1
ATOM 2589 C CA . PHE A 1 333 ? -15.188 6.319 11.718 1.00 96.75 333 PHE A CA 1
ATOM 2590 C C . PHE A 1 333 ? -14.419 7.137 10.666 1.00 96.75 333 PHE A C 1
ATOM 2592 O O . PHE A 1 333 ? -14.898 7.301 9.540 1.00 96.75 333 PHE A O 1
ATOM 2599 N N . ARG A 1 334 ? -13.207 7.613 10.987 1.00 96.88 334 ARG A N 1
ATOM 2600 C CA . ARG A 1 334 ? -12.333 8.283 10.005 1.00 96.88 334 ARG A CA 1
ATOM 2601 C C . ARG A 1 334 ? -11.953 7.334 8.868 1.00 96.88 334 ARG A C 1
ATOM 2603 O O . ARG A 1 334 ? -12.036 7.728 7.705 1.00 96.88 334 ARG A O 1
ATOM 2610 N N . VAL A 1 335 ? -11.610 6.087 9.190 1.00 97.12 335 VAL A N 1
ATOM 2611 C CA . VAL A 1 335 ? -11.328 5.044 8.193 1.00 97.12 335 VAL A CA 1
ATOM 2612 C C . VAL A 1 335 ? -12.567 4.742 7.345 1.00 97.12 335 VAL A C 1
ATOM 2614 O O . VAL A 1 335 ? -12.460 4.698 6.125 1.00 97.12 335 VAL A O 1
ATOM 2617 N N . HIS A 1 336 ? -13.757 4.628 7.942 1.00 96.19 336 HIS A N 1
ATOM 2618 C CA . HIS A 1 336 ? -15.015 4.438 7.210 1.00 96.19 336 HIS A CA 1
ATOM 2619 C C . HIS A 1 336 ? -15.254 5.560 6.186 1.00 96.19 336 HIS A C 1
ATOM 2621 O O . HIS A 1 336 ? -15.616 5.296 5.037 1.00 96.19 336 HIS A O 1
ATOM 2627 N N . GLN A 1 337 ? -15.036 6.823 6.574 1.00 94.69 337 GLN A N 1
ATOM 2628 C CA . GLN A 1 337 ? -15.158 7.958 5.654 1.00 94.69 337 GLN A CA 1
ATOM 2629 C C . GLN A 1 337 ? -14.133 7.893 4.517 1.00 94.69 337 GLN A C 1
ATOM 2631 O O . GLN A 1 337 ? -14.490 8.137 3.364 1.00 94.69 337 GLN A O 1
ATOM 2636 N N . PHE A 1 338 ? -12.889 7.537 4.838 1.00 94.94 338 PHE A N 1
ATOM 2637 C CA . PHE A 1 338 ? -11.784 7.438 3.889 1.00 94.94 338 PHE A CA 1
ATOM 2638 C C . PHE A 1 338 ? -11.947 6.281 2.891 1.00 94.94 338 PHE A C 1
ATOM 2640 O O . PHE A 1 338 ? -11.833 6.484 1.683 1.00 94.94 338 PHE A O 1
ATOM 2647 N N . ALA A 1 339 ? -12.258 5.076 3.373 1.00 94.06 339 ALA A N 1
ATOM 2648 C CA . ALA A 1 339 ? -12.444 3.884 2.548 1.00 94.06 339 ALA A CA 1
ATOM 2649 C C . ALA A 1 339 ? -13.782 3.892 1.788 1.00 94.06 339 ALA A C 1
ATOM 2651 O O . ALA A 1 339 ? -13.977 3.119 0.842 1.00 94.06 339 ALA A O 1
ATOM 2652 N N . GLY A 1 340 ? -14.700 4.782 2.176 1.00 92.56 340 GLY A N 1
ATOM 2653 C CA . GLY A 1 340 ? -16.027 4.914 1.590 1.00 92.56 340 GLY A CA 1
ATOM 2654 C C . GLY A 1 340 ? -17.019 3.864 2.086 1.00 92.56 340 GLY A C 1
ATOM 2655 O O . GLY A 1 340 ? -17.992 3.595 1.385 1.00 92.56 340 GLY A O 1
ATOM 2656 N N . GLY A 1 341 ? -16.785 3.277 3.259 1.00 93.94 341 GLY A N 1
ATOM 2657 C CA . GLY A 1 341 ? -17.644 2.257 3.842 1.00 93.94 341 GLY A CA 1
ATOM 2658 C C . GLY A 1 341 ? -16.904 1.249 4.711 1.00 93.94 341 GLY A C 1
ATOM 2659 O O . GLY A 1 341 ? -15.679 1.279 4.807 1.00 93.94 341 GLY A O 1
ATOM 2660 N N . PHE A 1 342 ? -17.672 0.319 5.267 1.00 95.88 342 PHE A N 1
ATOM 2661 C CA . PHE A 1 342 ? -17.194 -0.873 5.962 1.00 95.88 342 PHE A CA 1
ATOM 2662 C C . PHE A 1 342 ? -17.782 -2.131 5.336 1.00 95.88 342 PHE A C 1
ATOM 2664 O O . PHE A 1 342 ? -18.811 -2.071 4.663 1.00 95.88 342 PHE A O 1
ATOM 2671 N N . ASP A 1 343 ? -17.106 -3.257 5.546 1.00 94.69 343 ASP A N 1
ATOM 2672 C CA . ASP A 1 343 ? -17.689 -4.573 5.312 1.00 94.69 343 ASP A CA 1
ATOM 2673 C C . ASP A 1 343 ? -18.563 -5.003 6.504 1.00 94.69 343 ASP A C 1
ATOM 2675 O O . ASP A 1 343 ? -18.700 -4.285 7.502 1.00 94.69 343 ASP A O 1
ATOM 2679 N N . ALA A 1 344 ? -19.206 -6.167 6.384 1.00 94.69 344 ALA A N 1
ATOM 2680 C CA . ALA A 1 344 ? -20.120 -6.676 7.404 1.00 94.69 344 ALA A CA 1
ATOM 2681 C C . ALA A 1 344 ? -19.426 -6.884 8.761 1.00 94.69 344 ALA A C 1
ATOM 2683 O O . ALA A 1 344 ? -19.988 -6.542 9.800 1.00 94.69 344 ALA A O 1
ATOM 2684 N N . GLU A 1 345 ? -18.190 -7.387 8.751 1.00 94.81 345 GLU A N 1
ATOM 2685 C CA . GLU A 1 345 ? -17.409 -7.615 9.966 1.00 94.81 345 GLU A CA 1
ATOM 2686 C C . GLU A 1 345 ? -17.033 -6.296 10.653 1.00 94.81 345 GLU A C 1
ATOM 2688 O O . GLU A 1 345 ? -17.292 -6.128 11.843 1.00 94.81 345 GLU A O 1
ATOM 2693 N N . ALA A 1 346 ? -16.481 -5.328 9.912 1.00 95.69 346 ALA A N 1
ATOM 2694 C CA . ALA A 1 346 ? -16.132 -4.023 10.469 1.00 95.69 346 ALA A CA 1
ATOM 2695 C C . ALA A 1 346 ? -17.370 -3.281 10.984 1.00 95.69 346 ALA A C 1
ATOM 2697 O O . ALA A 1 346 ? -17.298 -2.613 12.013 1.00 95.69 346 ALA A O 1
ATOM 2698 N N . THR A 1 347 ? -18.517 -3.432 10.315 1.00 96.44 347 THR A N 1
ATOM 2699 C CA . THR A 1 347 ? -19.794 -2.878 10.787 1.00 96.44 347 THR A CA 1
ATOM 2700 C C . THR A 1 347 ? -20.218 -3.515 12.114 1.00 96.44 347 THR A C 1
ATOM 2702 O O . THR A 1 347 ? -20.554 -2.797 13.053 1.00 96.44 347 THR A O 1
ATOM 2705 N N . GLY A 1 348 ? -20.133 -4.844 12.238 1.00 96.44 348 GLY A N 1
ATOM 2706 C CA . GLY A 1 348 ? -20.457 -5.550 13.481 1.00 96.44 348 GLY A CA 1
ATOM 2707 C C . GLY A 1 348 ? -19.513 -5.221 14.643 1.00 96.44 348 GLY A C 1
ATOM 2708 O O . GLY A 1 348 ? -19.957 -5.109 15.784 1.00 96.44 348 GLY A O 1
ATOM 2709 N N . LEU A 1 349 ? -18.218 -5.031 14.376 1.00 96.81 349 LEU A N 1
ATOM 2710 C CA . LEU A 1 349 ? -17.252 -4.578 15.385 1.00 96.81 349 LEU A CA 1
ATOM 2711 C C . LEU A 1 349 ? -17.532 -3.141 15.832 1.00 96.81 349 LEU A C 1
ATOM 2713 O O . LEU A 1 349 ? -17.474 -2.841 17.024 1.00 96.81 349 LEU A O 1
ATOM 2717 N N . PHE A 1 350 ? -17.876 -2.262 14.889 1.00 96.88 350 PHE A N 1
ATOM 2718 C CA . PHE A 1 350 ? -18.223 -0.876 15.191 1.00 96.88 350 PHE A CA 1
ATOM 2719 C C . PHE A 1 350 ? -19.434 -0.789 16.123 1.00 96.88 350 PHE A C 1
ATOM 2721 O O . PHE A 1 350 ? -19.437 -0.002 17.070 1.00 96.88 350 PHE A O 1
ATOM 2728 N N . ASP A 1 351 ? -20.433 -1.637 15.886 1.00 95.06 351 ASP A N 1
ATOM 2729 C CA . ASP A 1 351 ? -21.623 -1.743 16.723 1.00 95.06 351 ASP A CA 1
ATOM 2730 C C . ASP A 1 351 ? -21.296 -2.203 18.147 1.00 95.06 351 ASP A C 1
ATOM 2732 O O . ASP A 1 351 ? -21.747 -1.585 19.109 1.00 95.06 351 ASP A O 1
ATOM 2736 N N . GLN A 1 352 ? -20.442 -3.216 18.294 1.00 96.12 352 GLN A N 1
ATOM 2737 C CA . GLN A 1 352 ? -20.000 -3.690 19.608 1.00 96.12 352 GLN A CA 1
ATOM 2738 C C . GLN A 1 352 ? -19.235 -2.613 20.386 1.00 96.12 352 GLN A C 1
ATOM 2740 O O . GLN A 1 352 ? -19.499 -2.403 21.569 1.00 96.12 352 GLN A O 1
ATOM 2745 N N . VAL A 1 353 ? -18.316 -1.890 19.731 1.00 95.56 353 VAL A N 1
ATOM 2746 C CA . VAL A 1 353 ? -17.576 -0.786 20.371 1.00 95.56 353 VAL A CA 1
ATOM 2747 C C . VAL A 1 353 ? -18.528 0.337 20.780 1.00 95.56 353 VAL A C 1
ATOM 2749 O O . VAL A 1 353 ? -18.398 0.891 21.873 1.00 95.56 353 VAL A O 1
ATOM 2752 N N . HIS A 1 354 ? -19.496 0.673 19.923 1.00 93.62 354 HIS A N 1
ATOM 2753 C CA . HIS A 1 354 ? -20.525 1.663 20.226 1.00 93.62 354 HIS A CA 1
ATOM 2754 C C . HIS A 1 354 ? -21.344 1.272 21.463 1.00 93.62 354 HIS A C 1
ATOM 2756 O O . HIS A 1 354 ? -21.574 2.109 22.342 1.00 93.62 354 HIS A O 1
ATOM 2762 N N . ASP A 1 355 ? -21.773 0.016 21.547 1.00 93.88 355 ASP A N 1
ATOM 2763 C CA . ASP A 1 355 ? -22.601 -0.470 22.647 1.00 93.88 355 ASP A CA 1
ATOM 2764 C C . ASP A 1 355 ? -21.802 -0.535 23.954 1.00 93.88 355 ASP A C 1
ATOM 2766 O O . ASP A 1 355 ? -22.278 -0.034 24.973 1.00 93.88 355 ASP A O 1
ATOM 2770 N N . ALA A 1 356 ? -20.554 -1.018 23.920 1.00 92.56 356 ALA A N 1
ATOM 2771 C CA . ALA A 1 356 ? -19.645 -0.993 25.069 1.00 92.56 356 ALA A CA 1
ATOM 2772 C C . ALA A 1 356 ? -19.418 0.439 25.587 1.00 92.56 356 ALA A C 1
ATOM 2774 O O . ALA A 1 356 ? -19.535 0.715 26.783 1.00 92.56 356 ALA A O 1
ATOM 2775 N N . LEU A 1 357 ? -19.175 1.399 24.688 1.00 90.69 357 LEU A N 1
ATOM 2776 C CA . LEU A 1 357 ? -18.998 2.799 25.076 1.00 90.69 357 LEU A CA 1
ATOM 2777 C C . LEU A 1 357 ? -20.297 3.415 25.626 1.00 90.69 357 LEU A C 1
ATOM 2779 O O . LEU A 1 357 ? -20.262 4.213 26.564 1.00 90.69 357 LEU A O 1
ATOM 2783 N N . SER A 1 358 ? -21.454 3.014 25.096 1.00 89.56 358 SER A N 1
ATOM 2784 C CA . SER A 1 358 ? -22.765 3.443 25.598 1.00 89.56 358 SER A CA 1
ATOM 2785 C C . SER A 1 358 ? -23.049 2.928 27.011 1.00 89.56 358 SER A C 1
ATOM 2787 O O . SER A 1 358 ? -23.675 3.643 27.801 1.00 89.56 358 SER A O 1
ATOM 2789 N N . GLN A 1 359 ? -22.567 1.731 27.359 1.00 88.19 359 GLN A N 1
ATOM 2790 C CA . GLN A 1 359 ? -22.675 1.186 28.714 1.00 88.19 359 GLN A CA 1
ATOM 2791 C C . GLN A 1 359 ? -21.892 2.029 29.727 1.00 88.19 359 GLN A C 1
ATOM 2793 O O . GLN A 1 359 ? -22.454 2.394 30.76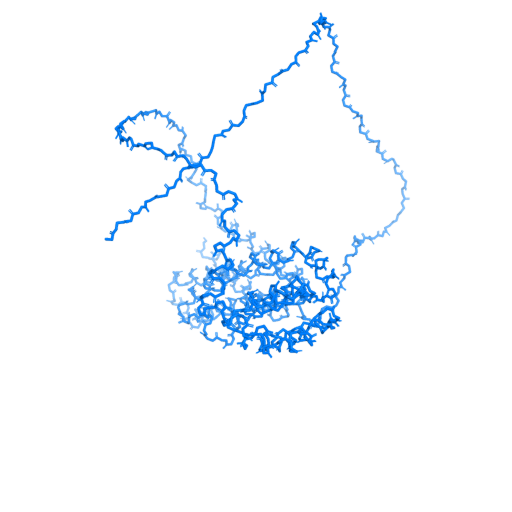2 1.00 88.19 359 GLN A O 1
ATOM 2798 N N . PHE A 1 360 ? -20.657 2.436 29.404 1.00 84.56 360 PHE A N 1
ATOM 2799 C CA . PHE A 1 360 ? -19.888 3.355 30.256 1.00 84.56 360 PHE A CA 1
ATOM 2800 C C . PHE A 1 360 ? -20.631 4.668 30.499 1.00 84.56 360 PHE A C 1
ATOM 2802 O O . PHE A 1 360 ? -20.859 5.046 31.644 1.00 84.56 360 PHE A O 1
ATOM 2809 N N . LEU A 1 361 ? -21.096 5.312 29.423 1.00 81.44 361 LEU A N 1
ATOM 2810 C CA . LEU A 1 361 ? -21.799 6.597 29.503 1.00 81.44 361 LEU A CA 1
ATOM 2811 C C . LEU A 1 361 ? -23.140 6.521 30.247 1.00 81.44 361 LEU A C 1
ATOM 2813 O O . LEU A 1 361 ? -23.665 7.549 30.673 1.00 81.44 361 LEU A O 1
ATOM 2817 N N . SER A 1 362 ? -23.734 5.332 30.346 1.00 81.25 362 SER A N 1
ATOM 2818 C CA . SER A 1 362 ? -24.977 5.117 31.091 1.00 81.25 362 SER A CA 1
ATOM 2819 C C . SER A 1 362 ? -24.711 4.879 32.576 1.00 81.25 362 SER A C 1
ATOM 2821 O O . SER A 1 362 ? -25.486 5.346 33.405 1.00 81.25 362 SER A O 1
ATOM 2823 N N . GLN A 1 363 ? -23.616 4.193 32.916 1.00 71.00 363 GLN A N 1
ATOM 2824 C CA . GLN A 1 363 ? -23.218 3.963 34.306 1.00 71.00 363 GLN A CA 1
ATOM 2825 C C . GLN A 1 363 ? -22.674 5.234 34.971 1.00 71.00 363 GLN A C 1
ATOM 2827 O O . GLN A 1 363 ? -23.023 5.483 36.120 1.00 71.00 363 GLN A O 1
ATOM 2832 N N . ASP A 1 364 ? -21.938 6.080 34.243 1.00 65.06 364 ASP A N 1
ATOM 2833 C CA . ASP A 1 364 ? -21.428 7.352 34.781 1.00 65.06 364 ASP A CA 1
ATOM 2834 C C . ASP A 1 364 ? -22.569 8.312 35.181 1.00 65.06 364 ASP A C 1
ATOM 2836 O O . ASP A 1 364 ? -22.439 9.074 36.132 1.00 65.06 364 ASP A O 1
ATOM 2840 N N . LYS A 1 365 ? -23.730 8.233 34.508 1.00 59.72 365 LYS A N 1
ATOM 2841 C CA . LYS A 1 365 ? -24.943 9.006 34.851 1.00 59.72 365 LYS A CA 1
ATOM 2842 C C . LYS A 1 365 ? -25.676 8.505 36.098 1.00 59.72 365 LYS A C 1
ATOM 2844 O O . LYS A 1 365 ? -26.598 9.174 36.546 1.00 59.72 365 LYS A O 1
ATOM 2849 N N . LEU A 1 366 ? -25.354 7.305 36.583 1.00 55.53 366 LEU A N 1
ATOM 2850 C CA . LEU A 1 366 ? -25.984 6.699 37.760 1.00 55.53 366 LEU A CA 1
ATOM 2851 C C . LEU A 1 366 ? -25.167 6.932 39.041 1.00 55.53 366 LEU A C 1
ATOM 2853 O O . LEU A 1 366 ? -25.670 6.693 40.136 1.00 55.53 366 LEU A O 1
ATOM 2857 N N . THR A 1 367 ? -23.906 7.344 38.892 1.00 52.25 367 THR A N 1
ATOM 2858 C CA . THR A 1 367 ? -22.939 7.576 39.976 1.00 52.25 367 THR A CA 1
ATOM 2859 C C . THR A 1 367 ? -22.764 9.049 40.361 1.00 52.25 367 THR A C 1
ATOM 2861 O O . THR A 1 367 ? -22.038 9.322 41.314 1.00 52.25 367 THR A O 1
ATOM 2864 N N . ASP A 1 368 ? -23.416 9.962 39.639 1.00 41.97 368 ASP A N 1
ATOM 2865 C CA . ASP A 1 368 ? -23.460 11.420 39.856 1.00 41.97 368 ASP A CA 1
ATOM 2866 C C . ASP A 1 368 ? -24.880 11.811 40.307 1.00 41.97 368 ASP A C 1
ATOM 2868 O O . ASP A 1 368 ? -25.023 12.639 41.239 1.00 41.97 368 ASP A O 1
#

Radius of gyration: 34.33 Å; Cα contacts (8 Å, |Δi|>4): 219; chains: 1; bounding box: 98×78×74 Å

Foldseek 3Di:
DDDDDDDDDDDDDDDDDDDDDDDDDDDDDDDDDDDDDDDDDDDDDDDDDDDDPDDDDDDPDPLQFAADPVLVVLLVVVVVLVVVVPVVPPPPPPDDDDDDDDDDDDDDDDDDDDDDDDDDDDPPPCPVVVVVCCVPDPVNVLLVVCLVVCVVVQVVVLVVLLPDQDPDLVVLVVNLVVVVVSCVVRPDSVSSCVPVPSHPVVSSVVSVVLNVVLVVLVVLLVLLPPPDCVNADPDPLVVRLVSLLVSCVVLLVVLVVCVVCVVVNCVVCVVSNHDHDCVSSLSSLQSNLSSLLSLLVSLVVLLVVVVVVPPPDDPVSVVVSLVSLVSSLVSNVVSCVSSNGHHPSSVVSNVVSSVSNVVSSVVVVVVD

Organism: Guillardia theta (NCBI:txid55529)

Solvent-accessible surface area (backbone atoms only — not comparable to full-atom values): 23194 Å² total; per-residue (Å²): 140,86,86,84,85,88,88,88,87,86,85,87,88,82,89,83,87,86,88,86,90,84,90,84,84,83,90,87,82,82,87,82,82,84,85,83,81,85,83,83,84,85,85,81,89,82,83,91,78,92,77,80,83,83,80,78,83,79,75,87,65,94,74,61,57,38,72,53,69,63,61,55,49,53,52,53,55,49,53,55,50,53,60,58,71,56,57,83,76,73,76,81,84,83,76,88,85,89,83,89,88,83,88,84,88,87,87,88,79,92,79,92,82,90,90,88,86,83,91,76,89,80,90,76,63,62,65,66,53,49,56,59,46,48,77,62,37,71,66,44,48,47,41,52,47,46,38,66,75,41,40,70,61,52,64,56,44,34,60,50,63,69,66,54,65,48,91,46,62,66,55,46,41,58,51,47,52,53,52,49,60,60,47,65,74,42,96,48,56,69,70,38,50,66,77,43,87,76,54,51,58,71,60,53,51,50,52,51,49,51,43,51,52,51,52,51,43,52,52,53,31,62,58,47,38,90,85,48,74,84,67,51,73,91,68,55,68,69,57,42,40,48,51,42,50,54,50,48,64,67,49,46,62,60,52,54,47,50,64,74,39,42,70,58,53,53,55,57,34,50,76,65,47,40,64,80,70,65,64,52,60,48,48,37,36,54,33,48,47,49,39,33,40,50,31,37,52,54,32,48,50,50,44,52,52,54,59,72,60,53,88,73,65,52,71,66,58,55,51,50,41,51,51,42,32,53,49,28,51,54,52,32,51,52,40,28,65,71,49,54,22,39,31,72,64,48,47,54,46,52,51,50,46,51,50,56,50,49,51,53,65,55,50,59,68,74,78,111

pLDDT: mean 74.37, std 24.68, range [26.88, 97.5]

InterPro domains:
  IPR040265 Protein CHUP1/IPGA1-like [PTHR31342] (5-348)
  IPR060071 IPGAL1-like, C-terminal [PF26700] (217-361)